Protein AF-0000000071549102 (afdb_homodimer)

Nearest PDB structures (foldseek):
  7t4k-assembly1_B  TM=9.168E-01  e=1.222E-33  Pediculus humanus corporis
  6eqi-assembly1_C  TM=8.902E-01  e=1.349E-31  Pediculus humanus corporis
  7t4m-assembly1_A  TM=8.384E-01  e=1.010E-28  Pediculus humanus corporis
  7mp8-assembly1_A-2  TM=8.840E-01  e=1.833E-27  Tribolium castaneum
  7t4n-assembly1_A  TM=8.457E-01  e=1.394E-27  Pediculus humanus corporis

Organism: Pelodiscus sinensis (NCBI:txid13735)

Sequence (728 aa):
MMWNISAGSSSEAILSTMRQELIPASGAALSGEYGAVACHRRPVFGKKKLEPHPNIIQVIRAFTSSVPLLPGAYLDYPDVLPSSLNPSGIGHSRTLFLVMKNYPCTLRQYLRERTSDTRLSTMMILQLLEGVDHLVQHGIAHRDLKSDNILVEFDSAGCPWLVITDFGCCLADENIGLRLPFTSWYVDRGGNSCLMAPEVVTAIPGPGVLIDYSKADAWAVGAIAYEILGLGNPFYGPGGSSLESRHYQEDQLPALPDTVPFDVKQVVKMLLQRDPNKRLSARVAANVLHLSLWGENILAPKSLKLDKVIGWLLHQSAATLLMDGLVDKSRVETKMKMCFLANLEYEDLWEAAFLLLSWRNHSVMMWNISAGSSSEAILSTMRQELIPASGAALSGEYGAVACHRRPVFGKKKLEPHPNIIQVIRAFTSSVPLLPGAYLDYPDVLPSSLNPSGIGHSRTLFLVMKNYPCTLRQYLRERTSDTRLSTMMILQLLEGVDHLVQHGIAHRDLKSDNILVEFDSAGCPWLVITDFGCCLADENIGLRLPFTSWYVDRGGNSCLMAPEVVTAIPGPGVLIDYSKADAWAVGAIAYEILGLGNPFYGPGGSSLESRHYQEDQLPALPDTVPFDVKQVVKMLLQRDPNKRLSARVAANVLHLSLWGENILAPKSLKLDKVIGWLLHQSAATLLMDGLVDKSRVETKMKMCFLANLEYEDLWEAAFLLLSWRNHSV

Structure (mmCIF, N/CA/C/O backbone):
data_AF-0000000071549102-model_v1
#
loop_
_entity.id
_entity.type
_entity.pdbx_description
1 polymer 'Serine/threonine-protein kinase PINK1, mitochondrial'
#
loop_
_atom_site.group_PDB
_atom_site.id
_atom_site.type_symbol
_atom_site.label_atom_id
_atom_site.label_alt_id
_atom_site.label_comp_id
_atom_site.label_asym_id
_atom_site.label_entity_id
_atom_site.label_seq_id
_atom_site.pdbx_PDB_ins_code
_atom_site.Cartn_x
_atom_site.Cartn_y
_atom_site.Cartn_z
_atom_site.occupancy
_atom_site.B_iso_or_equiv
_atom_site.auth_seq_id
_atom_site.auth_comp_id
_atom_site.auth_asym_id
_atom_site.auth_atom_id
_atom_site.pdbx_PDB_model_num
ATOM 1 N N . MET A 1 1 ? -15.195 10.789 -6.164 1 45.06 1 MET A N 1
ATOM 2 C CA . MET A 1 1 ? -15.125 9.398 -6.594 1 45.06 1 MET A CA 1
ATOM 3 C C . MET A 1 1 ? -13.703 8.859 -6.453 1 45.06 1 MET A C 1
ATOM 5 O O . MET A 1 1 ? -12.734 9.57 -6.73 1 45.06 1 MET A O 1
ATOM 9 N N . MET A 1 2 ? -13.688 7.719 -5.707 1 56.12 2 MET A N 1
ATOM 10 C CA . MET A 1 2 ? -12.398 7.047 -5.582 1 56.12 2 MET A CA 1
ATOM 11 C C . MET A 1 2 ? -12.273 5.922 -6.602 1 56.12 2 MET A C 1
ATOM 13 O O . MET A 1 2 ? -13.227 5.172 -6.828 1 56.12 2 MET A O 1
ATOM 17 N N . TRP A 1 3 ? -11.164 6.004 -7.371 1 48.38 3 TRP A N 1
ATOM 18 C CA . TRP A 1 3 ? -10.938 4.91 -8.312 1 48.38 3 TRP A CA 1
ATOM 19 C C . TRP A 1 3 ? -10.555 3.629 -7.574 1 48.38 3 TRP A C 1
ATOM 21 O O . TRP A 1 3 ? -9.727 3.652 -6.664 1 48.38 3 TRP A O 1
ATOM 31 N N . ASN A 1 4 ? -11.336 2.598 -7.84 1 51.97 4 ASN A N 1
ATOM 32 C CA . ASN A 1 4 ? -11.094 1.286 -7.254 1 51.97 4 ASN A CA 1
ATOM 33 C C . ASN A 1 4 ? -10.219 0.421 -8.148 1 51.97 4 ASN A C 1
ATOM 35 O O . ASN A 1 4 ? -10.695 -0.149 -9.133 1 51.97 4 ASN A O 1
ATOM 39 N N . ILE A 1 5 ? -8.922 0.326 -7.793 1 45.62 5 ILE A N 1
ATOM 40 C CA . ILE A 1 5 ? -8 -0.436 -8.625 1 45.62 5 ILE A CA 1
ATOM 41 C C . ILE A 1 5 ? -7.691 -1.774 -7.957 1 45.62 5 ILE A C 1
ATOM 43 O O . ILE A 1 5 ? -7.352 -2.748 -8.633 1 45.62 5 ILE A O 1
ATOM 47 N N . SER A 1 6 ? -7.969 -1.798 -6.594 1 50 6 SER A N 1
ATOM 48 C CA . SER A 1 6 ? -7.398 -2.955 -5.914 1 50 6 SER A CA 1
ATOM 49 C C . SER A 1 6 ? -8.453 -3.699 -5.105 1 50 6 SER A C 1
ATOM 51 O O . SER A 1 6 ? -8.258 -4.855 -4.727 1 50 6 SER A O 1
ATOM 53 N N . ALA A 1 7 ? -9.633 -3.092 -4.758 1 52.12 7 ALA A N 1
ATOM 54 C CA . ALA A 1 7 ? -10.531 -3.629 -3.736 1 52.12 7 ALA A CA 1
ATOM 55 C C . ALA A 1 7 ? -11.445 -4.707 -4.316 1 52.12 7 ALA A C 1
ATOM 57 O O . ALA A 1 7 ? -12.023 -5.504 -3.578 1 52.12 7 ALA A O 1
ATOM 58 N N . GLY A 1 8 ? -11.43 -5.016 -5.578 1 58.91 8 GLY A N 1
ATOM 59 C CA . GLY A 1 8 ? -12.477 -5.836 -6.16 1 58.91 8 GLY A CA 1
ATOM 60 C C . GLY A 1 8 ? -13.781 -5.082 -6.359 1 58.91 8 GLY A C 1
ATOM 61 O O . GLY A 1 8 ? -13.852 -3.881 -6.098 1 58.91 8 GLY A O 1
ATOM 62 N N . SER A 1 9 ? -14.852 -5.789 -6.723 1 63.91 9 SER A N 1
ATOM 63 C CA . SER A 1 9 ? -16.078 -5.094 -7.098 1 63.91 9 SER A CA 1
ATOM 64 C C . SER A 1 9 ? -17.172 -5.324 -6.066 1 63.91 9 SER A C 1
ATOM 66 O O . SER A 1 9 ? -18.25 -4.719 -6.152 1 63.91 9 SER A O 1
ATOM 68 N N . SER A 1 10 ? -16.844 -6.176 -5.07 1 68.44 10 SER A N 1
ATOM 69 C CA . SER A 1 10 ? -17.859 -6.367 -4.035 1 68.44 10 SER A CA 1
ATOM 70 C C . SER A 1 10 ? -17.844 -5.223 -3.029 1 68.44 10 SER A C 1
ATOM 72 O O . SER A 1 10 ? -16.797 -4.637 -2.764 1 68.44 10 SER A O 1
ATOM 74 N N . SER A 1 11 ? -19 -4.961 -2.529 1 71.06 11 SER A N 1
ATOM 75 C CA . SER A 1 11 ? -19.109 -3.895 -1.539 1 71.06 11 SER A CA 1
ATOM 76 C C . SER A 1 11 ? -18.266 -4.188 -0.309 1 71.06 11 SER A C 1
ATOM 78 O O . SER A 1 11 ? -17.625 -3.289 0.237 1 71.06 11 SER A O 1
ATOM 80 N N . GLU A 1 12 ? -18.266 -5.367 0.082 1 70.5 12 GLU A N 1
ATOM 81 C CA . GLU A 1 12 ? -17.484 -5.766 1.251 1 70.5 12 GLU A CA 1
ATOM 82 C C . GLU A 1 12 ? -15.992 -5.555 1.02 1 70.5 12 GLU A C 1
ATOM 84 O O . GLU A 1 12 ? -15.289 -5.047 1.895 1 70.5 12 GLU A O 1
ATOM 89 N N . ALA A 1 13 ? -15.555 -5.941 -0.124 1 70.38 13 ALA A N 1
ATOM 90 C CA . ALA A 1 13 ? -14.141 -5.785 -0.458 1 70.38 13 ALA A CA 1
ATOM 91 C C . ALA A 1 13 ? -13.758 -4.309 -0.549 1 70.38 13 ALA A C 1
ATOM 93 O O . ALA A 1 13 ? -12.695 -3.904 -0.068 1 70.38 13 ALA A O 1
ATOM 94 N N . ILE A 1 14 ? -14.664 -3.576 -1.108 1 74.69 14 ILE A N 1
ATOM 95 C CA . ILE A 1 14 ? -14.43 -2.146 -1.28 1 74.69 14 ILE A CA 1
ATOM 96 C C . ILE A 1 14 ? -14.359 -1.468 0.085 1 74.69 14 ILE A C 1
ATOM 98 O O . ILE A 1 14 ? -13.414 -0.723 0.366 1 74.69 14 ILE A O 1
ATOM 102 N N . LEU A 1 15 ? -15.242 -1.768 0.898 1 74.25 15 LEU A N 1
ATOM 103 C CA . LEU A 1 15 ? -15.305 -1.136 2.211 1 74.25 15 LEU A CA 1
ATOM 104 C C . LEU A 1 15 ? -14.133 -1.569 3.084 1 74.25 15 LEU A C 1
ATOM 106 O O . LEU A 1 15 ? -13.586 -0.763 3.838 1 74.25 15 LEU A O 1
ATOM 110 N N . SER A 1 16 ? -13.773 -2.738 2.902 1 73.88 16 SER A N 1
ATOM 111 C CA . SER A 1 16 ? -12.641 -3.24 3.674 1 73.88 16 SER A CA 1
ATOM 112 C C . SER A 1 16 ? -11.336 -2.566 3.25 1 73.88 16 SER A C 1
ATOM 114 O O . SER A 1 16 ? -10.508 -2.215 4.094 1 73.88 16 SER A O 1
ATOM 116 N N . THR A 1 17 ? -11.242 -2.32 2.002 1 72.75 17 THR A N 1
ATOM 117 C CA . THR A 1 17 ? -10.008 -1.777 1.447 1 72.75 17 THR A CA 1
ATOM 118 C C . THR A 1 17 ? -9.961 -0.263 1.625 1 72.75 17 THR A C 1
ATOM 120 O O . THR A 1 17 ? -8.883 0.306 1.824 1 72.75 17 THR A O 1
ATOM 123 N N . MET A 1 18 ? -11.133 0.329 1.626 1 78.06 18 MET A N 1
ATOM 124 C CA . MET A 1 18 ? -11.172 1.789 1.625 1 78.06 18 MET A CA 1
ATOM 125 C C . MET A 1 18 ? -11.742 2.318 2.938 1 78.06 18 MET A C 1
ATOM 127 O O . MET A 1 18 ? -12.25 3.439 2.992 1 78.06 18 MET A O 1
ATOM 131 N N . ARG A 1 19 ? -11.648 1.589 3.949 1 81.12 19 ARG A N 1
ATOM 132 C CA . ARG A 1 19 ? -12.266 1.886 5.238 1 81.12 19 ARG A CA 1
ATOM 133 C C . ARG A 1 19 ? -11.711 3.184 5.82 1 81.12 19 ARG A C 1
ATOM 135 O O . ARG A 1 19 ? -12.445 3.939 6.469 1 81.12 19 ARG A O 1
ATOM 142 N N . GLN A 1 20 ? -10.5 3.492 5.582 1 86.38 20 GLN A N 1
ATOM 143 C CA . GLN A 1 20 ? -9.867 4.672 6.16 1 86.38 20 GLN A CA 1
ATOM 144 C C . GLN A 1 20 ? -10.516 5.953 5.645 1 86.38 20 GLN A C 1
ATOM 146 O O . GLN A 1 20 ? -10.586 6.953 6.363 1 86.38 20 GLN A O 1
ATOM 151 N N . GLU A 1 21 ? -10.992 5.848 4.41 1 86.19 21 GLU A N 1
ATOM 152 C CA . GLU A 1 21 ? -11.625 7.012 3.803 1 86.19 21 GLU A CA 1
ATOM 153 C C . GLU A 1 21 ? -12.883 7.414 4.57 1 86.19 21 GLU A C 1
ATOM 155 O O . GLU A 1 21 ? -13.375 8.531 4.41 1 86.19 21 GLU A O 1
ATOM 160 N N . LEU A 1 22 ? -13.352 6.523 5.371 1 86.62 22 LEU A N 1
ATOM 161 C CA . LEU A 1 22 ? -14.633 6.742 6.039 1 86.62 22 LEU A CA 1
ATOM 162 C C . LEU A 1 22 ? -14.422 7.301 7.441 1 86.62 22 LEU A C 1
ATOM 164 O O . LEU A 1 22 ? -15.391 7.586 8.156 1 86.62 22 LEU A O 1
ATOM 168 N N . ILE A 1 23 ? -13.219 7.555 7.781 1 90.56 23 ILE A N 1
ATOM 169 C CA . ILE A 1 23 ? -12.891 8.008 9.133 1 90.56 23 ILE A CA 1
ATOM 170 C C . ILE A 1 23 ? -13.586 9.336 9.414 1 90.56 23 ILE A C 1
ATOM 172 O O . ILE A 1 23 ? -14.18 9.523 10.477 1 90.56 23 ILE A O 1
ATOM 176 N N . PRO A 1 24 ? -13.602 10.281 8.445 1 90.81 24 PRO A N 1
ATOM 177 C CA . PRO A 1 24 ? -14.273 11.555 8.719 1 90.81 24 PRO A CA 1
ATOM 178 C C . PRO A 1 24 ? -15.789 11.477 8.5 1 90.81 24 PRO A C 1
ATOM 180 O O . PRO A 1 24 ? -16.469 12.508 8.531 1 90.81 24 PRO A O 1
ATOM 183 N N . ALA A 1 25 ? -16.297 10.281 8.211 1 86.69 25 ALA A N 1
ATOM 184 C CA . ALA A 1 25 ? -17.719 10.125 7.965 1 86.69 25 ALA A CA 1
ATOM 185 C C . ALA A 1 25 ? -18.5 10.023 9.281 1 86.69 25 ALA A C 1
ATOM 187 O O . ALA A 1 25 ? -18.031 9.383 10.227 1 86.69 25 ALA A O 1
ATOM 188 N N . SER A 1 26 ? -19.594 10.75 9.289 1 76.88 26 SER A N 1
ATOM 189 C CA . SER A 1 26 ? -20.484 10.602 10.438 1 76.88 26 SER A CA 1
ATOM 190 C C . SER A 1 26 ? -21.234 9.273 10.391 1 76.88 26 SER A C 1
ATOM 192 O O . SER A 1 26 ? -21.25 8.602 9.359 1 76.88 26 SER A O 1
ATOM 194 N N . GLY A 1 27 ? -21.781 8.812 11.531 1 72.19 27 GLY A N 1
ATOM 195 C CA . GLY A 1 27 ? -22.594 7.609 11.578 1 72.19 27 GLY A CA 1
ATOM 196 C C . GLY A 1 27 ? -23.734 7.617 10.57 1 72.19 27 GLY A C 1
ATOM 197 O O . GLY A 1 27 ? -24.031 6.594 9.953 1 72.19 27 GLY A O 1
ATOM 198 N N . ALA A 1 28 ? -24.281 8.766 10.352 1 69.25 28 ALA A N 1
ATOM 199 C CA . ALA A 1 28 ? -25.422 8.922 9.438 1 69.25 28 ALA A CA 1
ATOM 200 C C . ALA A 1 28 ? -24.984 8.727 7.992 1 69.25 28 ALA A C 1
ATOM 202 O O . ALA A 1 28 ? -25.781 8.32 7.148 1 69.25 28 ALA A O 1
ATOM 203 N N . ALA A 1 29 ? -23.797 8.977 7.754 1 75 29 ALA A N 1
ATOM 204 C CA . ALA A 1 29 ? -23.281 8.898 6.391 1 75 29 ALA A CA 1
ATOM 205 C C . ALA A 1 29 ? -23.281 7.457 5.887 1 75 29 ALA A C 1
ATOM 207 O O . ALA A 1 29 ? -23.359 7.215 4.68 1 75 29 ALA A O 1
ATOM 208 N N . LEU A 1 30 ? -23.312 6.52 6.754 1 69.75 30 LEU A N 1
ATOM 209 C CA . LEU A 1 30 ? -23.172 5.117 6.379 1 69.75 30 LEU A CA 1
ATOM 210 C C . LEU A 1 30 ? -24.516 4.418 6.328 1 69.75 30 LEU A C 1
ATOM 212 O O . LEU A 1 30 ? -24.625 3.297 5.828 1 69.75 30 LEU A O 1
ATOM 216 N N . SER A 1 31 ? -25.641 4.852 6.934 1 59.62 31 SER A N 1
ATOM 217 C CA . SER A 1 31 ? -26.938 4.195 7.094 1 59.62 31 SER A CA 1
ATOM 218 C C . SER A 1 31 ? -27.797 4.344 5.836 1 59.62 31 SER A C 1
ATOM 220 O O . SER A 1 31 ? -28.734 3.58 5.633 1 59.62 31 SER A O 1
ATOM 222 N N . GLY A 1 32 ? -27.578 5.125 4.961 1 50.97 32 GLY A N 1
ATOM 223 C CA . GLY A 1 32 ? -28.609 5.449 3.986 1 50.97 32 GLY A CA 1
ATOM 224 C C . GLY A 1 32 ? -28.906 4.309 3.025 1 50.97 32 GLY A C 1
ATOM 225 O O . GLY A 1 32 ? -28.203 3.299 3.021 1 50.97 32 GLY A O 1
ATOM 226 N N . GLU A 1 33 ? -30.203 4.465 2.438 1 45.06 33 GLU A N 1
ATOM 227 C CA . GLU A 1 33 ? -30.906 3.607 1.49 1 45.06 33 GLU A CA 1
ATOM 228 C C . GLU A 1 33 ? -29.984 3.15 0.365 1 45.06 33 GLU A C 1
ATOM 230 O O . GLU A 1 33 ? -30.203 2.104 -0.245 1 45.06 33 GLU A O 1
ATOM 235 N N . TYR A 1 34 ? -29.391 4.152 -0.096 1 36.09 34 TYR A N 1
ATOM 236 C CA . TYR A 1 34 ? -28.656 3.885 -1.328 1 36.09 34 TYR A CA 1
ATOM 237 C C . TYR A 1 34 ? -27.406 3.08 -1.046 1 36.09 34 TYR A C 1
ATOM 239 O O . TYR A 1 34 ? -26.406 3.627 -0.566 1 36.09 34 TYR A O 1
ATOM 247 N N . GLY A 1 35 ? -27.594 1.679 -1.071 1 43 35 GLY A N 1
ATOM 248 C CA . GLY A 1 35 ? -26.625 0.592 -0.935 1 43 35 GLY A CA 1
ATOM 249 C C . GLY A 1 35 ? -26.109 0.427 0.482 1 43 35 GLY A C 1
ATOM 250 O O . GLY A 1 35 ? -25.203 1.141 0.901 1 43 35 GLY A O 1
ATOM 251 N N . ALA A 1 36 ? -27.203 0.237 1.385 1 39.81 36 ALA A N 1
ATOM 252 C CA . ALA A 1 36 ? -26.844 -0.255 2.711 1 39.81 36 ALA A CA 1
ATOM 253 C C . ALA A 1 36 ? -25.5 -0.993 2.676 1 39.81 36 ALA A C 1
ATOM 255 O O . ALA A 1 36 ? -25.344 -1.979 1.95 1 39.81 36 ALA A O 1
ATOM 256 N N . VAL A 1 37 ? -24.5 -0.299 2.373 1 43.38 37 VAL A N 1
ATOM 257 C CA . VAL A 1 37 ? -23.344 -1.047 2.863 1 43.38 37 VAL A CA 1
ATOM 258 C C . VAL A 1 37 ? -23.734 -1.825 4.121 1 43.38 37 VAL A C 1
ATOM 260 O O . VAL A 1 37 ? -23.953 -1.235 5.18 1 43.38 37 VAL A O 1
ATOM 263 N N . ALA A 1 38 ? -24.828 -2.57 3.99 1 37.72 38 ALA A N 1
ATOM 264 C CA . ALA A 1 38 ? -25.109 -3.5 5.082 1 37.72 38 ALA A CA 1
ATOM 265 C C . ALA A 1 38 ? -23.812 -4.039 5.691 1 37.72 38 ALA A C 1
ATOM 267 O O . ALA A 1 38 ? -23.156 -4.898 5.105 1 37.72 38 ALA A O 1
ATOM 268 N N . CYS A 1 39 ? -22.984 -3.176 5.961 1 38.47 39 CYS A N 1
ATOM 269 C CA . CYS A 1 39 ? -21.969 -3.76 6.836 1 38.47 39 CYS A CA 1
ATOM 270 C C . CYS A 1 39 ? -22.578 -4.82 7.746 1 38.47 39 CYS A C 1
ATOM 272 O O . CYS A 1 39 ? -23.422 -4.512 8.586 1 38.47 39 CYS A O 1
ATOM 274 N N . HIS A 1 40 ? -23.125 -5.875 7.297 1 37.25 40 HIS A N 1
ATOM 275 C CA . HIS A 1 40 ? -23.422 -6.832 8.359 1 37.25 40 HIS A CA 1
ATOM 276 C C . HIS A 1 40 ? -22.75 -6.426 9.664 1 37.25 40 HIS A C 1
ATOM 278 O O . HIS A 1 40 ? -21.781 -5.66 9.656 1 37.25 40 HIS A O 1
ATOM 284 N N . ARG A 1 41 ? -23.328 -7.172 10.883 1 36.19 41 ARG A N 1
ATOM 285 C CA . ARG A 1 41 ? -23.109 -6.996 12.312 1 36.19 41 ARG A CA 1
ATOM 286 C C . ARG A 1 41 ? -21.641 -6.719 12.625 1 36.19 41 ARG A C 1
ATOM 288 O O . ARG A 1 41 ? -21.266 -6.582 13.789 1 36.19 41 ARG A O 1
ATOM 295 N N . ARG A 1 42 ? -20.797 -7.441 11.922 1 38.12 42 ARG A N 1
ATOM 296 C CA . ARG A 1 42 ? -19.594 -7.285 12.734 1 38.12 42 ARG A CA 1
ATOM 297 C C . ARG A 1 42 ? -19.125 -5.832 12.75 1 38.12 42 ARG A C 1
ATOM 299 O O . ARG A 1 42 ? -18.984 -5.211 11.703 1 38.12 42 ARG A O 1
ATOM 306 N N . PRO A 1 43 ? -19.516 -5.109 13.789 1 39.69 43 PRO A N 1
ATOM 307 C CA . PRO A 1 43 ? -18.953 -3.773 13.992 1 39.69 43 PRO A CA 1
ATOM 308 C C . PRO A 1 43 ? -17.703 -3.525 13.133 1 39.69 43 PRO A C 1
ATOM 310 O O . PRO A 1 43 ? -16.844 -4.395 13.031 1 39.69 43 PRO A O 1
ATOM 313 N N . VAL A 1 44 ? -17.922 -3.057 11.977 1 43.16 44 VAL A N 1
ATOM 314 C CA . VAL A 1 44 ? -16.672 -2.598 11.383 1 43.16 44 VAL A CA 1
ATOM 315 C C . VAL A 1 44 ? -15.609 -2.457 12.469 1 43.16 44 VAL A C 1
ATOM 317 O O . VAL A 1 44 ? -15.906 -2.018 13.578 1 43.16 44 VAL A O 1
ATOM 320 N N . PHE A 1 45 ? -14.562 -3.064 12.305 1 44.41 45 PHE A N 1
ATOM 321 C CA . PHE A 1 45 ? -13.461 -3.023 13.258 1 44.41 45 PHE A CA 1
ATOM 322 C C . PHE A 1 45 ? -13.5 -1.74 14.086 1 44.41 45 PHE A C 1
ATOM 324 O O . PHE A 1 45 ? -14.156 -0.771 13.695 1 44.41 45 PHE A O 1
ATOM 331 N N . GLY A 1 46 ? -13.039 -1.724 15.305 1 51.78 46 GLY A N 1
ATOM 332 C CA . GLY A 1 46 ? -12.57 -0.788 16.312 1 51.78 46 GLY A CA 1
ATOM 333 C C . GLY A 1 46 ? -12.188 0.563 15.742 1 51.78 46 GLY A C 1
ATOM 334 O O . GLY A 1 46 ? -11.07 1.034 15.953 1 51.78 46 GLY A O 1
ATOM 335 N N . LYS A 1 47 ? -13.039 0.855 14.727 1 56.44 47 LYS A N 1
ATOM 336 C CA . LYS A 1 47 ? -12.711 2.15 14.141 1 56.44 47 LYS A CA 1
ATOM 337 C C . LYS A 1 47 ? -13.039 3.289 15.102 1 56.44 47 LYS A C 1
ATOM 339 O O . LYS A 1 47 ? -14.109 3.305 15.719 1 56.44 47 LYS A O 1
ATOM 344 N N . LYS A 1 48 ? -12.125 4.121 15.336 1 66 48 LYS A N 1
ATOM 345 C CA . LYS A 1 48 ? -12.234 5.332 16.141 1 66 48 LYS A CA 1
ATOM 346 C C . LYS A 1 48 ? -13.18 6.34 15.5 1 66 48 LYS A C 1
ATOM 348 O O . LYS A 1 48 ? -13.133 6.555 14.289 1 66 48 LYS A O 1
ATOM 353 N N . LYS A 1 49 ? -14.219 6.68 16.25 1 76.88 49 LYS A N 1
ATOM 354 C CA . LYS A 1 49 ? -15.117 7.746 15.82 1 76.88 49 LYS A CA 1
ATOM 355 C C . LYS A 1 49 ? -14.438 9.109 15.906 1 76.88 49 LYS A C 1
ATOM 357 O O . LYS A 1 49 ? -13.828 9.438 16.922 1 76.88 49 LYS A O 1
ATOM 362 N N . LEU A 1 50 ? -14.375 9.758 14.781 1 90.94 50 LEU A N 1
ATOM 363 C CA . LEU A 1 50 ? -13.812 11.109 14.727 1 90.94 50 LEU A CA 1
ATOM 364 C C . LEU A 1 50 ? -14.914 12.156 14.82 1 90.94 50 LEU A C 1
ATOM 366 O O . LEU A 1 50 ? -15.789 12.219 13.961 1 90.94 50 LEU A O 1
ATOM 370 N N . GLU A 1 51 ? -14.961 12.945 15.922 1 90.81 51 GLU A N 1
ATOM 371 C CA . GLU A 1 51 ? -15.914 14.039 16.047 1 90.81 51 GLU A CA 1
ATOM 372 C C . GLU A 1 51 ? -15.656 15.117 14.992 1 90.81 51 GLU A C 1
ATOM 374 O O . GLU A 1 51 ? -14.516 15.336 14.586 1 90.81 51 GLU A O 1
ATOM 379 N N . PRO A 1 52 ? -16.734 15.75 14.617 1 91.12 52 PRO A N 1
ATOM 380 C CA . PRO A 1 52 ? -16.562 16.812 13.617 1 91.12 52 PRO A CA 1
ATOM 381 C C . PRO A 1 52 ? -15.633 17.922 14.094 1 91.12 52 PRO A C 1
ATOM 383 O O . PRO A 1 52 ? -15.562 18.203 15.297 1 91.12 52 PRO A O 1
ATOM 386 N N . HIS A 1 53 ? -15 18.547 13.242 1 95.06 53 HIS A N 1
ATOM 387 C CA . HIS A 1 53 ? -14.094 19.672 13.453 1 95.06 53 HIS A CA 1
ATOM 388 C C . HIS A 1 53 ? -14.07 20.594 12.242 1 95.06 53 HIS A C 1
ATOM 390 O O . HIS A 1 53 ? -14.117 20.141 11.102 1 95.06 53 HIS A O 1
ATOM 396 N N . PRO A 1 54 ? -13.961 21.891 12.492 1 94.44 54 PRO A N 1
ATOM 397 C CA . PRO A 1 54 ? -14.039 22.844 11.375 1 94.44 54 PRO A CA 1
ATOM 398 C C . PRO A 1 54 ? -12.922 22.641 10.352 1 94.44 54 PRO A C 1
ATOM 400 O O . PRO A 1 54 ? -13.086 23 9.18 1 94.44 54 PRO A O 1
ATOM 403 N N . ASN A 1 55 ? -11.805 22.094 10.719 1 98 55 ASN A N 1
ATOM 404 C CA . ASN A 1 55 ? -10.664 21.969 9.82 1 98 55 ASN A CA 1
ATOM 405 C C . ASN A 1 55 ? -10.484 20.547 9.328 1 98 55 ASN A C 1
ATOM 407 O O . ASN A 1 55 ? -9.406 20.172 8.875 1 98 55 ASN A O 1
ATOM 411 N N . ILE A 1 56 ? -11.461 19.734 9.477 1 97.06 56 ILE A N 1
ATOM 412 C CA . ILE A 1 56 ? -11.477 18.375 8.977 1 97.06 56 ILE A CA 1
ATOM 413 C C . ILE A 1 56 ? -12.672 18.172 8.039 1 97.06 56 ILE A C 1
ATOM 415 O O . ILE A 1 56 ? -13.781 18.609 8.352 1 97.06 56 ILE A O 1
ATOM 419 N N . ILE A 1 57 ? -12.414 17.516 6.934 1 95.44 57 ILE A N 1
ATOM 420 C CA . ILE A 1 57 ? -13.453 17.297 5.934 1 95.44 57 ILE A CA 1
ATOM 421 C C . ILE A 1 57 ? -14.617 16.531 6.566 1 95.44 57 ILE A C 1
ATOM 423 O O . ILE A 1 57 ? -14.422 15.688 7.441 1 95.44 57 ILE A O 1
ATOM 427 N N . GLN A 1 58 ? -15.773 16.906 6.176 1 87.75 58 GLN A N 1
ATOM 428 C CA . GLN A 1 58 ? -16.969 16.172 6.582 1 87.75 58 GLN A CA 1
ATOM 429 C C . GLN A 1 58 ? -17.531 15.367 5.418 1 87.75 58 GLN A C 1
ATOM 431 O O . GLN A 1 58 ? -17.844 15.922 4.363 1 87.75 58 GLN A O 1
ATOM 436 N N . VAL A 1 59 ? -17.562 14.062 5.617 1 86 59 VAL A N 1
ATOM 437 C CA . VAL A 1 59 ? -18.219 13.188 4.648 1 86 59 VAL A CA 1
ATOM 438 C C . VAL A 1 59 ? -19.703 13.031 5.012 1 86 59 VAL A C 1
ATOM 440 O O . VAL A 1 59 ? -20.031 12.5 6.078 1 86 59 VAL A O 1
ATOM 443 N N . ILE A 1 60 ? -20.547 13.43 4.152 1 81.56 60 ILE A N 1
ATOM 444 C CA . ILE A 1 60 ? -21.969 13.508 4.434 1 81.56 60 ILE A CA 1
ATOM 445 C C . ILE A 1 60 ? -22.625 12.164 4.133 1 81.56 60 ILE A C 1
ATOM 447 O O . ILE A 1 60 ? -23.562 11.75 4.836 1 81.56 60 ILE A O 1
ATOM 451 N N . ARG A 1 61 ? -22.125 11.523 3.072 1 80 61 ARG A N 1
ATOM 452 C CA . ARG A 1 61 ? -22.656 10.234 2.656 1 80 61 ARG A CA 1
ATOM 453 C C . ARG A 1 61 ? -21.562 9.383 1.993 1 80 61 ARG A C 1
ATOM 455 O O . ARG A 1 61 ? -20.656 9.914 1.358 1 80 61 ARG A O 1
ATOM 462 N N . ALA A 1 62 ? -21.688 8.125 2.266 1 81.06 62 ALA A N 1
ATOM 463 C CA . ALA A 1 62 ? -20.781 7.16 1.627 1 81.06 62 ALA A CA 1
ATOM 464 C C . ALA A 1 62 ? -21.562 5.941 1.131 1 81.06 62 ALA A C 1
ATOM 466 O O . ALA A 1 62 ? -22.453 5.449 1.812 1 81.06 62 ALA A O 1
ATOM 467 N N . PHE A 1 63 ? -21.312 5.512 -0.088 1 76.75 63 PHE A N 1
ATOM 468 C CA . PHE A 1 63 ? -21.969 4.332 -0.631 1 76.75 63 PHE A CA 1
ATOM 469 C C . PHE A 1 63 ? -21.141 3.703 -1.739 1 76.75 63 PHE A C 1
ATOM 471 O O . PHE A 1 63 ? -20.266 4.363 -2.316 1 76.75 63 PHE A O 1
ATOM 478 N N . THR A 1 64 ? -21.297 2.432 -1.944 1 77.25 64 THR A N 1
ATOM 479 C CA . THR A 1 64 ? -20.656 1.758 -3.068 1 77.25 64 THR A CA 1
ATOM 480 C C . THR A 1 64 ? -21.594 1.709 -4.273 1 77.25 64 THR A C 1
ATOM 482 O O . THR A 1 64 ? -22.797 1.544 -4.121 1 77.25 64 THR A O 1
ATOM 485 N N . SER A 1 65 ? -21.125 1.992 -5.395 1 75.19 65 SER A N 1
ATOM 486 C CA . SER A 1 65 ? -21.906 1.929 -6.625 1 75.19 65 SER A CA 1
ATOM 487 C C . SER A 1 65 ? -21.016 1.69 -7.84 1 75.19 65 SER A C 1
ATOM 489 O O . SER A 1 65 ? -19.797 1.722 -7.73 1 75.19 65 SER A O 1
ATOM 491 N N . SER A 1 66 ? -21.656 1.362 -8.945 1 75.81 66 SER A N 1
ATOM 492 C CA . SER A 1 66 ? -20.922 1.174 -10.195 1 75.81 66 SER A CA 1
ATOM 493 C C . SER A 1 66 ? -20.266 2.469 -10.648 1 75.81 66 SER A C 1
ATOM 495 O O . SER A 1 66 ? -20.812 3.555 -10.477 1 75.81 66 SER A O 1
ATOM 497 N N . VAL A 1 67 ? -19.047 2.287 -11.188 1 72.31 67 VAL A N 1
ATOM 498 C CA . VAL A 1 67 ? -18.297 3.439 -11.695 1 72.31 67 VAL A CA 1
ATOM 499 C C . VAL A 1 67 ? -19.016 4.012 -12.922 1 72.31 67 VAL A C 1
ATOM 501 O O . VAL A 1 67 ? -19.156 3.334 -13.938 1 72.31 67 VAL A O 1
ATOM 504 N N . PRO A 1 68 ? -19.547 5.25 -12.75 1 71.88 68 PRO A N 1
ATOM 505 C CA . PRO A 1 68 ? -20.156 5.879 -13.922 1 71.88 68 PRO A CA 1
ATOM 506 C C . PRO A 1 68 ? -19.109 6.418 -14.906 1 71.88 68 PRO A C 1
ATOM 508 O O . PRO A 1 68 ? -17.938 6.566 -14.555 1 71.88 68 PRO A O 1
ATOM 511 N N . LEU A 1 69 ? -19.469 6.48 -16.203 1 71.38 69 LEU A N 1
ATOM 512 C CA . LEU A 1 69 ? -18.578 7.215 -17.109 1 71.38 69 LEU A CA 1
ATOM 513 C C . LEU A 1 69 ? -18.703 8.719 -16.875 1 71.38 69 LEU A C 1
ATOM 515 O O . LEU A 1 69 ? -19.703 9.336 -17.266 1 71.38 69 LEU A O 1
ATOM 519 N N . LEU A 1 70 ? -17.734 9.227 -16.109 1 66.25 70 LEU A N 1
ATOM 520 C CA . LEU A 1 70 ? -17.719 10.664 -15.844 1 66.25 70 LEU A CA 1
ATOM 521 C C . LEU A 1 70 ? -17.312 11.445 -17.094 1 66.25 70 LEU A C 1
ATOM 523 O O . LEU A 1 70 ? -16.562 10.938 -17.922 1 66.25 70 LEU A O 1
ATOM 527 N N . PRO A 1 71 ? -18 12.578 -17.297 1 62.75 71 PRO A N 1
ATOM 528 C CA . PRO A 1 71 ? -17.562 13.383 -18.438 1 62.75 71 PRO A CA 1
ATOM 529 C C . PRO A 1 71 ? -16.047 13.594 -18.469 1 62.75 71 PRO A C 1
ATOM 531 O O . PRO A 1 71 ? -15.461 13.992 -17.469 1 62.75 71 PRO A O 1
ATOM 534 N N . GLY A 1 72 ? -15.406 13.25 -19.531 1 65.94 72 GLY A N 1
ATOM 535 C CA . GLY A 1 72 ? -13.984 13.461 -19.719 1 65.94 72 GLY A CA 1
ATOM 536 C C . GLY A 1 72 ? -13.133 12.344 -19.156 1 65.94 72 GLY A C 1
ATOM 537 O O . GLY A 1 72 ? -11.914 12.344 -19.297 1 65.94 72 GLY A O 1
ATOM 538 N N . ALA A 1 73 ? -13.781 11.445 -18.406 1 65.81 73 ALA A N 1
ATOM 539 C CA . ALA A 1 73 ? -13.016 10.406 -17.719 1 65.81 73 ALA A CA 1
ATOM 540 C C . ALA A 1 73 ? -12.219 9.57 -18.703 1 65.81 73 ALA A C 1
ATOM 542 O O . ALA A 1 73 ? -11.086 9.164 -18.422 1 65.81 73 ALA A O 1
ATOM 543 N N . TYR A 1 74 ? -12.781 9.453 -19.766 1 66.31 74 TYR A N 1
ATOM 544 C CA . TYR A 1 74 ? -12.117 8.633 -20.781 1 66.31 74 TYR A CA 1
ATOM 545 C C . TYR A 1 74 ? -10.82 9.273 -21.25 1 66.31 74 TYR A C 1
ATOM 547 O O . TYR A 1 74 ? -9.844 8.578 -21.531 1 66.31 74 TYR A O 1
ATOM 555 N N . LEU A 1 75 ? -10.859 10.555 -21.266 1 61.94 75 LEU A N 1
ATOM 556 C CA . LEU A 1 75 ? -9.688 11.297 -21.703 1 61.94 75 LEU A CA 1
ATOM 557 C C . LEU A 1 75 ? -8.695 11.492 -20.562 1 61.94 75 LEU A C 1
ATOM 559 O O . LEU A 1 75 ? -7.488 11.312 -20.75 1 61.94 75 LEU A O 1
ATOM 563 N N . ASP A 1 76 ? -9.305 11.711 -19.484 1 61.69 76 ASP A N 1
ATOM 564 C CA . ASP A 1 76 ? -8.461 12.156 -18.375 1 61.69 76 ASP A CA 1
ATOM 565 C C . ASP A 1 76 ? -7.906 10.961 -17.594 1 61.69 76 ASP A C 1
ATOM 567 O O . ASP A 1 76 ? -6.781 11.016 -17.094 1 61.69 76 ASP A O 1
ATOM 571 N N . TYR A 1 77 ? -8.695 9.945 -17.422 1 62.28 77 TYR A N 1
ATOM 572 C CA . TYR A 1 77 ? -8.273 8.828 -16.578 1 62.28 77 TYR A CA 1
ATOM 573 C C . TYR A 1 77 ? -8.648 7.496 -17.219 1 62.28 77 TYR A C 1
ATOM 575 O O . TYR A 1 77 ? -9.258 6.637 -16.562 1 62.28 77 TYR A O 1
ATOM 583 N N . PRO A 1 78 ? -8.281 7.289 -18.438 1 63.25 78 PRO A N 1
ATOM 584 C CA . PRO A 1 78 ? -8.711 6.07 -19.109 1 63.25 78 PRO A CA 1
ATOM 585 C C . PRO A 1 78 ? -8.234 4.797 -18.422 1 63.25 78 PRO A C 1
ATOM 587 O O . PRO A 1 78 ? -8.977 3.809 -18.359 1 63.25 78 PRO A O 1
ATOM 590 N N . ASP A 1 79 ? -7.188 4.918 -17.781 1 60.88 79 ASP A N 1
ATOM 591 C CA . ASP A 1 79 ? -6.555 3.713 -17.25 1 60.88 79 ASP A CA 1
ATOM 592 C C . ASP A 1 79 ? -7.277 3.209 -16.016 1 60.88 79 ASP A C 1
ATOM 594 O O . ASP A 1 79 ? -7.254 2.012 -15.711 1 60.88 79 ASP A O 1
ATOM 598 N N . VAL A 1 80 ? -7.867 4.105 -15.32 1 61.44 80 VAL A N 1
ATOM 599 C CA . VAL A 1 80 ? -8.461 3.691 -14.047 1 61.44 80 VAL A CA 1
ATOM 600 C C . VAL A 1 80 ? -9.938 3.355 -14.258 1 61.44 80 VAL A C 1
ATOM 602 O O . VAL A 1 80 ? -10.633 2.959 -13.312 1 61.44 80 VAL A O 1
ATOM 605 N N . LEU A 1 81 ? -10.328 3.465 -15.5 1 67.56 81 LEU A N 1
ATOM 606 C CA . LEU A 1 81 ? -11.703 3.104 -15.812 1 67.56 81 LEU A CA 1
ATOM 607 C C . LEU A 1 81 ? -11.875 1.589 -15.828 1 67.56 81 LEU A C 1
ATOM 609 O O . LEU A 1 81 ? -10.938 0.856 -16.141 1 67.56 81 LEU A O 1
ATOM 613 N N . PRO A 1 82 ? -13.086 1.177 -15.344 1 69.12 82 PRO A N 1
ATOM 614 C CA . PRO A 1 82 ? -13.359 -0.254 -15.492 1 69.12 82 PRO A CA 1
ATOM 615 C C . PRO A 1 82 ? -13.336 -0.714 -16.953 1 69.12 82 PRO A C 1
ATOM 617 O O . PRO A 1 82 ? -13.523 0.096 -17.859 1 69.12 82 PRO A O 1
ATOM 620 N N . SER A 1 83 ? -13.031 -1.97 -17.125 1 65.75 83 SER A N 1
ATOM 621 C CA . SER A 1 83 ? -12.945 -2.533 -18.469 1 65.75 83 SER A CA 1
ATOM 622 C C . SER A 1 83 ? -14.25 -2.342 -19.234 1 65.75 83 SER A C 1
ATOM 624 O O . SER A 1 83 ? -14.258 -2.281 -20.453 1 65.75 83 SER A O 1
ATOM 626 N N . SER A 1 84 ? -15.328 -2.203 -18.5 1 69.62 84 SER A N 1
ATOM 627 C CA . SER A 1 84 ? -16.625 -1.992 -19.141 1 69.62 84 SER A CA 1
ATOM 628 C C . SER A 1 84 ? -16.688 -0.63 -19.828 1 69.62 84 SER A C 1
ATOM 630 O O . SER A 1 84 ? -17.453 -0.437 -20.766 1 69.62 84 SER A O 1
ATOM 632 N N . LEU A 1 85 ? -15.93 0.224 -19.297 1 69.81 85 LEU A N 1
ATOM 633 C CA . LEU A 1 85 ? -15.914 1.578 -19.844 1 69.81 85 LEU A CA 1
ATOM 634 C C . LEU A 1 85 ? -14.711 1.792 -20.75 1 69.81 85 LEU A C 1
ATOM 636 O O . LEU A 1 85 ? -14.797 2.52 -21.75 1 69.81 85 LEU A O 1
ATOM 640 N N . ASN A 1 86 ? -13.578 1.204 -20.375 1 69.94 86 ASN A N 1
ATOM 641 C CA . ASN A 1 86 ? -12.336 1.19 -21.141 1 69.94 86 ASN A CA 1
ATOM 642 C C . ASN A 1 86 ? -11.688 -0.19 -21.125 1 69.94 86 ASN A C 1
ATOM 644 O O . ASN A 1 86 ? -11.125 -0.607 -20.109 1 69.94 86 ASN A O 1
ATOM 648 N N . PRO A 1 87 ? -11.75 -0.783 -22.234 1 65.88 87 PRO A N 1
ATOM 649 C CA . PRO A 1 87 ? -11.242 -2.154 -22.297 1 65.88 87 PRO A CA 1
ATOM 650 C C . PRO A 1 87 ? -9.812 -2.277 -21.75 1 65.88 87 PRO A C 1
ATOM 652 O O . PRO A 1 87 ? -9.43 -3.336 -21.25 1 65.88 87 PRO A O 1
ATOM 655 N N . SER A 1 88 ? -9.141 -1.178 -21.859 1 61.69 88 SER A N 1
ATOM 656 C CA . SER A 1 88 ? -7.758 -1.205 -21.391 1 61.69 88 SER A CA 1
ATOM 657 C C . SER A 1 88 ? -7.656 -0.735 -19.938 1 61.69 88 SER A C 1
ATOM 659 O O . SER A 1 88 ? -6.566 -0.692 -19.359 1 61.69 88 SER A O 1
ATOM 661 N N . GLY A 1 89 ? -8.797 -0.373 -19.469 1 63.44 89 GLY A N 1
ATOM 662 C CA . GLY A 1 89 ? -8.805 0.123 -18.109 1 63.44 89 GLY A CA 1
ATOM 663 C C . GLY A 1 89 ? -8.578 -0.968 -17.078 1 63.44 89 GLY A C 1
ATOM 664 O O . GLY A 1 89 ? -8.977 -2.117 -17.281 1 63.44 89 GLY A O 1
ATOM 665 N N . ILE A 1 90 ? -7.906 -0.571 -15.984 1 58.69 90 ILE A N 1
ATOM 666 C CA . ILE A 1 90 ? -7.586 -1.56 -14.961 1 58.69 90 ILE A CA 1
ATOM 667 C C . ILE A 1 90 ? -8.484 -1.352 -13.742 1 58.69 90 ILE A C 1
ATOM 669 O O . ILE A 1 90 ? -8.312 -2.02 -12.719 1 58.69 90 ILE A O 1
ATOM 673 N N . GLY A 1 91 ? -9.469 -0.463 -13.883 1 66 91 GLY A N 1
ATOM 674 C CA . GLY A 1 91 ? -10.344 -0.197 -12.75 1 66 91 GLY A CA 1
ATOM 675 C C . GLY A 1 91 ? -11.453 -1.22 -12.602 1 66 91 GLY A C 1
ATOM 676 O O . GLY A 1 91 ? -11.859 -1.849 -13.578 1 66 91 GLY A O 1
ATOM 677 N N . HIS A 1 92 ? -11.852 -1.443 -11.328 1 66.94 92 HIS A N 1
ATOM 678 C CA . HIS A 1 92 ? -12.992 -2.301 -11.047 1 66.94 92 HIS A CA 1
ATOM 679 C C . HIS A 1 92 ? -14.305 -1.583 -11.352 1 66.94 92 HIS A C 1
ATOM 681 O O . HIS A 1 92 ? -14.344 -0.354 -11.438 1 66.94 92 HIS A O 1
ATOM 687 N N . SER A 1 93 ? -15.32 -2.322 -11.5 1 72 93 SER A N 1
ATOM 688 C CA . SER A 1 93 ? -16.594 -1.811 -11.992 1 72 93 SER A CA 1
ATOM 689 C C . SER A 1 93 ? -17.328 -1.027 -10.906 1 72 93 SER A C 1
ATOM 691 O O . SER A 1 93 ? -18.219 -0.225 -11.203 1 72 93 SER A O 1
ATOM 693 N N . ARG A 1 94 ? -17 -1.342 -9.648 1 74.56 94 ARG A N 1
ATOM 694 C CA . ARG A 1 94 ? -17.641 -0.635 -8.539 1 74.56 94 ARG A CA 1
ATOM 695 C C . ARG A 1 94 ? -16.609 0.072 -7.676 1 74.56 94 ARG A C 1
ATOM 697 O O . ARG A 1 94 ? -15.43 -0.297 -7.676 1 74.56 94 ARG A O 1
ATOM 704 N N . THR A 1 95 ? -17.062 1.115 -7.133 1 77.38 95 THR A N 1
ATOM 705 C CA . THR A 1 95 ? -16.141 1.842 -6.258 1 77.38 95 THR A CA 1
ATOM 706 C C . THR A 1 95 ? -16.906 2.52 -5.121 1 77.38 95 THR A C 1
ATOM 708 O O . THR A 1 95 ? -18.125 2.402 -5.031 1 77.38 95 THR A O 1
ATOM 711 N N . LEU A 1 96 ? -16.156 3.029 -4.148 1 78.88 96 LEU A N 1
ATOM 712 C CA . LEU A 1 96 ? -16.703 3.797 -3.025 1 78.88 96 LEU A CA 1
ATOM 713 C C . LEU A 1 96 ? -16.938 5.246 -3.426 1 78.88 96 LEU A C 1
ATOM 715 O O . LEU A 1 96 ? -16.062 5.887 -4.02 1 78.88 96 LEU A O 1
ATOM 719 N N . PHE A 1 97 ? -18.156 5.715 -3.174 1 76.44 97 PHE A N 1
ATOM 720 C CA . PHE A 1 97 ? -18.516 7.113 -3.379 1 76.44 97 PHE A CA 1
ATOM 721 C C . PHE A 1 97 ? -18.641 7.844 -2.047 1 76.44 97 PHE A C 1
ATOM 723 O O . PHE A 1 97 ? -19.281 7.355 -1.119 1 76.44 97 PHE A O 1
ATOM 730 N N . LEU A 1 98 ? -17.906 8.93 -1.945 1 83.31 98 LEU A N 1
ATOM 731 C CA . LEU A 1 98 ? -18.016 9.836 -0.804 1 83.31 98 LEU A CA 1
ATOM 732 C C . LEU A 1 98 ? -18.672 11.156 -1.213 1 83.31 98 LEU A C 1
ATOM 734 O O . LEU A 1 98 ? -18.219 11.805 -2.158 1 83.31 98 LEU A O 1
ATOM 738 N N . VAL A 1 99 ? -19.766 11.461 -0.634 1 81 99 VAL A N 1
ATOM 739 C CA . VAL A 1 99 ? -20.438 12.742 -0.864 1 81 99 VAL A CA 1
ATOM 740 C C . VAL A 1 99 ? -19.969 13.758 0.171 1 81 99 VAL A C 1
ATOM 742 O O . VAL A 1 99 ? -20.047 13.516 1.377 1 81 99 VAL A O 1
ATOM 745 N N . MET A 1 100 ? -19.453 14.852 -0.316 1 84.06 100 MET A N 1
ATOM 746 C CA . MET A 1 100 ? -18.953 15.93 0.536 1 84.06 100 MET A CA 1
ATOM 747 C C . MET A 1 100 ? -19.219 17.297 -0.09 1 84.06 100 MET A C 1
ATOM 749 O O . MET A 1 100 ? -19.719 17.375 -1.219 1 84.06 100 MET A O 1
ATOM 753 N N . LYS A 1 101 ? -19.062 18.344 0.719 1 85.44 101 LYS A N 1
ATOM 754 C CA . LYS A 1 101 ? -19.156 19.719 0.214 1 85.44 101 LYS A CA 1
ATOM 755 C C . LYS A 1 101 ? -18.141 19.953 -0.902 1 85.44 101 LYS A C 1
ATOM 757 O O . LYS A 1 101 ? -17.062 19.344 -0.911 1 85.44 101 LYS A O 1
ATOM 762 N N . ASN A 1 102 ? -18.578 20.781 -1.845 1 85.25 102 ASN A N 1
ATOM 763 C CA . ASN A 1 102 ? -17.672 21.172 -2.91 1 85.25 102 ASN A CA 1
ATOM 764 C C . ASN A 1 102 ? -16.75 22.297 -2.457 1 85.25 102 ASN A C 1
ATOM 766 O O . ASN A 1 102 ? -17.188 23.281 -1.875 1 85.25 102 ASN A O 1
ATOM 770 N N . TYR A 1 103 ? -15.484 22.125 -2.666 1 90.62 103 TYR A N 1
ATOM 771 C CA . TYR A 1 103 ? -14.477 23.125 -2.344 1 90.62 103 TYR A CA 1
ATOM 772 C C . TYR A 1 103 ? -13.836 23.672 -3.609 1 90.62 103 TYR A C 1
ATOM 774 O O . TYR A 1 103 ? -13.57 22.938 -4.559 1 90.62 103 TYR A O 1
ATOM 782 N N . PRO A 1 104 ? -13.57 24.953 -3.605 1 91.31 104 PRO A N 1
ATOM 783 C CA . PRO A 1 104 ? -13.109 25.594 -4.84 1 91.31 104 PRO A CA 1
ATOM 784 C C . PRO A 1 104 ? -11.719 25.141 -5.258 1 91.31 104 PRO A C 1
ATOM 786 O O . PRO A 1 104 ? -11.43 25.016 -6.453 1 91.31 104 PRO A O 1
ATOM 789 N N . CYS A 1 105 ? -10.812 24.875 -4.316 1 93.06 105 CYS A N 1
ATOM 790 C CA . CYS A 1 105 ? -9.453 24.516 -4.703 1 93.06 105 CYS A CA 1
ATOM 791 C C . CYS A 1 105 ? -8.719 23.844 -3.547 1 93.06 105 CYS A C 1
ATOM 793 O O . CYS A 1 105 ? -9.242 23.766 -2.434 1 93.06 105 CYS A O 1
ATOM 795 N N . THR A 1 106 ? -7.598 23.266 -3.871 1 94.69 106 THR A N 1
ATOM 796 C CA . THR A 1 106 ? -6.672 22.766 -2.859 1 94.69 106 THR A CA 1
ATOM 797 C C . THR A 1 106 ? -5.77 23.891 -2.352 1 94.69 106 THR A C 1
ATOM 799 O O . THR A 1 106 ? -5.68 24.953 -2.973 1 94.69 106 THR A O 1
ATOM 802 N N . LEU A 1 107 ? -5.203 23.656 -1.199 1 96.88 107 LEU A N 1
ATOM 803 C CA . LEU A 1 107 ? -4.234 24.625 -0.685 1 96.88 107 LEU A CA 1
ATOM 804 C C . LEU A 1 107 ? -3.088 24.812 -1.671 1 96.88 107 LEU A C 1
ATOM 806 O O . LEU A 1 107 ? -2.609 25.938 -1.855 1 96.88 107 LEU A O 1
ATOM 810 N N . ARG A 1 108 ? -2.627 23.734 -2.297 1 93.25 108 ARG A N 1
ATOM 811 C CA . ARG A 1 108 ? -1.573 23.828 -3.301 1 93.25 108 ARG A CA 1
ATOM 812 C C . ARG A 1 108 ? -1.953 24.812 -4.395 1 93.25 108 ARG A C 1
ATOM 814 O O . ARG A 1 108 ? -1.153 25.688 -4.766 1 93.25 108 ARG A O 1
ATOM 821 N N . GLN A 1 109 ? -3.129 24.688 -4.918 1 90.94 109 GLN A N 1
ATOM 822 C CA . GLN A 1 109 ? -3.629 25.578 -5.965 1 90.94 109 GLN A CA 1
ATOM 823 C C . GLN A 1 109 ? -3.762 27 -5.453 1 90.94 109 GLN A C 1
ATOM 825 O O . GLN A 1 109 ? -3.4 27.953 -6.152 1 90.94 109 GLN A O 1
ATOM 830 N N . TYR A 1 110 ? -4.297 27.156 -4.332 1 95.94 110 TYR A N 1
ATOM 831 C CA . TYR A 1 110 ? -4.473 28.469 -3.719 1 95.94 110 TYR A CA 1
ATOM 832 C C . TYR A 1 110 ? -3.141 29.203 -3.611 1 95.94 110 TYR A C 1
ATOM 834 O O . TYR A 1 110 ? -3.043 30.375 -3.963 1 95.94 110 TYR A O 1
ATOM 842 N N . LEU A 1 111 ? -2.133 28.484 -3.158 1 94.69 111 LEU A N 1
ATOM 843 C CA . LEU A 1 111 ? -0.837 29.094 -2.881 1 94.69 111 LEU A CA 1
ATOM 844 C C . LEU A 1 111 ? -0.107 29.422 -4.176 1 94.69 111 LEU A C 1
ATOM 846 O O . LEU A 1 111 ? 0.805 30.25 -4.184 1 94.69 111 LEU A O 1
ATOM 850 N N . ARG A 1 112 ? -0.418 28.828 -5.188 1 91.12 112 ARG A N 1
ATOM 851 C CA . ARG A 1 112 ? 0.17 29.141 -6.484 1 91.12 112 ARG A CA 1
ATOM 852 C C . ARG A 1 112 ? -0.349 30.469 -7.02 1 91.12 112 ARG A C 1
ATOM 854 O O . ARG A 1 112 ? 0.366 31.172 -7.73 1 91.12 112 ARG A O 1
ATOM 861 N N . GLU A 1 113 ? -1.485 30.828 -6.719 1 89.94 113 GLU A N 1
ATOM 862 C CA . GLU A 1 113 ? -2.158 31.984 -7.312 1 89.94 113 GLU A CA 1
ATOM 863 C C . GLU A 1 113 ? -2.113 33.188 -6.379 1 89.94 113 GLU A C 1
ATOM 865 O O . GLU A 1 113 ? -2.271 34.312 -6.824 1 89.94 113 GLU A O 1
ATOM 870 N N . ARG A 1 114 ? -1.896 32.938 -5.172 1 83.19 114 ARG A N 1
ATOM 871 C CA . ARG A 1 114 ? -2.061 34.031 -4.215 1 83.19 114 ARG A CA 1
ATOM 872 C C . ARG A 1 114 ? -0.888 34.094 -3.24 1 83.19 114 ARG A C 1
ATOM 874 O O . ARG A 1 114 ? -0.314 33.062 -2.895 1 83.19 114 ARG A O 1
ATOM 881 N N . THR A 1 115 ? -0.548 35.312 -3.08 1 77.94 115 THR A N 1
ATOM 882 C CA . THR A 1 115 ? 0.382 35.562 -1.979 1 77.94 115 THR A CA 1
ATOM 883 C C . THR A 1 115 ? -0.353 36.094 -0.751 1 77.94 115 THR A C 1
ATOM 885 O O . THR A 1 115 ? -1.188 37 -0.86 1 77.94 115 THR A O 1
ATOM 888 N N . SER A 1 116 ? -0.112 35.438 0.312 1 79.69 116 SER A N 1
ATOM 889 C CA . SER A 1 116 ? -0.807 35.812 1.54 1 79.69 116 SER A CA 1
ATOM 890 C C . SER A 1 116 ? 0.078 36.688 2.439 1 79.69 116 SER A C 1
ATOM 892 O O . SER A 1 116 ? 1.304 36.562 2.414 1 79.69 116 SER A O 1
ATOM 894 N N . ASP A 1 117 ? -0.59 37.594 3.117 1 89.81 117 ASP A N 1
ATOM 895 C CA . ASP A 1 117 ? 0.168 38.312 4.129 1 89.81 117 ASP A CA 1
ATOM 896 C C . ASP A 1 117 ? 0.481 37.438 5.328 1 89.81 117 ASP A C 1
ATOM 898 O O . ASP A 1 117 ? -0.057 36.312 5.445 1 89.81 117 ASP A O 1
ATOM 902 N N . THR A 1 118 ? 1.292 37.906 6.16 1 91.88 118 THR A N 1
ATOM 903 C CA . THR A 1 118 ? 1.854 37.125 7.242 1 91.88 118 THR A CA 1
ATOM 904 C C . THR A 1 118 ? 0.771 36.719 8.242 1 91.88 118 THR A C 1
ATOM 906 O O . THR A 1 118 ? 0.813 35.625 8.82 1 91.88 118 THR A O 1
ATOM 909 N N . ARG A 1 119 ? -0.112 37.625 8.539 1 94 119 ARG A N 1
ATOM 910 C CA . ARG A 1 119 ? -1.181 37.312 9.484 1 94 119 ARG A CA 1
ATOM 911 C C . ARG A 1 119 ? -2.066 36.188 8.953 1 94 119 ARG A C 1
ATOM 913 O O . ARG A 1 119 ? -2.398 35.25 9.68 1 94 119 ARG A O 1
ATOM 920 N N . LEU A 1 120 ? -2.441 36.312 7.684 1 95.31 120 LEU A N 1
ATOM 921 C CA . LEU A 1 120 ? -3.248 35.281 7.035 1 95.31 120 LEU A CA 1
ATOM 922 C C . LEU A 1 120 ? -2.504 33.969 7 1 95.31 120 LEU A C 1
ATOM 924 O O . LEU A 1 120 ? -3.096 32.906 7.242 1 95.31 120 LEU A O 1
ATOM 928 N N . SER A 1 121 ? -1.256 34 6.672 1 97.5 121 SER A N 1
ATOM 929 C CA . SER A 1 121 ? -0.428 32.812 6.66 1 97.5 121 SER A CA 1
ATOM 930 C C . SER A 1 121 ? -0.392 32.156 8.031 1 97.5 121 SER A C 1
ATOM 932 O O . SER A 1 121 ? -0.522 30.922 8.141 1 97.5 121 SER A O 1
ATOM 934 N N . THR A 1 122 ? -0.211 32.969 9.07 1 97.5 122 THR A N 1
ATOM 935 C CA . THR A 1 122 ? -0.199 32.469 10.438 1 97.5 122 THR A CA 1
ATOM 936 C C . THR A 1 122 ? -1.525 31.797 10.773 1 97.5 122 THR A C 1
ATOM 938 O O . THR A 1 122 ? -1.545 30.719 11.383 1 97.5 122 THR A O 1
ATOM 941 N N . MET A 1 123 ? -2.598 32.406 10.32 1 97.19 123 MET A N 1
ATOM 942 C CA . MET A 1 123 ? -3.932 31.859 10.547 1 97.19 123 MET A CA 1
ATOM 943 C C . MET A 1 123 ? -4.094 30.516 9.859 1 97.19 123 MET A C 1
ATOM 945 O O . MET A 1 123 ? -4.711 29.594 10.406 1 97.19 123 MET A O 1
ATOM 949 N N . MET A 1 124 ? -3.584 30.359 8.688 1 98.31 124 MET A N 1
ATOM 950 C CA . MET A 1 124 ? -3.674 29.109 7.949 1 98.31 124 MET A CA 1
ATOM 951 C C . MET A 1 124 ? -2.889 28 8.656 1 98.31 124 MET A C 1
ATOM 953 O O . MET A 1 124 ? -3.373 26.875 8.797 1 98.31 124 MET A O 1
ATOM 957 N N . ILE A 1 125 ? -1.701 28.328 9.109 1 98.75 125 ILE A N 1
ATOM 958 C CA . ILE A 1 125 ? -0.89 27.359 9.836 1 98.75 125 ILE A CA 1
ATOM 959 C C . ILE A 1 125 ? -1.614 26.938 11.117 1 98.75 125 ILE A C 1
ATOM 961 O O . ILE A 1 125 ? -1.653 25.75 11.453 1 98.75 125 ILE A O 1
ATOM 965 N N . LEU A 1 126 ? -2.164 27.922 11.812 1 98.75 126 LEU A N 1
ATOM 966 C CA . LEU A 1 126 ? -2.908 27.672 13.047 1 98.75 126 LEU A CA 1
ATOM 967 C C . LEU A 1 126 ? -4.055 26.703 12.789 1 98.75 126 LEU A C 1
ATOM 969 O O . LEU A 1 126 ? -4.277 25.781 13.578 1 98.75 126 LEU A O 1
ATOM 973 N N . GLN A 1 127 ? -4.805 26.875 11.734 1 98.75 127 GLN A N 1
ATOM 974 C CA . GLN A 1 127 ? -5.914 26 11.383 1 98.75 127 GLN A CA 1
ATOM 975 C C . GLN A 1 127 ? -5.441 24.562 11.219 1 98.75 127 GLN A C 1
ATOM 977 O O . GLN A 1 127 ? -6.09 23.625 11.703 1 98.75 127 GLN A O 1
ATOM 982 N N . LEU A 1 128 ? -4.324 24.344 10.508 1 98.88 128 LEU A N 1
ATOM 983 C CA . LEU A 1 128 ? -3.781 23.016 10.32 1 98.88 128 LEU A CA 1
ATOM 984 C C . LEU A 1 128 ? -3.4 22.391 11.656 1 98.88 128 LEU A C 1
ATOM 986 O O . LEU A 1 128 ? -3.664 21.203 11.891 1 98.88 128 LEU A O 1
ATOM 990 N N . LEU A 1 129 ? -2.777 23.188 12.484 1 98.88 129 LEU A N 1
ATOM 991 C CA . LEU A 1 129 ? -2.369 22.688 13.797 1 98.88 129 LEU A CA 1
ATOM 992 C C . LEU A 1 129 ? -3.582 22.297 14.633 1 98.88 129 LEU A C 1
ATOM 994 O O . LEU A 1 129 ? -3.564 21.266 15.32 1 98.88 129 LEU A O 1
ATOM 998 N N . GLU A 1 130 ? -4.645 23.094 14.617 1 98.62 130 GLU A N 1
ATOM 999 C CA . GLU A 1 130 ? -5.871 22.75 15.32 1 98.62 130 GLU A CA 1
ATOM 1000 C C . GLU A 1 130 ? -6.461 21.438 14.789 1 98.62 130 GLU A C 1
ATOM 1002 O O . GLU A 1 130 ? -6.906 20.594 15.562 1 98.62 130 GLU A O 1
ATOM 1007 N N . GLY A 1 131 ? -6.48 21.297 13.477 1 98.62 131 GLY A N 1
ATOM 1008 C CA . GLY A 1 131 ? -6.953 20.062 12.883 1 98.62 131 GLY A CA 1
ATOM 1009 C C . GLY A 1 131 ? -6.133 18.844 13.289 1 98.62 131 GLY A C 1
ATOM 1010 O O . GLY A 1 131 ? -6.688 17.812 13.664 1 98.62 131 GLY A O 1
ATOM 1011 N N . VAL A 1 132 ? -4.836 18.984 13.188 1 98.81 132 VAL A N 1
ATOM 1012 C CA . VAL A 1 132 ? -3.932 17.891 13.539 1 98.81 132 VAL A CA 1
ATOM 1013 C C . VAL A 1 132 ? -4.082 17.547 15.016 1 98.81 132 VAL A C 1
ATOM 1015 O O . VAL A 1 132 ? -4.09 16.375 15.391 1 98.81 132 VAL A O 1
ATOM 1018 N N . ASP A 1 133 ? -4.125 18.609 15.883 1 98.5 133 ASP A N 1
ATOM 1019 C CA . ASP A 1 133 ? -4.336 18.359 17.312 1 98.5 133 ASP A CA 1
ATOM 1020 C C . ASP A 1 133 ? -5.613 17.547 17.531 1 98.5 133 ASP A C 1
ATOM 1022 O O . ASP A 1 133 ? -5.637 16.641 18.359 1 98.5 133 ASP A O 1
ATOM 1026 N N . HIS A 1 134 ? -6.676 17.891 16.859 1 97.88 134 HIS A N 1
ATOM 1027 C CA . HIS A 1 134 ? -7.941 17.188 16.969 1 97.88 134 HIS A CA 1
ATOM 1028 C C . HIS A 1 134 ? -7.781 15.711 16.609 1 97.88 134 HIS A C 1
ATOM 1030 O O . HIS A 1 134 ? -8.297 14.836 17.312 1 97.88 134 HIS A O 1
ATOM 1036 N N . LEU A 1 135 ? -7.105 15.445 15.523 1 98.12 135 LEU A N 1
ATOM 1037 C CA . LEU A 1 135 ? -6.848 14.062 15.117 1 98.12 135 LEU A CA 1
ATOM 1038 C C . LEU A 1 135 ? -6.074 13.312 16.203 1 98.12 135 LEU A C 1
ATOM 1040 O O . LEU A 1 135 ? -6.469 12.219 16.594 1 98.12 135 LEU A O 1
ATOM 1044 N N . VAL A 1 136 ? -5.035 13.906 16.703 1 97.94 136 VAL A N 1
ATOM 1045 C CA . VAL A 1 136 ? -4.168 13.281 17.703 1 97.94 136 VAL A CA 1
ATOM 1046 C C . VAL A 1 136 ? -4.973 12.984 18.969 1 97.94 136 VAL A C 1
ATOM 1048 O O . VAL A 1 136 ? -4.844 11.906 19.547 1 97.94 136 VAL A O 1
ATOM 1051 N N . GLN A 1 137 ? -5.785 13.891 19.375 1 96.25 137 GLN A N 1
ATOM 1052 C CA . GLN A 1 137 ? -6.613 13.711 20.562 1 96.25 137 GLN A CA 1
ATOM 1053 C C . GLN A 1 137 ? -7.562 12.531 20.391 1 96.25 137 GLN A C 1
ATOM 1055 O O . GLN A 1 137 ? -7.953 11.898 21.375 1 96.25 137 GLN A O 1
ATOM 1060 N N . HIS A 1 138 ? -7.898 12.227 19.203 1 95.75 138 HIS A N 1
ATOM 1061 C CA . HIS A 1 138 ? -8.797 11.109 18.922 1 95.75 138 HIS A CA 1
ATOM 1062 C C . HIS A 1 138 ? -8.023 9.852 18.562 1 95.75 138 HIS A C 1
ATOM 1064 O O . HIS A 1 138 ? -8.609 8.867 18.109 1 95.75 138 HIS A O 1
ATOM 1070 N N . GLY A 1 139 ? -6.738 9.93 18.672 1 96.31 139 GLY A N 1
ATOM 1071 C CA . GLY A 1 139 ? -5.902 8.766 18.422 1 96.31 139 GLY A CA 1
ATOM 1072 C C . GLY A 1 139 ? -5.754 8.453 16.938 1 96.31 139 GLY A C 1
ATOM 1073 O O . GLY A 1 139 ? -5.633 7.289 16.562 1 96.31 139 GLY A O 1
ATOM 1074 N N . ILE A 1 140 ? -5.816 9.445 16.109 1 97.19 140 ILE A N 1
ATOM 1075 C CA . ILE A 1 140 ? -5.723 9.273 14.656 1 97.19 140 ILE A CA 1
ATOM 1076 C C . ILE A 1 140 ? -4.504 10.031 14.125 1 97.19 140 ILE A C 1
ATOM 1078 O O . ILE A 1 140 ? -4.25 11.172 14.523 1 97.19 140 ILE A O 1
ATOM 1082 N N . ALA A 1 141 ? -3.662 9.422 13.352 1 97.94 141 ALA A N 1
ATOM 1083 C CA . ALA A 1 141 ? -2.602 10.062 12.578 1 97.94 141 ALA A CA 1
ATOM 1084 C C . ALA A 1 141 ? -2.957 10.102 11.094 1 97.94 141 ALA A C 1
ATOM 1086 O O . ALA A 1 141 ? -3.326 9.086 10.508 1 97.94 141 ALA A O 1
ATOM 1087 N N . HIS A 1 142 ? -2.889 11.219 10.422 1 97.75 142 HIS A N 1
ATOM 1088 C CA . HIS A 1 142 ? -3.24 11.352 9.016 1 97.75 142 HIS A CA 1
ATOM 1089 C C . HIS A 1 142 ? -2.217 10.656 8.125 1 97.75 142 HIS A C 1
ATOM 1091 O O . HIS A 1 142 ? -2.586 9.898 7.227 1 97.75 142 HIS A O 1
ATOM 1097 N N . ARG A 1 143 ? -0.935 10.945 8.383 1 97.38 143 ARG A N 1
ATOM 1098 C CA . ARG A 1 143 ? 0.239 10.266 7.84 1 97.38 143 ARG A CA 1
ATOM 1099 C C . ARG A 1 143 ? 0.486 10.68 6.395 1 97.38 143 ARG A C 1
ATOM 1101 O O . ARG A 1 143 ? 1.464 10.25 5.777 1 97.38 143 ARG A O 1
ATOM 1108 N N . ASP A 1 144 ? -0.295 11.5 5.812 1 94.88 144 ASP A N 1
ATOM 1109 C CA . ASP A 1 144 ? -0.079 11.969 4.445 1 94.88 144 ASP A CA 1
ATOM 1110 C C . ASP A 1 144 ? -0.491 13.43 4.289 1 94.88 144 ASP A C 1
ATOM 1112 O O . ASP A 1 144 ? -1.167 13.789 3.324 1 94.88 144 ASP A O 1
ATOM 1116 N N . LEU A 1 145 ? -0.125 14.172 5.223 1 96.31 145 LEU A N 1
ATOM 1117 C CA . LEU A 1 145 ? -0.438 15.602 5.176 1 96.31 145 LEU A CA 1
ATOM 1118 C C . LEU A 1 145 ? 0.472 16.328 4.188 1 96.31 145 LEU A C 1
ATOM 1120 O O . LEU A 1 145 ? 1.698 16.25 4.297 1 96.31 145 LEU A O 1
ATOM 1124 N N . LYS A 1 146 ? -0.084 16.906 3.197 1 93.62 146 LYS A N 1
ATOM 1125 C CA . LYS A 1 146 ? 0.542 17.75 2.184 1 93.62 146 LYS A CA 1
ATOM 1126 C C . LYS A 1 146 ? -0.452 18.766 1.621 1 93.62 146 LYS A C 1
ATOM 1128 O O . LYS A 1 146 ? -1.654 18.672 1.879 1 93.62 146 LYS A O 1
ATOM 1133 N N . SER A 1 147 ? 0.023 19.734 0.914 1 94.75 147 SER A N 1
ATOM 1134 C CA . SER A 1 147 ? -0.82 20.844 0.483 1 94.75 147 SER A CA 1
ATOM 1135 C C . SER A 1 147 ? -1.914 20.375 -0.468 1 94.75 147 SER A C 1
ATOM 1137 O O . SER A 1 147 ? -2.982 20.984 -0.548 1 94.75 147 SER A O 1
ATOM 1139 N N . ASP A 1 148 ? -1.714 19.172 -1.153 1 90.69 148 ASP A N 1
ATOM 1140 C CA . ASP A 1 148 ? -2.709 18.609 -2.059 1 90.69 148 ASP A CA 1
ATOM 1141 C C . ASP A 1 148 ? -3.865 17.984 -1.281 1 90.69 148 ASP A C 1
ATOM 1143 O O . ASP A 1 148 ? -4.957 17.812 -1.82 1 90.69 148 ASP A O 1
ATOM 1147 N N . ASN A 1 149 ? -3.605 17.656 -0.062 1 94.38 149 ASN A N 1
ATOM 1148 C CA . ASN A 1 149 ? -4.613 16.984 0.756 1 94.38 149 ASN A CA 1
ATOM 1149 C C . ASN A 1 149 ? -5.293 17.969 1.712 1 94.38 149 ASN A C 1
ATOM 1151 O O . ASN A 1 149 ? -5.758 17.578 2.781 1 94.38 149 ASN A O 1
ATOM 1155 N N . ILE A 1 150 ? -5.203 19.234 1.409 1 97.62 150 ILE A N 1
ATOM 1156 C CA . ILE A 1 150 ? -5.883 20.297 2.129 1 97.62 150 ILE A CA 1
ATOM 1157 C C . ILE A 1 150 ? -6.754 21.094 1.163 1 97.62 150 ILE A C 1
ATOM 1159 O O . ILE A 1 150 ? -6.273 21.562 0.129 1 97.62 150 ILE A O 1
ATOM 1163 N N . LEU A 1 151 ? -8.031 21.203 1.462 1 96.69 151 LEU A N 1
ATOM 1164 C CA . LEU A 1 151 ? -8.961 21.969 0.647 1 96.69 151 LEU A CA 1
ATOM 1165 C C . LEU A 1 151 ? -9.164 23.375 1.23 1 96.69 151 LEU A C 1
ATOM 1167 O O . LEU A 1 151 ? -8.992 23.578 2.434 1 96.69 151 LEU A O 1
ATOM 1171 N N . VAL A 1 152 ? -9.492 24.312 0.371 1 96.62 152 VAL A N 1
ATOM 1172 C CA . VAL A 1 152 ? -9.648 25.703 0.779 1 96.62 152 VAL A CA 1
ATOM 1173 C C . VAL A 1 152 ? -11.016 26.219 0.349 1 96.62 152 VAL A C 1
ATOM 1175 O O . VAL A 1 152 ? -11.453 25.984 -0.78 1 96.62 152 VAL A O 1
ATOM 1178 N N . GLU A 1 153 ? -11.664 26.797 1.274 1 94.31 153 GLU A N 1
ATOM 1179 C CA . GLU A 1 153 ? -12.797 27.672 1.005 1 94.31 153 GLU A CA 1
ATOM 1180 C C . GLU A 1 153 ? -12.625 29.016 1.71 1 94.31 153 GLU A C 1
ATOM 1182 O O . GLU A 1 153 ? -11.562 29.312 2.254 1 94.31 153 GLU A O 1
ATOM 1187 N N . PHE A 1 154 ? -13.672 29.922 1.615 1 94 154 PHE A N 1
ATOM 1188 C CA . PHE A 1 154 ? -13.531 31.25 2.197 1 94 154 PHE A CA 1
ATOM 1189 C C . PHE A 1 154 ? -14.695 31.562 3.133 1 94 154 PHE A C 1
ATOM 1191 O O . PHE A 1 154 ? -15.844 31.203 2.844 1 94 154 PHE A O 1
ATOM 1198 N N . ASP A 1 155 ? -14.297 32.125 4.223 1 91.38 155 ASP A N 1
ATOM 1199 C CA . ASP A 1 155 ? -15.367 32.531 5.133 1 91.38 155 ASP A CA 1
ATOM 1200 C C . ASP A 1 155 ? -16.016 33.844 4.68 1 91.38 155 ASP A C 1
ATOM 1202 O O . ASP A 1 155 ? -15.742 34.312 3.574 1 91.38 155 ASP A O 1
ATOM 1206 N N . SER A 1 156 ? -16.953 34.375 5.445 1 86.69 156 SER A N 1
ATOM 1207 C CA . SER A 1 156 ? -17.734 35.562 5.062 1 86.69 156 SER A CA 1
ATOM 1208 C C . SER A 1 156 ? -16.859 36.781 4.918 1 86.69 156 SER A C 1
ATOM 1210 O O . SER A 1 156 ? -17.203 37.719 4.211 1 86.69 156 SER A O 1
ATOM 1212 N N . ALA A 1 157 ? -15.711 36.812 5.523 1 87.62 157 ALA A N 1
ATOM 1213 C CA . ALA A 1 157 ? -14.789 37.938 5.453 1 87.62 157 ALA A CA 1
ATOM 1214 C C . ALA A 1 157 ? -13.727 37.719 4.375 1 87.62 157 ALA A C 1
ATOM 1216 O O . ALA A 1 157 ? -12.844 38.562 4.18 1 87.62 157 ALA A O 1
ATOM 1217 N N . GLY A 1 158 ? -13.75 36.562 3.695 1 89.81 158 GLY A N 1
ATOM 1218 C CA . GLY A 1 158 ? -12.797 36.281 2.635 1 8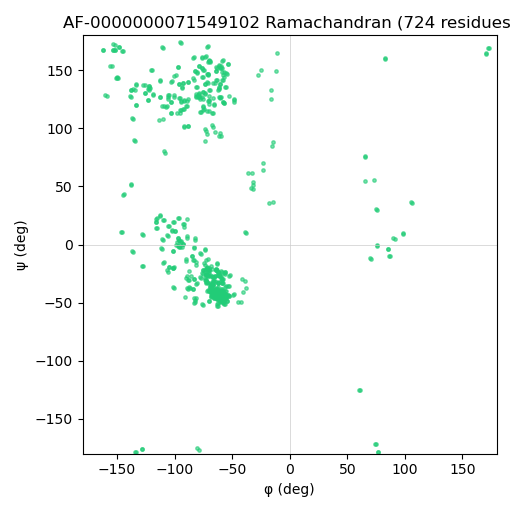9.81 158 GLY A CA 1
ATOM 1219 C C . GLY A 1 158 ? -11.547 35.562 3.133 1 89.81 158 GLY A C 1
ATOM 1220 O O . GLY A 1 158 ? -10.594 35.375 2.375 1 89.81 158 GLY A O 1
ATOM 1221 N N . CYS A 1 159 ? -11.539 35.219 4.359 1 93.06 159 CYS A N 1
ATOM 1222 C CA . CYS A 1 159 ? -10.414 34.5 4.934 1 93.06 159 CYS A CA 1
ATOM 1223 C C . CYS A 1 159 ? -10.43 33.031 4.488 1 93.06 159 CYS A C 1
ATOM 1225 O O . CYS A 1 159 ? -11.469 32.375 4.543 1 93.06 159 CYS A O 1
ATOM 1227 N N . PRO A 1 160 ? -9.258 32.531 4.012 1 96.5 160 PRO A N 1
ATOM 1228 C CA . PRO A 1 160 ? -9.203 31.125 3.633 1 96.5 160 PRO A CA 1
ATOM 1229 C C . PRO A 1 160 ? -9.5 30.188 4.801 1 96.5 160 PRO A C 1
ATOM 1231 O O . PRO A 1 160 ? -8.938 30.359 5.887 1 96.5 160 PRO A O 1
ATOM 1234 N N . TRP A 1 161 ? -10.438 29.328 4.578 1 96.75 161 TRP A N 1
ATOM 1235 C CA . TRP A 1 161 ? -10.797 28.25 5.504 1 96.75 161 TRP A CA 1
ATOM 1236 C C . TRP A 1 161 ? -10.242 26.906 5.031 1 96.75 161 TRP A C 1
ATOM 1238 O O . TRP A 1 161 ? -10.656 26.391 3.99 1 96.75 161 TRP A O 1
ATOM 1248 N N . LEU A 1 162 ? -9.297 26.344 5.793 1 98.44 162 LEU A N 1
ATOM 1249 C CA . LEU A 1 162 ? -8.602 25.125 5.395 1 98.44 162 LEU A CA 1
ATOM 1250 C C . LEU A 1 162 ? -9.289 23.891 5.965 1 98.44 162 LEU A C 1
ATOM 1252 O O . LEU A 1 162 ? -9.703 23.891 7.125 1 98.44 162 LEU A O 1
ATOM 1256 N N . VAL A 1 163 ? -9.367 22.859 5.141 1 97.56 163 VAL A N 1
ATOM 1257 C CA . VAL A 1 163 ? -9.992 21.609 5.547 1 97.56 163 VAL A CA 1
ATOM 1258 C C . VAL A 1 163 ? -9.102 20.438 5.141 1 97.56 163 VAL A C 1
ATOM 1260 O O . VAL A 1 163 ? -8.805 20.25 3.957 1 97.56 163 VAL A O 1
ATOM 1263 N N . ILE A 1 164 ? -8.672 19.641 6.152 1 98.25 164 ILE A N 1
ATOM 1264 C CA . ILE A 1 164 ? -7.855 18.453 5.906 1 98.25 164 ILE A CA 1
ATOM 1265 C C . ILE A 1 164 ? -8.719 17.344 5.309 1 98.25 164 ILE A C 1
ATOM 1267 O O . ILE A 1 164 ? -9.805 17.062 5.812 1 98.25 164 ILE A O 1
ATOM 1271 N N . THR A 1 165 ? -8.242 16.797 4.215 1 95.81 165 THR A N 1
ATOM 1272 C CA . THR A 1 165 ? -8.977 15.727 3.543 1 95.81 165 THR A CA 1
ATOM 1273 C C . THR A 1 165 ? -8.047 14.57 3.188 1 95.81 165 THR A C 1
ATOM 1275 O O . THR A 1 165 ? -6.883 14.555 3.596 1 95.81 165 THR A O 1
ATOM 1278 N N . ASP A 1 166 ? -8.609 13.484 2.514 1 91.69 166 ASP A N 1
ATOM 1279 C CA . ASP A 1 166 ? -7.887 12.312 2.027 1 91.69 166 ASP A CA 1
ATOM 1280 C C . ASP A 1 166 ? -7.309 11.508 3.186 1 91.69 166 ASP A C 1
ATOM 1282 O O . ASP A 1 166 ? -6.09 11.484 3.387 1 91.69 166 ASP A O 1
ATOM 1286 N N . PHE A 1 167 ? -8.133 10.781 3.863 1 93.12 167 PHE A N 1
ATOM 1287 C CA . PHE A 1 167 ? -7.758 9.992 5.031 1 93.12 167 PHE A CA 1
ATOM 1288 C C . PHE A 1 167 ? -7.391 8.57 4.629 1 93.12 167 PHE A C 1
ATOM 1290 O O . PHE A 1 167 ? -7.355 7.668 5.473 1 93.12 167 PHE A O 1
ATOM 1297 N N . GLY A 1 168 ? -7.125 8.383 3.387 1 90 168 GLY A N 1
ATOM 1298 C CA . GLY A 1 168 ? -6.848 7.059 2.855 1 90 168 GLY A CA 1
ATOM 1299 C C . GLY A 1 168 ? -5.652 6.391 3.512 1 90 168 GLY A C 1
ATOM 1300 O O . GLY A 1 168 ? -5.594 5.164 3.602 1 90 168 GLY A O 1
ATOM 1301 N N . CYS A 1 169 ? -4.719 7.102 4.102 1 92.38 169 CYS A N 1
ATOM 1302 C CA . CYS A 1 169 ? -3.48 6.574 4.664 1 92.38 169 CYS A CA 1
ATOM 1303 C C . CYS A 1 169 ? -3.49 6.66 6.188 1 92.38 169 CYS A C 1
ATOM 1305 O O . CYS A 1 169 ? -2.523 6.27 6.84 1 92.38 169 CYS A O 1
ATOM 1307 N N . CYS A 1 170 ? -4.531 7.07 6.777 1 95.12 170 CYS A N 1
ATOM 1308 C CA . CYS A 1 170 ? -4.496 7.422 8.195 1 95.12 170 CYS A CA 1
ATOM 1309 C C . CYS A 1 170 ? -4.344 6.176 9.062 1 95.12 170 CYS A C 1
ATOM 1311 O O . CYS A 1 170 ? -4.668 5.07 8.625 1 95.12 170 CYS A O 1
ATOM 1313 N N . LEU A 1 171 ? -3.688 6.328 10.117 1 96.12 171 LEU A N 1
ATOM 1314 C CA . LEU A 1 171 ? -3.66 5.355 11.203 1 96.12 171 LEU A CA 1
ATOM 1315 C C . LEU A 1 171 ? -4.797 5.609 12.188 1 96.12 171 LEU A C 1
ATOM 1317 O O . LEU A 1 171 ? -4.781 6.602 12.922 1 96.12 171 LEU A O 1
ATOM 1321 N N . ALA A 1 172 ? -5.801 4.848 12.102 1 94.12 172 ALA A N 1
ATOM 1322 C CA . ALA A 1 172 ? -6.977 4.957 12.961 1 94.12 172 ALA A CA 1
ATOM 1323 C C . ALA A 1 172 ? -7.418 3.586 13.469 1 94.12 172 ALA A C 1
ATOM 1325 O O . ALA A 1 172 ? -8.172 2.883 12.789 1 94.12 172 ALA A O 1
ATOM 1326 N N . ASP A 1 173 ? -6.902 3.191 14.562 1 90.69 173 ASP A N 1
ATOM 1327 C CA . ASP A 1 173 ? -7.168 1.889 15.164 1 90.69 173 ASP A CA 1
ATOM 1328 C C . ASP A 1 173 ? -7.344 2.01 16.672 1 90.69 173 ASP A C 1
ATOM 1330 O O . ASP A 1 173 ? -6.488 2.57 17.359 1 90.69 173 ASP A O 1
ATOM 1334 N N . GLU A 1 174 ? -8.391 1.499 17.156 1 87.88 174 GLU A N 1
ATOM 1335 C CA . GLU A 1 174 ? -8.734 1.645 18.562 1 87.88 174 GLU A CA 1
ATOM 1336 C C . GLU A 1 174 ? -7.734 0.91 19.453 1 87.88 174 GLU A C 1
ATOM 1338 O O . GLU A 1 174 ? -7.469 1.333 20.578 1 87.88 174 GLU A O 1
ATOM 1343 N N . ASN A 1 175 ? -7.168 -0.09 18.938 1 87.19 175 ASN A N 1
ATOM 1344 C CA . ASN A 1 175 ? -6.293 -0.923 19.75 1 87.19 175 ASN A CA 1
ATOM 1345 C C . ASN A 1 175 ? -4.855 -0.409 19.75 1 87.19 175 ASN A C 1
ATOM 1347 O O . ASN A 1 175 ? -4.137 -0.542 20.734 1 87.19 175 ASN A O 1
ATOM 1351 N N . ILE A 1 176 ? -4.449 0.216 18.641 1 90.81 176 ILE A N 1
ATOM 1352 C CA . ILE A 1 176 ? -3.041 0.583 18.531 1 90.81 176 ILE A CA 1
ATOM 1353 C C . ILE A 1 176 ? -2.885 2.09 18.734 1 90.81 176 ILE A C 1
ATOM 1355 O O . ILE A 1 176 ? -1.816 2.564 19.125 1 90.81 176 ILE A O 1
ATOM 1359 N N . GLY A 1 177 ? -3.936 2.846 18.484 1 93.69 177 GLY A N 1
ATOM 1360 C CA . GLY A 1 177 ? -3.855 4.293 18.609 1 93.69 177 GLY A CA 1
ATOM 1361 C C . GLY A 1 177 ? -2.834 4.918 17.688 1 93.69 177 GLY A C 1
ATOM 1362 O O . GLY A 1 177 ? -2.834 4.648 16.484 1 93.69 177 GLY A O 1
ATOM 1363 N N . LEU A 1 178 ? -1.9 5.699 18.312 1 97.56 178 LEU A N 1
ATOM 1364 C CA . LEU A 1 178 ? -0.936 6.449 17.516 1 97.56 178 LEU A CA 1
ATOM 1365 C C . LEU A 1 178 ? 0.393 5.707 17.438 1 97.56 178 LEU A C 1
ATOM 1367 O O . LEU A 1 178 ? 1.364 6.223 16.875 1 97.56 178 LEU A O 1
ATOM 1371 N N . ARG A 1 179 ? 0.479 4.629 18.031 1 97.25 179 ARG A N 1
ATOM 1372 C CA . ARG A 1 179 ? 1.706 3.842 18.047 1 97.25 179 ARG A CA 1
ATOM 1373 C C . ARG A 1 179 ? 1.551 2.564 17.234 1 97.25 179 ARG A C 1
ATOM 1375 O O . ARG A 1 179 ? 0.913 1.608 17.688 1 97.25 179 ARG A O 1
ATOM 1382 N N . LEU A 1 180 ? 2.176 2.457 16.062 1 97 180 LEU A N 1
ATOM 1383 C CA . LEU A 1 180 ? 2.049 1.359 15.117 1 97 180 LEU A CA 1
ATOM 1384 C C . LEU A 1 180 ? 3.119 0.302 15.359 1 97 180 LEU A C 1
ATOM 1386 O O . LEU A 1 180 ? 4.316 0.59 15.258 1 97 180 LEU A O 1
ATOM 1390 N N . PRO A 1 181 ? 2.701 -0.961 15.734 1 95.44 181 PRO A N 1
ATOM 1391 C CA . PRO A 1 181 ? 3.711 -2.021 15.781 1 95.44 181 PRO A CA 1
ATOM 1392 C C . PRO A 1 181 ? 4.43 -2.209 14.445 1 95.44 181 PRO A C 1
ATOM 1394 O O . PRO A 1 181 ? 3.783 -2.348 13.406 1 95.44 181 PRO A O 1
ATOM 1397 N N . PHE A 1 182 ? 5.742 -2.076 14.445 1 96.38 182 PHE A N 1
ATOM 1398 C CA . PHE A 1 182 ? 6.57 -2.186 13.25 1 96.38 182 PHE A CA 1
ATOM 1399 C C . PHE A 1 182 ? 7.391 -3.469 13.273 1 96.38 182 PHE A C 1
ATOM 1401 O O . PHE A 1 182 ? 8.602 -3.434 13.5 1 96.38 182 PHE A O 1
ATOM 1408 N N . THR A 1 183 ? 6.773 -4.543 12.922 1 92.44 183 THR A N 1
ATOM 1409 C CA . THR A 1 183 ? 7.344 -5.871 13.125 1 92.44 183 THR A CA 1
ATOM 1410 C C . THR A 1 183 ? 8.164 -6.301 11.914 1 92.44 183 THR A C 1
ATOM 1412 O O . THR A 1 183 ? 9.039 -7.164 12.023 1 92.44 183 THR A O 1
ATOM 1415 N N . SER A 1 184 ? 7.812 -5.816 10.742 1 91.44 184 SER A N 1
ATOM 1416 C CA . SER A 1 184 ? 8.492 -6.145 9.5 1 91.44 184 SER A CA 1
ATOM 1417 C C . SER A 1 184 ? 8.375 -5.012 8.484 1 91.44 184 SER A C 1
ATOM 1419 O O . SER A 1 184 ? 7.613 -4.062 8.695 1 91.44 184 SER A O 1
ATOM 1421 N N . TRP A 1 185 ? 9.078 -5.102 7.367 1 89.31 185 TRP A N 1
ATOM 1422 C CA . TRP A 1 185 ? 9.062 -4.074 6.332 1 89.31 185 TRP A CA 1
ATOM 1423 C C . TRP A 1 185 ? 7.75 -4.102 5.559 1 89.31 185 TRP A C 1
ATOM 1425 O O . TRP A 1 185 ? 7.488 -3.217 4.738 1 89.31 185 TRP A O 1
ATOM 1435 N N . TYR A 1 186 ? 6.926 -5.062 5.891 1 92.38 186 TYR A N 1
ATOM 1436 C CA . TYR A 1 186 ? 5.652 -5.195 5.184 1 92.38 186 TYR A CA 1
ATOM 1437 C C . TYR A 1 186 ? 4.547 -4.438 5.906 1 92.38 186 TYR A C 1
ATOM 1439 O O . TYR A 1 186 ? 3.4 -4.418 5.453 1 92.38 186 TYR A O 1
ATOM 1447 N N . VAL A 1 187 ? 4.906 -3.797 7.023 1 94.12 187 VAL A N 1
ATOM 1448 C CA . VAL A 1 187 ? 3.979 -2.9 7.707 1 94.12 187 VAL A CA 1
ATOM 1449 C C . VAL A 1 187 ? 3.934 -1.556 6.984 1 94.12 187 VAL A C 1
ATOM 1451 O O . VAL A 1 187 ? 4.977 -0.964 6.695 1 94.12 187 VAL A O 1
ATOM 1454 N N . ASP A 1 188 ? 2.725 -1.126 6.715 1 92.44 188 ASP A N 1
ATOM 1455 C CA . ASP A 1 188 ? 2.533 0.142 6.016 1 92.44 188 ASP A CA 1
ATOM 1456 C C . ASP A 1 188 ? 2.723 1.324 6.961 1 92.44 188 ASP A C 1
ATOM 1458 O O . ASP A 1 188 ? 1.897 1.555 7.848 1 92.44 188 ASP A O 1
ATOM 1462 N N . ARG A 1 189 ? 3.744 2.078 6.715 1 93.38 189 ARG A N 1
ATOM 1463 C CA . ARG A 1 189 ? 4.035 3.234 7.559 1 93.38 189 ARG A CA 1
ATOM 1464 C C . ARG A 1 189 ? 3.236 4.453 7.109 1 93.38 189 ARG A C 1
ATOM 1466 O O . ARG A 1 189 ? 3.158 5.449 7.828 1 93.38 189 ARG A O 1
ATOM 1473 N N . GLY A 1 190 ? 2.609 4.336 5.969 1 86.88 190 GLY A N 1
ATOM 1474 C CA . GLY A 1 190 ? 1.707 5.363 5.477 1 86.88 190 GLY A CA 1
ATOM 1475 C C . GLY A 1 190 ? 2.426 6.496 4.77 1 86.88 190 GLY A C 1
ATOM 1476 O O . GLY A 1 190 ? 3.627 6.691 4.957 1 86.88 190 GLY A O 1
ATOM 1477 N N . GLY A 1 191 ? 1.649 7.199 3.971 1 77.69 191 GLY A N 1
ATOM 1478 C CA . GLY A 1 191 ? 1.975 8.539 3.508 1 77.69 191 GLY A CA 1
ATOM 1479 C C . GLY A 1 191 ? 3.02 8.555 2.408 1 77.69 191 GLY A C 1
ATOM 1480 O O . GLY A 1 191 ? 3.381 7.504 1.874 1 77.69 191 GLY A O 1
ATOM 1481 N N . ASN A 1 192 ? 3.346 9.773 2.01 1 74.75 192 ASN A N 1
ATOM 1482 C CA . ASN A 1 192 ? 4.414 10.117 1.079 1 74.75 192 ASN A CA 1
ATOM 1483 C C . ASN A 1 192 ? 5.781 10.086 1.758 1 74.75 192 ASN A C 1
ATOM 1485 O O . ASN A 1 192 ? 5.98 10.719 2.793 1 74.75 192 ASN A O 1
ATOM 1489 N N . SER A 1 193 ? 6.695 9.352 1.188 1 78 193 SER A N 1
ATOM 1490 C CA . SER A 1 193 ? 8 9.148 1.806 1 78 193 SER A CA 1
ATOM 1491 C C . SER A 1 193 ? 8.727 10.469 2.033 1 78 193 SER A C 1
ATOM 1493 O O . SER A 1 193 ? 9.43 10.641 3.031 1 78 193 SER A O 1
ATOM 1495 N N . CYS A 1 194 ? 8.484 11.461 1.222 1 79.25 194 CYS A N 1
ATOM 1496 C CA . CYS A 1 194 ? 9.195 12.727 1.323 1 79.25 194 CYS A CA 1
ATOM 1497 C C . CYS A 1 194 ? 8.734 13.516 2.549 1 79.25 194 CYS A C 1
ATOM 1499 O O . CYS A 1 194 ? 9.477 14.352 3.068 1 79.25 194 CYS A O 1
ATOM 1501 N N . LEU A 1 195 ? 7.562 13.281 2.988 1 88.94 195 LEU A N 1
ATOM 1502 C CA . LEU A 1 195 ? 7.027 14.055 4.105 1 88.94 195 LEU A CA 1
ATOM 1503 C C . LEU A 1 195 ? 6.777 13.156 5.312 1 88.94 195 LEU A C 1
ATOM 1505 O O . LEU A 1 195 ? 5.961 13.477 6.176 1 88.94 195 LEU A O 1
ATOM 1509 N N . MET A 1 196 ? 7.461 12 5.258 1 92.81 196 MET A N 1
ATOM 1510 C CA . MET A 1 196 ? 7.477 11.195 6.477 1 92.81 196 MET A CA 1
ATOM 1511 C C . MET A 1 196 ? 8.43 11.789 7.508 1 92.81 196 MET A C 1
ATOM 1513 O O . MET A 1 196 ? 9.578 12.109 7.195 1 92.81 196 MET A O 1
ATOM 1517 N N . ALA A 1 197 ? 7.914 12.008 8.68 1 97.44 197 ALA A N 1
ATOM 1518 C CA . ALA A 1 197 ? 8.75 12.539 9.75 1 97.44 197 ALA A CA 1
ATOM 1519 C C . ALA A 1 197 ? 9.992 11.68 9.953 1 97.44 197 ALA A C 1
ATOM 1521 O O . ALA A 1 197 ? 9.984 10.484 9.656 1 97.44 197 ALA A O 1
ATOM 1522 N N . PRO A 1 198 ? 11.055 12.297 10.508 1 96.88 198 PRO A N 1
ATOM 1523 C CA . PRO A 1 198 ? 12.328 11.594 10.656 1 96.88 198 PRO A CA 1
ATOM 1524 C C . PRO A 1 198 ? 12.195 10.289 11.438 1 96.88 198 PRO A C 1
ATOM 1526 O O . PRO A 1 198 ? 12.758 9.266 11.039 1 96.88 198 PRO A O 1
ATOM 1529 N N . GLU A 1 199 ? 11.422 10.242 12.57 1 97.69 199 GLU A N 1
ATOM 1530 C CA . GLU A 1 199 ? 11.32 9.039 13.398 1 97.69 199 GLU A CA 1
ATOM 1531 C C . GLU A 1 199 ? 10.547 7.938 12.68 1 97.69 199 GLU A C 1
ATOM 1533 O O . GLU A 1 199 ? 10.695 6.758 13 1 97.69 199 GLU A O 1
ATOM 1538 N N . VAL A 1 200 ? 9.727 8.305 11.688 1 97 200 VAL A N 1
ATOM 1539 C CA . VAL A 1 200 ? 8.938 7.332 10.945 1 97 200 VAL A CA 1
ATOM 1540 C C . VAL A 1 200 ? 9.789 6.723 9.836 1 97 200 VAL A C 1
ATOM 1542 O O . VAL A 1 200 ? 9.898 5.496 9.727 1 97 200 VAL A O 1
ATOM 1545 N N . VAL A 1 201 ? 10.453 7.574 9.031 1 92.25 201 VAL A N 1
ATOM 1546 C CA . VAL A 1 201 ? 11.172 7.129 7.848 1 92.25 201 VAL A CA 1
ATOM 1547 C C . VAL A 1 201 ? 12.422 6.348 8.266 1 92.25 201 VAL A C 1
ATOM 1549 O O . VAL A 1 201 ? 12.867 5.449 7.547 1 92.25 201 VAL A O 1
ATOM 1552 N N . THR A 1 202 ? 13 6.605 9.445 1 93.31 202 THR A N 1
ATOM 1553 C CA . THR A 1 202 ? 14.242 5.957 9.867 1 93.31 202 THR A CA 1
ATOM 1554 C C . THR A 1 202 ? 13.945 4.746 10.742 1 93.31 202 THR A C 1
ATOM 1556 O O . THR A 1 202 ? 14.867 4.051 11.18 1 93.31 202 THR A O 1
ATOM 1559 N N . ALA A 1 203 ? 12.695 4.52 10.977 1 94.75 203 ALA A N 1
ATOM 1560 C CA . ALA A 1 203 ? 12.344 3.389 11.828 1 94.75 203 ALA A CA 1
ATOM 1561 C C . ALA A 1 203 ? 12.836 2.072 11.234 1 94.75 203 ALA A C 1
ATOM 1563 O O . ALA A 1 203 ? 12.773 1.878 10.016 1 94.75 203 ALA A O 1
ATOM 1564 N N . ILE A 1 204 ? 13.375 1.196 12.047 1 93 204 ILE A N 1
ATOM 1565 C CA . ILE A 1 204 ? 13.805 -0.144 11.656 1 93 204 ILE A CA 1
ATOM 1566 C C . ILE A 1 204 ? 12.914 -1.185 12.336 1 93 204 ILE A C 1
ATOM 1568 O O . ILE A 1 204 ? 12.727 -1.147 13.555 1 93 204 ILE A O 1
ATOM 1572 N N . PRO A 1 205 ? 12.336 -2.105 11.531 1 92.62 205 PRO A N 1
ATOM 1573 C CA . PRO A 1 205 ? 11.398 -3.066 12.117 1 92.62 205 PRO A CA 1
ATOM 1574 C C . PRO A 1 205 ? 12.086 -4.094 13.008 1 92.62 205 PRO A C 1
ATOM 1576 O O . PRO A 1 205 ? 13.297 -4.309 12.891 1 92.62 205 PRO A O 1
ATOM 1579 N N . GLY A 1 206 ? 11.344 -4.664 13.906 1 90.81 206 GLY A N 1
ATOM 1580 C CA . GLY A 1 206 ? 11.766 -5.695 14.844 1 90.81 206 GLY A CA 1
ATOM 1581 C C . GLY A 1 206 ? 10.711 -6.039 15.875 1 90.81 206 GLY A C 1
ATOM 1582 O O . GLY A 1 206 ? 9.648 -5.41 15.922 1 90.81 206 GLY A O 1
ATOM 1583 N N . PRO A 1 207 ? 11 -7.168 16.609 1 87.62 207 PRO A N 1
ATOM 1584 C CA . PRO A 1 207 ? 10.055 -7.531 17.656 1 87.62 207 PRO A CA 1
ATOM 1585 C C . PRO A 1 207 ? 9.852 -6.414 18.688 1 87.62 207 PRO A C 1
ATOM 1587 O O . PRO A 1 207 ? 10.828 -5.895 19.234 1 87.62 207 PRO A O 1
ATOM 1590 N N . GLY A 1 208 ? 8.68 -5.938 18.906 1 91.56 208 GLY A N 1
ATOM 1591 C CA . GLY A 1 208 ? 8.344 -4.965 19.938 1 91.56 208 GLY A CA 1
ATOM 1592 C C . GLY A 1 208 ? 8.562 -3.529 19.5 1 91.56 208 GLY A C 1
ATOM 1593 O O . GLY A 1 208 ? 8.32 -2.596 20.266 1 91.56 208 GLY A O 1
ATOM 1594 N N . VAL A 1 209 ? 9.086 -3.369 18.297 1 95.56 209 VAL A N 1
ATOM 1595 C CA . VAL A 1 209 ? 9.344 -2.02 17.812 1 95.56 209 VAL A CA 1
ATOM 1596 C C . VAL A 1 209 ? 8.023 -1.314 17.516 1 95.56 209 VAL A C 1
ATOM 1598 O O . VAL A 1 209 ? 7.113 -1.912 16.938 1 95.56 209 VAL A O 1
ATOM 1601 N N . LEU A 1 210 ? 7.91 -0.042 18.016 1 97.06 210 LEU A N 1
ATOM 1602 C CA . LEU A 1 210 ? 6.738 0.794 17.766 1 97.06 210 LEU A CA 1
ATOM 1603 C C . LEU A 1 210 ? 7.137 2.1 17.078 1 97.06 210 LEU A C 1
ATOM 1605 O O . LEU A 1 210 ? 8.164 2.693 17.422 1 97.06 210 LEU A O 1
ATOM 1609 N N . ILE A 1 211 ? 6.395 2.488 16.047 1 97.88 211 ILE A N 1
ATOM 1610 C CA . ILE A 1 211 ? 6.535 3.828 15.484 1 97.88 211 ILE A CA 1
ATOM 1611 C C . ILE A 1 211 ? 5.508 4.766 16.109 1 97.88 211 ILE A C 1
ATOM 1613 O O . ILE A 1 211 ? 4.305 4.496 16.078 1 97.88 211 ILE A O 1
ATOM 1617 N N . ASP A 1 212 ? 5.957 5.812 16.703 1 98.19 212 ASP A N 1
ATOM 1618 C CA . ASP A 1 212 ? 5.094 6.785 17.375 1 98.19 212 ASP A CA 1
ATOM 1619 C C . ASP A 1 212 ? 4.75 7.941 16.438 1 98.19 212 ASP A C 1
ATOM 1621 O O . ASP A 1 212 ? 5.629 8.695 16.016 1 98.19 212 ASP A O 1
ATOM 1625 N N . TYR A 1 213 ? 3.459 8.094 16.094 1 98.38 213 TYR A N 1
ATOM 1626 C CA . TYR A 1 213 ? 3.01 9.102 15.133 1 98.38 213 TYR A CA 1
ATOM 1627 C C . TYR A 1 213 ? 2.445 10.32 15.852 1 98.38 213 TYR A C 1
ATOM 1629 O O . TYR A 1 213 ? 1.89 11.219 15.211 1 98.38 213 TYR A O 1
ATOM 1637 N N . SER A 1 214 ? 2.607 10.492 17.141 1 98.31 214 SER A N 1
ATOM 1638 C CA . SER A 1 214 ? 1.954 11.523 17.938 1 98.31 214 SER A CA 1
ATOM 1639 C C . SER A 1 214 ? 2.352 12.922 17.469 1 98.31 214 SER A C 1
ATOM 1641 O O . SER A 1 214 ? 1.588 13.875 17.625 1 98.31 214 SER A O 1
ATOM 1643 N N . LYS A 1 215 ? 3.494 13.047 16.891 1 98.62 215 LYS A N 1
ATOM 1644 C CA . LYS A 1 215 ? 3.938 14.375 16.469 1 98.62 215 LYS A CA 1
ATOM 1645 C C . LYS A 1 215 ? 4.359 14.383 15.008 1 98.62 215 LYS A C 1
ATOM 1647 O O . LYS A 1 215 ? 4.977 15.336 14.539 1 98.62 215 LYS A O 1
ATOM 1652 N N . ALA A 1 216 ? 4.09 13.266 14.312 1 98.62 216 ALA A N 1
ATOM 1653 C CA . ALA A 1 216 ? 4.527 13.141 12.93 1 98.62 216 ALA A CA 1
ATOM 1654 C C . ALA A 1 216 ? 3.785 14.117 12.023 1 98.62 216 ALA A C 1
ATOM 1656 O O . ALA A 1 216 ? 4.395 14.773 11.172 1 98.62 216 ALA A O 1
ATOM 1657 N N . ASP A 1 217 ? 2.459 14.219 12.219 1 98.69 217 ASP A N 1
ATOM 1658 C CA . ASP A 1 217 ? 1.676 15.133 11.398 1 98.69 217 ASP A CA 1
ATOM 1659 C C . ASP A 1 217 ? 2.02 16.594 11.719 1 98.69 217 ASP A C 1
ATOM 1661 O O . ASP A 1 217 ? 1.977 17.453 10.836 1 98.69 217 ASP A O 1
ATOM 1665 N N . ALA A 1 218 ? 2.338 16.875 12.977 1 98.81 218 ALA A N 1
ATOM 1666 C CA . ALA A 1 218 ? 2.795 18.219 13.328 1 98.81 218 ALA A CA 1
ATOM 1667 C C . ALA A 1 218 ? 4.062 18.594 12.555 1 98.81 218 ALA A C 1
ATOM 1669 O O . ALA A 1 218 ? 4.207 19.719 12.094 1 98.81 218 ALA A O 1
ATOM 1670 N N . TRP A 1 219 ? 4.961 17.656 12.422 1 98.75 219 TRP A N 1
ATOM 1671 C CA . TRP A 1 219 ? 6.156 17.844 11.617 1 98.75 219 TRP A CA 1
ATOM 1672 C C . TRP A 1 219 ? 5.793 18.219 10.18 1 98.75 219 TRP A C 1
ATOM 1674 O O . TRP A 1 219 ? 6.359 19.141 9.609 1 98.75 219 TRP A O 1
ATOM 1684 N N . ALA A 1 220 ? 4.875 17.5 9.609 1 98.06 220 ALA A N 1
ATOM 1685 C CA . ALA A 1 220 ? 4.43 17.766 8.242 1 98.06 220 ALA A CA 1
ATOM 1686 C C . ALA A 1 220 ? 3.867 19.172 8.117 1 98.06 220 ALA A C 1
ATOM 1688 O O . ALA A 1 220 ? 4.059 19.844 7.094 1 98.06 220 ALA A O 1
ATOM 1689 N N . VAL A 1 221 ? 3.162 19.609 9.141 1 98.75 221 VAL A N 1
ATOM 1690 C CA . VAL A 1 221 ? 2.643 20.969 9.141 1 98.75 221 VAL A CA 1
ATOM 1691 C C . VAL A 1 221 ? 3.799 21.969 9.055 1 98.75 221 VAL A C 1
ATOM 1693 O O . VAL A 1 221 ? 3.701 22.984 8.367 1 98.75 221 VAL A O 1
ATOM 1696 N N . GLY A 1 222 ? 4.863 21.703 9.812 1 98.62 222 GLY A N 1
ATOM 1697 C CA . GLY A 1 222 ? 6.047 22.547 9.711 1 98.62 222 GLY A CA 1
ATOM 1698 C C . GLY A 1 222 ? 6.559 22.688 8.289 1 98.62 222 GLY A C 1
ATOM 1699 O O . GLY A 1 222 ? 6.914 23.781 7.855 1 98.62 222 GLY A O 1
ATOM 1700 N N . ALA A 1 223 ? 6.582 21.594 7.594 1 97.19 223 ALA A N 1
ATOM 1701 C CA . ALA A 1 223 ? 7.027 21.609 6.203 1 97.19 223 ALA A CA 1
ATOM 1702 C C . ALA A 1 223 ? 6.07 22.406 5.324 1 97.19 223 ALA A C 1
ATOM 1704 O O . ALA A 1 223 ? 6.504 23.203 4.492 1 97.19 223 ALA A O 1
ATOM 1705 N N . ILE A 1 224 ? 4.816 22.25 5.488 1 97.38 224 ILE A N 1
ATOM 1706 C CA . ILE A 1 224 ? 3.793 22.938 4.707 1 97.38 224 ILE A CA 1
ATOM 1707 C C . ILE A 1 224 ? 3.83 24.438 5.012 1 97.38 224 ILE A C 1
ATOM 1709 O O . ILE A 1 224 ? 3.523 25.25 4.148 1 97.38 224 ILE A O 1
ATOM 1713 N N . ALA A 1 225 ? 4.191 24.75 6.227 1 98.19 225 ALA A N 1
ATOM 1714 C CA . ALA A 1 225 ? 4.262 26.156 6.637 1 98.19 225 ALA A CA 1
ATOM 1715 C C . ALA A 1 225 ? 5.176 26.953 5.715 1 98.19 225 ALA A C 1
ATOM 1717 O O . ALA A 1 225 ? 4.922 28.125 5.441 1 98.19 225 ALA A O 1
ATOM 1718 N N . TYR A 1 226 ? 6.273 26.312 5.242 1 96.31 226 TYR A N 1
ATOM 1719 C CA . TYR A 1 226 ? 7.141 27 4.281 1 96.31 226 TYR A CA 1
ATOM 1720 C C . TYR A 1 226 ? 6.359 27.422 3.047 1 96.31 226 TYR A C 1
ATOM 1722 O O . TYR A 1 226 ? 6.5 28.562 2.582 1 96.31 226 TYR A O 1
ATOM 1730 N N . GLU A 1 227 ? 5.516 26.562 2.57 1 95 227 GLU A N 1
ATOM 1731 C CA . GLU A 1 227 ? 4.699 26.875 1.401 1 95 227 GLU A CA 1
ATOM 1732 C C . GLU A 1 227 ? 3.727 28.016 1.699 1 95 227 GLU A C 1
ATOM 1734 O O . GLU A 1 227 ? 3.57 28.938 0.892 1 95 227 GLU A O 1
ATOM 1739 N N . ILE A 1 228 ? 3.115 27.922 2.805 1 97.19 228 ILE A N 1
ATOM 1740 C CA . ILE A 1 228 ? 2.127 28.922 3.209 1 97.19 228 ILE A CA 1
ATOM 1741 C C . ILE A 1 228 ? 2.795 30.281 3.354 1 97.19 228 ILE A C 1
ATOM 1743 O O . ILE A 1 228 ? 2.197 31.312 3.025 1 97.19 228 ILE A O 1
ATOM 1747 N N . LEU A 1 229 ? 4.027 30.312 3.77 1 96.69 229 LEU A N 1
ATOM 1748 C CA . LEU A 1 229 ? 4.762 31.547 4.012 1 96.69 229 LEU A CA 1
ATOM 1749 C C . LEU A 1 229 ? 5.473 32 2.744 1 96.69 229 LEU A C 1
ATOM 1751 O O . LEU A 1 229 ? 6.301 32.938 2.791 1 96.69 229 LEU A O 1
ATOM 1755 N N . GLY A 1 230 ? 5.211 31.344 1.678 1 92.81 230 GLY A N 1
ATOM 1756 C CA . GLY A 1 230 ? 5.621 31.844 0.378 1 92.81 230 GLY A CA 1
ATOM 1757 C C . GLY A 1 230 ? 6.91 31.219 -0.125 1 92.81 230 GLY A C 1
ATOM 1758 O O . GLY A 1 230 ? 7.508 31.703 -1.088 1 92.81 230 GLY A O 1
ATOM 1759 N N . LEU A 1 231 ? 7.41 30.234 0.498 1 92.94 231 LEU A N 1
ATOM 1760 C CA . LEU A 1 231 ? 8.617 29.531 0.068 1 92.94 231 LEU A CA 1
ATOM 1761 C C . LEU A 1 231 ? 8.281 28.125 -0.441 1 92.94 231 LEU A C 1
ATOM 1763 O O . LEU A 1 231 ? 7.133 27.688 -0.347 1 92.94 231 LEU A O 1
ATOM 1767 N N . GLY A 1 232 ? 9.266 27.516 -1.045 1 90.44 232 GLY A N 1
ATOM 1768 C CA . GLY A 1 232 ? 9.109 26.109 -1.384 1 90.44 232 GLY A CA 1
ATOM 1769 C C . GLY A 1 232 ? 9.211 25.188 -0.182 1 90.44 232 GLY A C 1
ATOM 1770 O O . GLY A 1 232 ? 9.922 25.484 0.779 1 90.44 232 GLY A O 1
ATOM 1771 N N . ASN A 1 233 ? 8.477 24.062 -0.303 1 92.19 233 ASN A N 1
ATOM 1772 C CA . ASN A 1 233 ? 8.641 23.031 0.727 1 92.19 233 ASN A CA 1
ATOM 1773 C C . ASN A 1 233 ? 10.078 22.531 0.794 1 92.19 233 ASN A C 1
ATOM 1775 O O . ASN A 1 233 ? 10.664 22.188 -0.231 1 92.19 233 ASN A O 1
ATOM 1779 N N . PRO A 1 234 ? 10.688 22.531 1.926 1 93.81 234 PRO A N 1
ATOM 1780 C CA . PRO A 1 234 ? 12.094 22.125 2.002 1 93.81 234 PRO A CA 1
ATOM 1781 C C . PRO A 1 234 ? 12.32 20.672 1.615 1 93.81 234 PRO A C 1
ATOM 1783 O O . PRO A 1 234 ? 13.445 20.281 1.29 1 93.81 234 PRO A O 1
ATOM 1786 N N . PHE A 1 235 ? 11.328 19.844 1.659 1 89.94 235 PHE A N 1
ATOM 1787 C CA . PHE A 1 235 ? 11.531 18.406 1.533 1 89.94 235 PHE A CA 1
ATOM 1788 C C . PHE A 1 235 ? 10.984 17.891 0.207 1 89.94 235 PHE A C 1
ATOM 1790 O O . PHE A 1 235 ? 11.117 16.703 -0.114 1 89.94 235 PHE A O 1
ATOM 1797 N N . TYR A 1 236 ? 10.219 18.609 -0.418 1 74 236 TYR A N 1
ATOM 1798 C CA . TYR A 1 236 ? 9.75 18.125 -1.711 1 74 236 TYR A CA 1
ATOM 1799 C C . TYR A 1 236 ? 9.75 19.25 -2.746 1 74 236 TYR A C 1
ATOM 1801 O O . TYR A 1 236 ? 9.609 20.422 -2.398 1 74 236 TYR A O 1
ATOM 1809 N N . GLY A 1 237 ? 10.227 19.109 -3.883 1 62.28 237 GLY A N 1
ATOM 1810 C CA . GLY A 1 237 ? 10.242 20.094 -4.953 1 62.28 237 GLY A CA 1
ATOM 1811 C C . GLY A 1 237 ? 11.102 19.672 -6.137 1 62.28 237 GLY A C 1
ATOM 1812 O O . GLY A 1 237 ? 11.789 18.641 -6.078 1 62.28 237 GLY A O 1
ATOM 1813 N N . PRO A 1 238 ? 10.742 20.469 -7.156 1 52.88 238 PRO A N 1
ATOM 1814 C CA . PRO A 1 238 ? 11.453 20.156 -8.398 1 52.88 238 PRO A CA 1
ATOM 1815 C C . PRO A 1 238 ? 12.961 20.344 -8.281 1 52.88 238 PRO A C 1
ATOM 1817 O O . PRO A 1 238 ? 13.43 21.188 -7.516 1 52.88 238 PRO A O 1
ATOM 1820 N N . GLY A 1 239 ? 13.875 19.453 -8.758 1 48.28 239 GLY A N 1
ATOM 1821 C CA . GLY A 1 239 ? 15.258 19.766 -9.109 1 48.28 239 GLY A CA 1
ATOM 1822 C C . GLY A 1 239 ? 16.25 19.25 -8.094 1 48.28 239 GLY A C 1
ATOM 1823 O O . GLY A 1 239 ? 17.375 19.75 -8 1 48.28 239 GLY A O 1
ATOM 1824 N N . GLY A 1 240 ? 16.109 18.156 -7.477 1 54.12 240 GLY A N 1
ATOM 1825 C CA . GLY A 1 240 ? 17.188 17.469 -6.766 1 54.12 240 GLY A CA 1
ATOM 1826 C C . GLY A 1 240 ? 17.609 18.188 -5.496 1 54.12 240 GLY A C 1
ATOM 1827 O O . GLY A 1 240 ? 18.406 17.656 -4.719 1 54.12 240 GLY A O 1
ATOM 1828 N N . SER A 1 241 ? 17.219 19.453 -5.211 1 63.75 241 SER A N 1
ATOM 1829 C CA . SER A 1 241 ? 17.812 20.172 -4.086 1 63.75 241 SER A CA 1
ATOM 1830 C C . SER A 1 241 ? 16.953 20.062 -2.834 1 63.75 241 SER A C 1
ATOM 1832 O O . SER A 1 241 ? 17.188 20.766 -1.847 1 63.75 241 SER A O 1
ATOM 1834 N N . SER A 1 242 ? 16.141 19.062 -2.748 1 81.19 242 SER A N 1
ATOM 1835 C CA . SER A 1 242 ? 15.281 18.922 -1.581 1 81.19 242 SER A CA 1
ATOM 1836 C C . SER A 1 242 ? 15.977 18.141 -0.467 1 81.19 242 SER A C 1
ATOM 1838 O O . SER A 1 242 ? 16.812 17.281 -0.735 1 81.19 242 SER A O 1
ATOM 1840 N N . LEU A 1 243 ? 15.75 18.641 0.767 1 88.44 243 LEU A N 1
ATOM 1841 C CA . LEU A 1 243 ? 16.234 17.922 1.938 1 88.44 243 LEU A CA 1
ATOM 1842 C C . LEU A 1 243 ? 15.555 16.562 2.068 1 88.44 243 LEU A C 1
ATOM 1844 O O . LEU A 1 243 ? 14.469 16.359 1.517 1 88.44 243 LEU A O 1
ATOM 1848 N N . GLU A 1 244 ? 16.234 15.648 2.674 1 85.88 244 GLU A N 1
ATOM 1849 C CA . GLU A 1 244 ? 15.664 14.352 3.002 1 85.88 244 GLU A CA 1
ATOM 1850 C C . GLU A 1 244 ? 15.312 14.266 4.484 1 85.88 244 GLU A C 1
ATOM 1852 O O . GLU A 1 244 ? 16.172 14.43 5.344 1 85.88 244 GLU A O 1
ATOM 1857 N N . SER A 1 245 ? 14.047 13.984 4.695 1 91.44 245 SER A N 1
ATOM 1858 C CA . SER A 1 245 ? 13.594 13.906 6.082 1 91.44 245 SER A CA 1
ATOM 1859 C C . SER A 1 245 ? 14.414 12.891 6.871 1 91.44 245 SER A C 1
ATOM 1861 O O . SER A 1 245 ? 14.562 13.016 8.086 1 91.44 245 SER A O 1
ATOM 1863 N N . ARG A 1 246 ? 15 11.953 6.223 1 88.88 246 ARG A N 1
ATOM 1864 C CA . ARG A 1 246 ? 15.75 10.867 6.844 1 88.88 246 ARG A CA 1
ATOM 1865 C C . ARG A 1 246 ? 17 11.398 7.535 1 88.88 246 ARG A C 1
ATOM 1867 O O . ARG A 1 246 ? 17.422 10.867 8.562 1 88.88 246 ARG A O 1
ATOM 1874 N N . HIS A 1 247 ? 17.641 12.438 6.965 1 89.31 247 HIS A N 1
ATOM 1875 C CA . HIS A 1 247 ? 18.953 12.742 7.52 1 89.31 247 HIS A CA 1
ATOM 1876 C C . HIS A 1 247 ? 19.219 14.242 7.488 1 89.31 247 HIS A C 1
ATOM 1878 O O . HIS A 1 247 ? 20.344 14.68 7.758 1 89.31 247 HIS A O 1
ATOM 1884 N N . TYR A 1 248 ? 18.25 15.094 7.211 1 93.88 248 TYR A N 1
ATOM 1885 C CA . TYR A 1 248 ? 18.531 16.531 7.18 1 93.88 248 TYR A CA 1
ATOM 1886 C C . TYR A 1 248 ? 19 17.016 8.547 1 93.88 248 TYR A C 1
ATOM 1888 O O . TYR A 1 248 ? 18.75 16.375 9.562 1 93.88 248 TYR A O 1
ATOM 1896 N N . GLN A 1 249 ? 19.766 18.109 8.477 1 95.81 249 GLN A N 1
ATOM 1897 C CA . GLN A 1 249 ? 20.094 18.875 9.68 1 95.81 249 GLN A CA 1
ATOM 1898 C C . GLN A 1 249 ? 19.266 20.141 9.781 1 95.81 249 GLN A C 1
ATOM 1900 O O . GLN A 1 249 ? 19 20.797 8.766 1 95.81 249 GLN A O 1
ATOM 1905 N N . GLU A 1 250 ? 18.844 20.438 10.984 1 95.94 250 GLU A N 1
ATOM 1906 C CA . GLU A 1 250 ? 17.906 21.547 11.188 1 95.94 250 GLU A CA 1
ATOM 1907 C C . GLU A 1 250 ? 18.484 22.859 10.656 1 95.94 250 GLU A C 1
ATOM 1909 O O . GLU A 1 250 ? 17.734 23.719 10.18 1 95.94 250 GLU A O 1
ATOM 1914 N N . ASP A 1 251 ? 19.781 23.016 10.672 1 95.88 251 ASP A N 1
ATOM 1915 C CA . ASP A 1 251 ? 20.391 24.266 10.227 1 95.88 251 ASP A CA 1
ATOM 1916 C C . ASP A 1 251 ? 20.422 24.344 8.703 1 95.88 251 ASP A C 1
ATOM 1918 O O . ASP A 1 251 ? 20.75 25.391 8.148 1 95.88 251 ASP A O 1
ATOM 1922 N N . GLN A 1 252 ? 20.047 23.25 8.023 1 95.38 252 GLN A N 1
ATOM 1923 C CA . GLN A 1 252 ? 19.969 23.25 6.566 1 95.38 252 GLN A CA 1
ATOM 1924 C C . GLN A 1 252 ? 18.641 23.812 6.086 1 95.38 252 GLN A C 1
ATOM 1926 O O . GLN A 1 252 ? 18.469 24.078 4.898 1 95.38 252 GLN A O 1
ATOM 1931 N N . LEU A 1 253 ? 17.719 23.938 7.004 1 96.88 253 LEU A N 1
ATOM 1932 C CA . LEU A 1 253 ? 16.422 24.484 6.633 1 96.88 253 LEU A CA 1
ATOM 1933 C C . LEU A 1 253 ? 16.562 25.906 6.109 1 96.88 253 LEU A C 1
ATOM 1935 O O . LEU A 1 253 ? 17.297 26.719 6.688 1 96.88 253 LEU A O 1
ATOM 1939 N N . PRO A 1 254 ? 15.906 26.156 5.016 1 95.5 254 PRO A N 1
ATOM 1940 C CA . PRO A 1 254 ? 15.984 27.516 4.492 1 95.5 254 PRO A CA 1
ATOM 1941 C C . PRO A 1 254 ? 15.484 28.562 5.492 1 95.5 254 PRO A C 1
ATOM 1943 O O . PRO A 1 254 ? 14.539 28.297 6.242 1 95.5 254 PRO A O 1
ATOM 1946 N N . ALA A 1 255 ? 16.062 29.75 5.434 1 96.06 255 ALA A N 1
ATOM 1947 C CA . ALA A 1 255 ? 15.609 30.844 6.289 1 96.06 255 ALA A CA 1
ATOM 1948 C C . ALA A 1 255 ? 14.266 31.391 5.809 1 96.06 255 ALA A C 1
ATOM 1950 O O . ALA A 1 255 ? 14.039 31.516 4.602 1 96.06 255 ALA A O 1
ATOM 1951 N N . LEU A 1 256 ? 13.438 31.641 6.797 1 96.31 256 LEU A N 1
ATOM 1952 C CA . LEU A 1 256 ? 12.172 32.281 6.457 1 96.31 256 LEU A CA 1
ATOM 1953 C C . LEU A 1 256 ? 12.352 33.781 6.242 1 96.31 256 LEU A C 1
ATOM 1955 O O . LEU A 1 256 ? 13.297 34.375 6.754 1 96.31 256 LEU A O 1
ATOM 1959 N N . PRO A 1 257 ? 11.484 34.375 5.441 1 94 257 PRO A N 1
ATOM 1960 C CA . PRO A 1 257 ? 11.602 35.812 5.156 1 94 257 PRO A CA 1
ATOM 1961 C C . PRO A 1 257 ? 11.547 36.656 6.418 1 94 257 PRO A C 1
ATOM 1963 O O . PRO A 1 257 ? 10.898 36.281 7.398 1 94 257 PRO A O 1
ATOM 1966 N N . ASP A 1 258 ? 12.07 37.906 6.344 1 93.44 258 ASP A N 1
ATOM 1967 C CA . ASP A 1 258 ? 12.141 38.812 7.477 1 93.44 258 ASP A CA 1
ATOM 1968 C C . ASP A 1 258 ? 10.75 39.344 7.859 1 93.44 258 ASP A C 1
ATOM 1970 O O . ASP A 1 258 ? 10.531 39.75 9 1 93.44 258 ASP A O 1
ATOM 1974 N N . THR A 1 259 ? 9.852 39.25 6.953 1 93.12 259 THR A N 1
ATOM 1975 C CA . THR A 1 259 ? 8.5 39.719 7.195 1 93.12 259 THR A CA 1
ATOM 1976 C C . THR A 1 259 ? 7.746 38.781 8.133 1 93.12 259 THR A C 1
ATOM 1978 O O . THR A 1 259 ? 6.719 39.156 8.703 1 93.12 259 THR A O 1
ATOM 1981 N N . VAL A 1 260 ? 8.227 37.594 8.289 1 95.81 260 VAL A N 1
ATOM 1982 C CA . VAL A 1 260 ? 7.574 36.625 9.164 1 95.81 260 VAL A CA 1
ATOM 1983 C C . VAL A 1 260 ? 7.91 36.938 10.617 1 95.81 260 VAL A C 1
ATOM 1985 O O . VAL A 1 260 ? 9.078 37.094 10.969 1 95.81 260 VAL A O 1
ATOM 1988 N N . PRO A 1 261 ? 6.844 37.094 11.422 1 93.19 261 PRO A N 1
ATOM 1989 C CA . PRO A 1 261 ? 7.102 37.344 12.844 1 93.19 261 PRO A CA 1
ATOM 1990 C C . PRO A 1 261 ? 8.008 36.281 13.484 1 93.19 261 PRO A C 1
ATOM 1992 O O . PRO A 1 261 ? 7.918 35.094 13.148 1 93.19 261 PRO A O 1
ATOM 1995 N N . PHE A 1 262 ? 8.781 36.719 14.414 1 93.94 262 PHE A N 1
ATOM 1996 C CA . PHE A 1 262 ? 9.781 35.875 15.055 1 93.94 262 PHE A CA 1
ATOM 1997 C C . PHE A 1 262 ? 9.141 34.656 15.703 1 93.94 262 PHE A C 1
ATOM 1999 O O . PHE A 1 262 ? 9.672 33.562 15.625 1 93.94 262 PHE A O 1
ATOM 2006 N N . ASP A 1 263 ? 8 34.844 16.406 1 92.88 263 ASP A N 1
ATOM 2007 C CA . ASP A 1 263 ? 7.32 33.75 17.078 1 92.88 263 ASP A CA 1
ATOM 2008 C C . ASP A 1 263 ? 6.906 32.688 16.078 1 92.88 263 ASP A C 1
ATOM 2010 O O . ASP A 1 263 ? 6.984 31.484 16.391 1 92.88 263 ASP A O 1
ATOM 2014 N N . VAL A 1 264 ? 6.434 33.094 14.914 1 96.88 264 VAL A N 1
ATOM 2015 C CA . VAL A 1 264 ? 6.016 32.125 13.883 1 96.88 264 VAL A CA 1
ATOM 2016 C C . VAL A 1 264 ? 7.23 31.375 13.359 1 96.88 264 VAL A C 1
ATOM 2018 O O . VAL A 1 264 ? 7.168 30.156 13.164 1 96.88 264 VAL A O 1
ATOM 2021 N N . LYS A 1 265 ? 8.359 32.062 13.156 1 97.44 265 LYS A N 1
ATOM 2022 C CA . LYS A 1 265 ? 9.594 31.422 12.734 1 97.44 265 LYS A CA 1
ATOM 2023 C C . LYS A 1 265 ? 10.016 30.344 13.727 1 97.44 265 LYS A C 1
ATOM 2025 O O . LYS A 1 265 ? 10.414 29.25 13.328 1 97.44 265 LYS A O 1
ATOM 2030 N N . GLN A 1 266 ? 9.938 30.703 14.984 1 97.06 266 GLN A N 1
ATOM 2031 C CA . GLN A 1 266 ? 10.344 29.766 16.031 1 97.06 266 GLN A CA 1
ATOM 2032 C C . GLN A 1 266 ? 9.43 28.547 16.062 1 97.06 266 GLN A C 1
ATOM 2034 O O . GLN A 1 266 ? 9.898 27.422 16.266 1 97.06 266 GLN A O 1
ATOM 2039 N N . VAL A 1 267 ? 8.141 28.766 15.914 1 98.25 267 VAL A N 1
ATOM 2040 C CA . VAL A 1 267 ? 7.199 27.656 15.898 1 98.25 267 VAL A CA 1
ATOM 2041 C C . VAL A 1 267 ? 7.551 26.703 14.766 1 98.25 267 VAL A C 1
ATOM 2043 O O . VAL A 1 267 ? 7.633 25.484 14.969 1 98.25 267 VAL A O 1
ATOM 2046 N N . VAL A 1 268 ? 7.773 27.203 13.555 1 98.62 268 VAL A N 1
ATOM 2047 C CA . VAL A 1 268 ? 8.094 26.391 12.391 1 98.62 268 VAL A CA 1
ATOM 2048 C C . VAL A 1 268 ? 9.383 25.609 12.648 1 98.62 268 VAL A C 1
ATOM 2050 O O . VAL A 1 268 ? 9.453 24.406 12.383 1 98.62 268 VAL A O 1
ATOM 2053 N N . LYS A 1 269 ? 10.359 26.297 13.172 1 98.12 269 LYS A N 1
ATOM 2054 C CA . LYS A 1 269 ? 11.633 25.672 13.5 1 98.12 269 LYS A CA 1
ATOM 2055 C C . LYS A 1 269 ? 11.43 24.516 14.484 1 98.12 269 LYS A C 1
ATOM 2057 O O . LYS A 1 269 ? 11.992 23.438 14.297 1 98.12 269 LYS A O 1
ATOM 2062 N N . MET A 1 270 ? 10.641 24.734 15.492 1 98.25 270 MET A N 1
ATOM 2063 C CA . MET A 1 270 ? 10.438 23.719 16.531 1 98.25 270 MET A CA 1
ATOM 2064 C C . MET A 1 270 ? 9.594 22.562 16.016 1 98.25 270 MET A C 1
ATOM 2066 O O . MET A 1 270 ? 9.781 21.422 16.438 1 98.25 270 MET A O 1
ATOM 2070 N N . LEU A 1 271 ? 8.672 22.828 15.109 1 98.75 271 LEU A N 1
ATOM 2071 C CA . LEU A 1 271 ? 7.883 21.766 14.492 1 98.75 271 LEU A CA 1
ATOM 2072 C C . LEU A 1 271 ? 8.773 20.844 13.664 1 98.75 271 LEU A C 1
ATOM 2074 O O . LEU A 1 271 ? 8.461 19.656 13.508 1 98.75 271 LEU A O 1
ATOM 2078 N N . LEU A 1 272 ? 9.875 21.344 13.156 1 98.62 272 LEU A N 1
ATOM 2079 C CA . LEU A 1 272 ? 10.711 20.578 12.227 1 98.62 272 LEU A CA 1
ATOM 2080 C C . LEU A 1 272 ? 11.938 20.016 12.93 1 98.62 272 LEU A C 1
ATOM 2082 O O . LEU A 1 272 ? 12.891 19.594 12.281 1 98.62 272 LEU A O 1
ATOM 2086 N N . GLN A 1 273 ? 11.898 20.094 14.281 1 98.44 273 GLN A N 1
ATOM 2087 C CA . GLN A 1 273 ? 12.922 19.375 15.016 1 98.44 273 GLN A CA 1
ATOM 2088 C C . GLN A 1 273 ? 12.938 17.891 14.633 1 98.44 273 GLN A C 1
ATOM 2090 O O . GLN A 1 273 ? 11.883 17.266 14.539 1 98.44 273 GLN A O 1
ATOM 2095 N N . ARG A 1 274 ? 14.102 17.328 14.422 1 98 274 ARG A N 1
ATOM 2096 C CA . ARG A 1 274 ? 14.211 15.93 14.008 1 98 274 ARG A CA 1
ATOM 2097 C C . ARG A 1 274 ? 13.781 14.984 15.125 1 98 274 ARG A C 1
ATOM 2099 O O . ARG A 1 274 ? 13.094 13.992 14.883 1 98 274 ARG A O 1
ATOM 2106 N N . ASP A 1 275 ? 14.273 15.312 16.312 1 97.88 275 ASP A N 1
ATOM 2107 C CA . ASP A 1 275 ? 13.914 14.531 17.5 1 97.88 275 ASP A CA 1
ATOM 2108 C C . ASP A 1 275 ? 12.492 14.852 17.953 1 97.88 275 ASP A C 1
ATOM 2110 O O . ASP A 1 275 ? 12.211 15.969 18.391 1 97.88 275 ASP A O 1
ATOM 2114 N N . PRO A 1 276 ? 11.625 13.906 17.906 1 97.94 276 PRO A N 1
ATOM 2115 C CA . PRO A 1 276 ? 10.234 14.188 18.266 1 97.94 276 PRO A CA 1
ATOM 2116 C C . PRO A 1 276 ? 10.086 14.633 19.719 1 97.94 276 PRO A C 1
ATOM 2118 O O . PRO A 1 276 ? 9.117 15.32 20.062 1 97.94 276 PRO A O 1
ATOM 2121 N N . ASN A 1 277 ? 11.016 14.281 20.578 1 97.44 277 ASN A N 1
ATOM 2122 C CA . ASN A 1 277 ? 10.953 14.703 21.969 1 97.44 277 ASN A CA 1
ATOM 2123 C C . ASN A 1 277 ? 11.25 16.188 22.125 1 97.44 277 ASN A C 1
ATOM 2125 O O . ASN A 1 277 ? 10.898 16.797 23.141 1 97.44 277 ASN A O 1
ATOM 2129 N N . LYS A 1 278 ? 11.883 16.75 21.141 1 97.5 278 LYS A N 1
ATOM 2130 C CA . LYS A 1 278 ? 12.203 18.172 21.156 1 97.5 278 LYS A CA 1
ATOM 2131 C C . LYS A 1 278 ? 11.234 18.953 20.281 1 97.5 278 LYS A C 1
ATOM 2133 O O . LYS A 1 278 ? 11.266 20.188 20.25 1 97.5 278 LYS A O 1
ATOM 2138 N N . ARG A 1 279 ? 10.375 18.266 19.594 1 98.31 279 ARG A N 1
ATOM 2139 C CA . ARG A 1 279 ? 9.422 18.859 18.672 1 98.31 279 ARG A CA 1
ATOM 2140 C C . ARG A 1 279 ? 8.18 19.359 19.391 1 98.31 279 ARG A C 1
ATOM 2142 O O . ARG A 1 279 ? 7.695 18.703 20.328 1 98.31 279 ARG A O 1
ATOM 2149 N N . LEU A 1 280 ? 7.656 20.453 19 1 97.81 280 LEU A N 1
ATOM 2150 C CA . LEU A 1 280 ? 6.387 20.906 19.547 1 97.81 280 LEU A CA 1
ATOM 2151 C C . LEU A 1 280 ? 5.254 19.969 19.172 1 97.81 280 LEU A C 1
ATOM 2153 O O . LEU A 1 280 ? 5.207 19.453 18.047 1 97.81 280 LEU A O 1
ATOM 2157 N N . SER A 1 281 ? 4.383 19.719 20.141 1 98.25 281 SER A N 1
ATOM 2158 C CA . SER A 1 281 ? 3.109 19.109 19.781 1 98.25 281 SER A CA 1
ATOM 2159 C C . SER A 1 281 ? 2.229 20.094 19 1 98.25 281 SER A C 1
ATOM 2161 O O . SER A 1 281 ? 2.438 21.297 19.062 1 98.25 281 SER A O 1
ATOM 2163 N N . ALA A 1 282 ? 1.296 19.516 18.25 1 98.69 282 ALA A N 1
ATOM 2164 C CA . ALA A 1 282 ? 0.349 20.359 17.547 1 98.69 282 ALA A CA 1
ATOM 2165 C C . ALA A 1 282 ? -0.378 21.297 18.516 1 98.69 282 ALA A C 1
ATOM 2167 O O . ALA A 1 282 ? -0.592 22.469 18.203 1 98.69 282 ALA A O 1
ATOM 2168 N N . ARG A 1 283 ? -0.74 20.828 19.672 1 98.25 283 ARG A N 1
ATOM 2169 C CA . ARG A 1 283 ? -1.471 21.609 20.672 1 98.25 283 ARG A CA 1
ATOM 2170 C C . ARG A 1 283 ? -0.638 22.797 21.156 1 98.25 283 ARG A C 1
ATOM 2172 O O . ARG A 1 283 ? -1.108 23.922 21.156 1 98.25 283 ARG A O 1
ATOM 2179 N N . VAL A 1 284 ? 0.56 22.531 21.578 1 97.44 284 VAL A N 1
ATOM 2180 C CA . VAL A 1 284 ? 1.409 23.594 22.109 1 97.44 284 VAL A CA 1
ATOM 2181 C C . VAL A 1 284 ? 1.716 24.594 21 1 97.44 284 VAL A C 1
ATOM 2183 O O . VAL A 1 284 ? 1.68 25.812 21.234 1 97.44 284 VAL A O 1
ATOM 2186 N N . ALA A 1 285 ? 2.033 24.094 19.828 1 98.56 285 ALA A N 1
ATOM 2187 C CA . ALA A 1 285 ? 2.281 24.984 18.688 1 98.56 285 ALA A CA 1
ATOM 2188 C C . ALA A 1 285 ? 1.072 25.875 18.422 1 98.56 285 ALA A C 1
ATOM 2190 O O . ALA A 1 285 ? 1.216 27.078 18.203 1 98.56 285 ALA A O 1
ATOM 2191 N N . ALA A 1 286 ? -0.105 25.234 18.422 1 98.44 286 ALA A N 1
ATOM 2192 C CA . ALA A 1 286 ? -1.333 26 18.219 1 98.44 286 ALA A CA 1
ATOM 2193 C C . ALA A 1 286 ? -1.504 27.062 19.297 1 98.44 286 ALA A C 1
ATOM 2195 O O . ALA A 1 286 ? -1.851 28.203 19.016 1 98.44 286 ALA A O 1
ATOM 2196 N N . ASN A 1 287 ? -1.275 26.703 20.547 1 95.5 287 ASN A N 1
ATOM 2197 C CA . ASN A 1 287 ? -1.394 27.641 21.656 1 95.5 287 ASN A CA 1
ATOM 2198 C C . ASN A 1 287 ? -0.456 28.844 21.484 1 95.5 287 ASN A C 1
ATOM 2200 O O . ASN A 1 287 ? -0.84 29.984 21.75 1 95.5 287 ASN A O 1
ATOM 2204 N N . VAL A 1 288 ? 0.758 28.594 21.094 1 95 288 VAL A N 1
ATOM 2205 C CA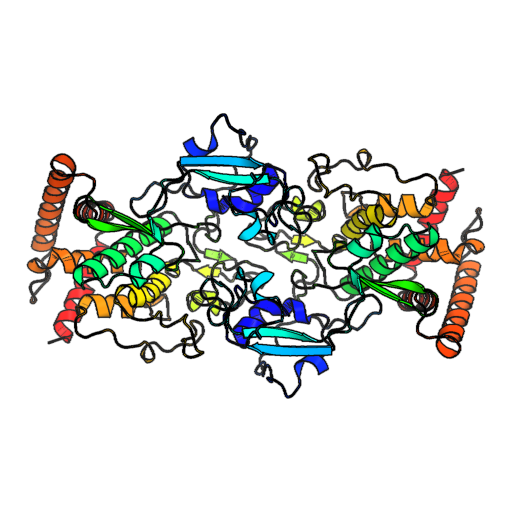 . VAL A 1 288 ? 1.716 29.672 20.875 1 95 288 VAL A CA 1
ATOM 2206 C C . VAL A 1 288 ? 1.18 30.641 19.812 1 95 288 VAL A C 1
ATOM 2208 O O . VAL A 1 288 ? 1.244 31.859 20 1 95 288 VAL A O 1
ATOM 2211 N N . LEU A 1 289 ? 0.648 30.094 18.75 1 97.25 289 LEU A N 1
ATOM 2212 C CA . LEU A 1 289 ? 0.15 30.953 17.672 1 97.25 289 LEU A CA 1
ATOM 2213 C C . LEU A 1 289 ? -1.095 31.719 18.125 1 97.25 289 LEU A C 1
ATOM 2215 O O . LEU A 1 289 ? -1.291 32.875 17.734 1 97.25 289 LEU A O 1
ATOM 2219 N N . HIS A 1 290 ? -1.996 31.062 18.922 1 94.5 290 HIS A N 1
ATOM 2220 C CA . HIS A 1 290 ? -3.137 31.766 19.516 1 94.5 290 HIS A CA 1
ATOM 2221 C C . HIS A 1 290 ? -2.684 32.969 20.328 1 94.5 290 HIS A C 1
ATOM 2223 O O . HIS A 1 290 ? -3.234 34.062 20.188 1 94.5 290 HIS A O 1
ATOM 2229 N N . LEU A 1 291 ? -1.691 32.75 21.156 1 91.38 291 LEU A N 1
ATOM 2230 C CA . LEU A 1 291 ? -1.168 33.812 22 1 91.38 291 LEU A CA 1
ATOM 2231 C C . LEU A 1 291 ? -0.501 34.906 21.156 1 91.38 291 LEU A C 1
ATOM 2233 O O . LEU A 1 291 ? -0.618 36.094 21.469 1 91.38 291 LEU A O 1
ATOM 2237 N N . SER A 1 292 ? 0.183 34.469 20.156 1 91.44 292 SER A N 1
ATOM 2238 C CA . SER A 1 292 ? 0.857 35.438 19.266 1 91.44 292 SER A CA 1
ATOM 2239 C C . SER A 1 292 ? -0.147 36.312 18.531 1 91.44 292 SER A C 1
ATOM 2241 O O . SER A 1 292 ? 0.1 37.5 18.312 1 91.44 292 SER A O 1
ATOM 2243 N N . LEU A 1 293 ? -1.238 35.719 18.125 1 92.62 293 LEU A N 1
ATOM 2244 C CA . LEU A 1 293 ? -2.23 36.438 17.312 1 92.62 293 LEU A CA 1
ATOM 2245 C C . LEU A 1 293 ? -3.119 37.312 18.188 1 92.62 293 LEU A C 1
ATOM 2247 O O . LEU A 1 293 ? -3.488 38.406 17.797 1 92.62 293 LEU A O 1
ATOM 2251 N N . TRP A 1 294 ? -3.391 36.844 19.438 1 89.25 294 TRP A N 1
ATOM 2252 C CA . TRP A 1 294 ? -4.461 37.531 20.156 1 89.25 294 TRP A CA 1
ATOM 2253 C C . TRP A 1 294 ? -4.062 37.781 21.609 1 89.25 294 TRP A C 1
ATOM 2255 O O . TRP A 1 294 ? -4.789 38.469 22.344 1 89.25 294 TRP A O 1
ATOM 2265 N N . GLY A 1 295 ? -2.965 37.281 22.031 1 83.69 295 GLY A N 1
ATOM 2266 C CA . GLY A 1 295 ? -2.605 37.375 23.438 1 83.69 295 GLY A CA 1
ATOM 2267 C C . GLY A 1 295 ? -1.452 38.344 23.703 1 83.69 295 GLY A C 1
ATOM 2268 O O . GLY A 1 295 ? -0.726 38.188 24.688 1 83.69 295 GLY A O 1
ATOM 2269 N N . GLU A 1 296 ? -1.193 39.219 22.859 1 78.62 296 GLU A N 1
ATOM 2270 C CA . GLU A 1 296 ? -0.046 40.094 22.984 1 78.62 296 GLU A CA 1
ATOM 2271 C C . GLU A 1 296 ? -0.105 40.906 24.281 1 78.62 296 GLU A C 1
ATOM 2273 O O . GLU A 1 296 ? 0.928 41.156 24.906 1 78.62 296 GLU A O 1
ATOM 2278 N N . ASN A 1 297 ? -1.224 41.188 24.688 1 73.69 297 ASN A N 1
ATOM 2279 C CA . ASN A 1 297 ? -1.385 42.031 25.859 1 73.69 297 ASN A CA 1
ATOM 2280 C C . ASN A 1 297 ? -1.035 41.312 27.141 1 73.69 297 ASN A C 1
ATOM 2282 O O . ASN A 1 297 ? -0.763 41.938 28.172 1 73.69 297 ASN A O 1
ATOM 2286 N N . ILE A 1 298 ? -1.157 40.062 27.141 1 72.06 298 ILE A N 1
ATOM 2287 C CA . ILE A 1 298 ? -0.888 39.312 28.359 1 72.06 298 ILE A CA 1
ATOM 2288 C C . ILE A 1 298 ? 0.583 38.906 28.406 1 72.06 298 ILE A C 1
ATOM 2290 O O . ILE A 1 298 ? 1.069 38.438 29.438 1 72.06 298 ILE A O 1
ATOM 2294 N N . LEU A 1 299 ? 1.266 39 27.359 1 69.12 299 LEU A N 1
ATOM 2295 C CA . LEU A 1 299 ? 2.658 38.594 27.281 1 69.12 299 LEU A CA 1
ATOM 2296 C C . LEU A 1 299 ? 3.6 39.719 27.641 1 69.12 299 LEU A C 1
ATOM 2298 O O . LEU A 1 299 ? 4.797 39.656 27.344 1 69.12 299 LEU A O 1
ATOM 2302 N N . ALA A 1 300 ? 3.219 40.781 28.391 1 61.31 300 ALA A N 1
ATOM 2303 C CA . ALA A 1 300 ? 4.117 41.875 28.797 1 61.31 300 ALA A CA 1
ATOM 2304 C C . ALA A 1 300 ? 5.375 41.312 29.469 1 61.31 300 ALA A C 1
ATOM 2306 O O . ALA A 1 300 ? 5.32 40.281 30.141 1 61.31 300 ALA A O 1
ATOM 2307 N N . PRO A 1 301 ? 6.609 41.812 28.891 1 58.12 301 PRO A N 1
ATOM 2308 C CA . PRO A 1 301 ? 7.973 41.281 29.047 1 58.12 301 PRO A CA 1
ATOM 2309 C C . PRO A 1 301 ? 8.289 40.844 30.469 1 58.12 301 PRO A C 1
ATOM 2311 O O . PRO A 1 301 ? 9.141 40 30.672 1 58.12 301 PRO A O 1
ATOM 2314 N N . LYS A 1 302 ? 7.875 41.25 31.562 1 60.41 302 LYS A N 1
ATOM 2315 C CA . LYS A 1 302 ? 8.57 40.938 32.812 1 60.41 302 LYS A CA 1
ATOM 2316 C C . LYS A 1 302 ? 8.047 39.656 33.438 1 60.41 302 LYS A C 1
ATOM 2318 O O . LYS A 1 302 ? 8.82 38.875 34 1 60.41 302 LYS A O 1
ATOM 2323 N N . SER A 1 303 ? 6.754 39.344 33.562 1 62.28 303 SER A N 1
ATOM 2324 C CA . SER A 1 303 ? 6.277 38.125 34.188 1 62.28 303 SER A CA 1
ATOM 2325 C C . SER A 1 303 ? 4.848 37.812 33.781 1 62.28 303 SER A C 1
ATOM 2327 O O . SER A 1 303 ? 4.055 38.719 33.5 1 62.28 303 SER A O 1
ATOM 2329 N N . LEU A 1 304 ? 4.762 36.438 33.312 1 69.31 304 LEU A N 1
ATOM 2330 C CA . LEU A 1 304 ? 3.412 35.938 33.094 1 69.31 304 LEU A CA 1
ATOM 2331 C C . LEU A 1 304 ? 2.66 35.812 34.406 1 69.31 304 LEU A C 1
ATOM 2333 O O . LEU A 1 304 ? 3.049 35 35.281 1 69.31 304 LEU A O 1
ATOM 2337 N N . LYS A 1 305 ? 1.832 36.719 34.625 1 76.31 305 LYS A N 1
ATOM 2338 C CA . LYS A 1 305 ? 1.032 36.656 35.844 1 76.31 305 LYS A CA 1
ATOM 2339 C C . LYS A 1 305 ? -0.256 35.875 35.625 1 76.31 305 LYS A C 1
ATOM 2341 O O . LYS A 1 305 ? -0.969 36.125 34.656 1 76.31 305 LYS A O 1
ATOM 2346 N N . LEU A 1 306 ? -0.434 34.875 36.406 1 76.25 306 LEU A N 1
ATOM 2347 C CA . LEU A 1 306 ? -1.576 33.969 36.312 1 76.25 306 LEU A CA 1
ATOM 2348 C C . LEU A 1 306 ? -2.881 34.75 36.219 1 76.25 306 LEU A C 1
ATOM 2350 O O . LEU A 1 306 ? -3.777 34.406 35.438 1 76.25 306 LEU A O 1
ATOM 2354 N N . ASP A 1 307 ? -2.977 35.75 37 1 77.81 307 ASP A N 1
ATOM 2355 C CA . ASP A 1 307 ? -4.207 36.531 37.031 1 77.81 307 ASP A CA 1
ATOM 2356 C C . ASP A 1 307 ? -4.453 37.188 35.688 1 77.81 307 ASP A C 1
ATOM 2358 O O . ASP A 1 307 ? -5.598 37.312 35.219 1 77.81 307 ASP A O 1
ATOM 2362 N N . LYS A 1 308 ? -3.486 37.625 35.031 1 79 308 LYS A N 1
ATOM 2363 C CA . LYS A 1 308 ? -3.621 38.25 33.719 1 79 308 LYS A CA 1
ATOM 2364 C C . LYS A 1 308 ? -4.039 37.219 32.656 1 79 308 LYS A C 1
ATOM 2366 O O . LYS A 1 308 ? -4.848 37.531 31.766 1 79 308 LYS A O 1
ATOM 2371 N N . VAL A 1 309 ? -3.412 36.094 32.844 1 78.69 309 VAL A N 1
ATOM 2372 C CA . VAL A 1 309 ? -3.74 35.031 31.891 1 78.69 309 VAL A CA 1
ATOM 2373 C C . VAL A 1 309 ? -5.211 34.656 32.031 1 78.69 309 VAL A C 1
ATOM 2375 O O . VAL A 1 309 ? -5.922 34.531 31.031 1 78.69 309 VAL A O 1
ATOM 2378 N N . ILE A 1 310 ? -5.598 34.531 33.219 1 79.06 310 ILE A N 1
ATOM 2379 C CA . ILE A 1 310 ? -6.98 34.156 33.5 1 79.06 310 ILE A CA 1
ATOM 2380 C C . ILE A 1 310 ? -7.922 35.25 32.969 1 79.06 310 ILE A C 1
ATOM 2382 O O . ILE A 1 310 ? -8.938 34.938 32.344 1 79.06 310 ILE A O 1
ATOM 2386 N N . GLY A 1 311 ? -7.641 36.469 33.344 1 80.5 311 GLY A N 1
ATOM 2387 C CA . GLY A 1 311 ? -8.438 37.562 32.812 1 80.5 311 GLY A CA 1
ATOM 2388 C C . GLY A 1 311 ? -8.531 37.562 31.312 1 80.5 311 GLY A C 1
ATOM 2389 O O . GLY A 1 311 ? -9.609 37.781 30.75 1 80.5 311 GLY A O 1
ATOM 2390 N N . TRP A 1 312 ? -7.465 37.344 30.75 1 83.56 312 TRP A N 1
ATOM 2391 C CA . TRP A 1 312 ? -7.422 37.281 29.281 1 83.56 312 TRP A CA 1
ATOM 2392 C C . TRP A 1 312 ? -8.281 36.156 28.766 1 83.56 312 TRP A C 1
ATOM 2394 O O . TRP A 1 312 ? -9.023 36.312 27.781 1 83.56 312 TRP A O 1
ATOM 2404 N N . LEU A 1 313 ? -8.172 35.031 29.344 1 81.94 313 LEU A N 1
ATOM 2405 C CA . LEU A 1 313 ? -8.953 33.875 28.953 1 81.94 313 LEU A CA 1
ATOM 2406 C C . LEU A 1 313 ? -10.445 34.156 29.078 1 81.94 313 LEU A C 1
ATOM 2408 O O . LEU A 1 313 ? -11.227 33.781 28.203 1 81.94 313 LEU A O 1
ATOM 2412 N N . LEU A 1 314 ? -10.789 34.781 30.156 1 78.38 314 LEU A N 1
ATOM 2413 C CA . LEU A 1 314 ? -12.195 35.125 30.375 1 78.38 314 LEU A CA 1
ATOM 2414 C C . LEU A 1 314 ? -12.688 36.094 29.312 1 78.38 314 LEU A C 1
ATOM 2416 O O . LEU A 1 314 ? -13.805 35.938 28.812 1 78.38 314 LEU A O 1
ATOM 2420 N N . HIS A 1 315 ? -11.906 37.031 29.062 1 82.44 315 HIS A N 1
ATOM 2421 C CA . HIS A 1 315 ? -12.25 38 28.031 1 82.44 315 HIS A CA 1
ATOM 2422 C C . HIS A 1 315 ? -12.406 37.312 26.672 1 82.44 315 HIS A C 1
ATOM 2424 O O . HIS A 1 315 ? -13.336 37.625 25.922 1 82.44 315 HIS A O 1
ATOM 2430 N N . GLN A 1 316 ? -11.469 36.438 26.375 1 82.38 316 GLN A N 1
ATOM 2431 C CA . GLN A 1 316 ? -11.531 35.688 25.109 1 82.38 316 GLN A CA 1
ATOM 2432 C C . GLN A 1 316 ? -12.789 34.844 25.031 1 82.38 316 GLN A C 1
ATOM 2434 O O . GLN A 1 316 ? -13.422 34.75 23.984 1 82.38 316 GLN A O 1
ATOM 2439 N N . SER A 1 317 ? -13.086 34.219 26.094 1 80.81 317 SER A N 1
ATOM 2440 C CA . SER A 1 317 ? -14.281 33.375 26.141 1 80.81 317 SER A CA 1
ATOM 2441 C C . SER A 1 317 ? -15.539 34.188 25.891 1 80.81 317 SER A C 1
ATOM 2443 O O . SER A 1 317 ? -16.406 33.781 25.109 1 80.81 317 SER A O 1
ATOM 2445 N N . ALA A 1 318 ? -15.602 35.281 26.547 1 78.88 318 ALA A N 1
ATOM 2446 C CA . ALA A 1 318 ? -16.766 36.156 26.375 1 78.88 318 ALA A CA 1
ATOM 2447 C C . ALA A 1 318 ? -16.859 36.656 24.953 1 78.88 318 ALA A C 1
ATOM 2449 O O . ALA A 1 318 ? -17.938 36.656 24.359 1 78.88 318 ALA A O 1
ATOM 2450 N N . ALA A 1 319 ? -15.805 37.094 24.438 1 78.5 319 ALA A N 1
ATOM 2451 C CA . ALA A 1 319 ? -15.766 37.625 23.078 1 78.5 319 ALA A CA 1
ATOM 2452 C C . ALA A 1 319 ? -16.172 36.562 22.078 1 78.5 319 ALA A C 1
ATOM 2454 O O . ALA A 1 319 ? -16.922 36.844 21.125 1 78.5 319 ALA A O 1
ATOM 2455 N N . THR A 1 320 ? -15.711 35.406 22.281 1 79.31 320 THR A N 1
ATOM 2456 C CA . THR A 1 320 ? -15.992 34.312 21.359 1 79.31 320 THR A CA 1
ATOM 2457 C C . THR A 1 320 ? -17.469 33.906 21.406 1 79.31 320 THR A C 1
ATOM 2459 O O . THR A 1 320 ? -18.078 33.656 20.375 1 79.31 320 THR A O 1
ATOM 2462 N N . LEU A 1 321 ? -18 33.875 22.594 1 72.06 321 LEU A N 1
ATOM 2463 C CA . LEU A 1 321 ? -19.422 33.531 22.75 1 72.06 321 LEU A CA 1
ATOM 2464 C C . LEU A 1 321 ? -20.297 34.594 22.078 1 72.06 321 LEU A C 1
ATOM 2466 O O . LEU A 1 321 ? -21.297 34.25 21.438 1 72.06 321 LEU A O 1
ATOM 2470 N N . LEU A 1 322 ? -19.906 35.781 22.234 1 69.94 322 LEU A N 1
ATOM 2471 C CA . LEU A 1 322 ? -20.656 36.875 21.625 1 69.94 322 LEU A CA 1
ATOM 2472 C C . LEU A 1 322 ? -20.562 36.812 20.109 1 69.94 322 LEU A C 1
ATOM 2474 O O . LEU A 1 322 ? -21.562 37.031 19.422 1 69.94 322 LEU A O 1
ATOM 2478 N N . MET A 1 323 ? -19.422 36.562 19.672 1 70.44 323 MET A N 1
ATOM 2479 C CA . MET A 1 323 ? -19.219 36.5 18.219 1 70.44 323 MET A CA 1
ATOM 2480 C C . MET A 1 323 ? -19.969 35.281 17.625 1 70.44 323 MET A C 1
ATOM 2482 O O . MET A 1 323 ? -20.5 35.375 16.516 1 70.44 323 MET A O 1
ATOM 2486 N N . ASP A 1 324 ? -19.969 34.25 18.266 1 70.56 324 ASP A N 1
ATOM 2487 C CA . ASP A 1 324 ? -20.656 33.031 17.828 1 70.56 324 ASP A CA 1
ATOM 2488 C C . ASP A 1 324 ? -22.172 33.281 17.766 1 70.56 324 ASP A C 1
ATOM 2490 O O . ASP A 1 324 ? -22.844 32.781 16.859 1 70.56 324 ASP A O 1
ATOM 2494 N N . GLY A 1 325 ? -22.688 33.938 18.734 1 62.25 325 GLY A N 1
ATOM 2495 C CA . GLY A 1 325 ? -24.094 34.25 18.797 1 62.25 325 GLY A CA 1
ATOM 2496 C C . GLY A 1 325 ? -24.516 35.375 17.875 1 62.25 325 GLY A C 1
ATOM 2497 O O . GLY A 1 325 ? -25.578 35.312 17.266 1 62.25 325 GLY A O 1
ATOM 2498 N N . LEU A 1 326 ? -23.797 36.281 18.062 1 55 326 LEU A N 1
ATOM 2499 C CA . LEU A 1 326 ? -24.203 37.5 17.375 1 55 326 LEU A CA 1
ATOM 2500 C C . LEU A 1 326 ? -23.734 37.5 15.922 1 55 326 LEU A C 1
ATOM 2502 O O . LEU A 1 326 ? -24.406 38.062 15.039 1 55 326 LEU A O 1
ATOM 2506 N N . VAL A 1 327 ? -22.469 37.156 15.852 1 56.09 327 VAL A N 1
ATOM 2507 C CA . VAL A 1 327 ? -21.859 37.312 14.531 1 56.09 327 VAL A CA 1
ATOM 2508 C C . VAL A 1 327 ? -21.938 35.969 13.789 1 56.09 327 VAL A C 1
ATOM 2510 O O . VAL A 1 327 ? -22.328 34.938 14.367 1 56.09 327 VAL A O 1
ATOM 2513 N N . ASP A 1 328 ? -21.5 36.094 12.469 1 59.69 328 ASP A N 1
ATOM 2514 C CA . ASP A 1 328 ? -21.516 35.062 11.453 1 59.69 328 ASP A CA 1
ATOM 2515 C C . ASP A 1 328 ? -20.672 33.844 11.875 1 59.69 328 ASP A C 1
ATOM 2517 O O . ASP A 1 328 ? -19.453 33.969 12.055 1 59.69 328 ASP A O 1
ATOM 2521 N N . LYS A 1 329 ? -21.281 32.812 12.492 1 64.31 329 LYS A N 1
ATOM 2522 C CA . LYS A 1 329 ? -20.719 31.516 12.828 1 64.31 329 LYS A CA 1
ATOM 2523 C C . LYS A 1 329 ? -19.797 31.016 11.719 1 64.31 329 LYS A C 1
ATOM 2525 O O . LYS A 1 329 ? -19.188 29.953 11.852 1 64.31 329 LYS A O 1
ATOM 2530 N N . SER A 1 330 ? -19.578 31.953 10.883 1 75.81 330 SER A N 1
ATOM 2531 C CA . SER A 1 330 ? -18.938 31.438 9.68 1 75.81 330 SER A CA 1
ATOM 2532 C C . SER A 1 330 ? -17.531 32.031 9.508 1 75.81 330 SER A C 1
ATOM 2534 O O . SER A 1 330 ? -16.938 31.906 8.438 1 75.81 330 SER A O 1
ATOM 2536 N N . ARG A 1 331 ? -17.078 32.656 10.711 1 87.75 331 ARG A N 1
ATOM 2537 C CA . ARG A 1 331 ? -15.742 33.25 10.555 1 87.75 331 ARG A CA 1
ATOM 2538 C C . ARG A 1 331 ? -14.672 32.281 11.055 1 87.75 331 ARG A C 1
ATOM 2540 O O . ARG A 1 331 ? -14.836 31.656 12.109 1 87.75 331 ARG A O 1
ATOM 2547 N N . VAL A 1 332 ? -13.586 32.188 10.312 1 93.06 332 VAL A N 1
ATOM 2548 C CA . VAL A 1 332 ? -12.469 31.312 10.656 1 93.06 332 VAL A CA 1
ATOM 2549 C C . VAL A 1 332 ? -11.891 31.703 12.008 1 93.06 332 VAL A C 1
ATOM 2551 O O . VAL A 1 332 ? -11.633 30.844 12.859 1 93.06 332 VAL A O 1
ATOM 2554 N N . GLU A 1 333 ? -11.719 33.062 12.266 1 91.75 333 GLU A N 1
ATOM 2555 C CA . GLU A 1 333 ? -11.156 33.562 13.516 1 91.75 333 GLU A CA 1
ATOM 2556 C C . GLU A 1 333 ? -11.977 33.094 14.711 1 91.75 333 GLU A C 1
ATOM 2558 O O . GLU A 1 333 ? -11.422 32.656 15.719 1 91.75 333 GLU A O 1
ATOM 2563 N N . THR A 1 334 ? -13.273 33.219 14.609 1 88.94 334 THR A N 1
ATOM 2564 C CA . THR A 1 334 ? -14.164 32.812 15.695 1 88.94 334 THR A CA 1
ATOM 2565 C C . THR A 1 334 ? -14.023 31.328 15.961 1 88.94 334 THR A C 1
ATOM 2567 O O . THR A 1 334 ? -13.961 30.891 17.125 1 88.94 334 THR A O 1
ATOM 2570 N N . LYS A 1 335 ? -13.969 30.516 14.883 1 91.81 335 LYS A N 1
ATOM 2571 C CA . LYS A 1 335 ? -13.852 29.078 15.047 1 91.81 335 LYS A CA 1
ATOM 2572 C C . LYS A 1 335 ? -12.523 28.703 15.688 1 91.81 335 LYS A C 1
ATOM 2574 O O . LYS A 1 335 ? -12.453 27.766 16.5 1 91.81 335 LYS A O 1
ATOM 2579 N N . MET A 1 336 ? -11.438 29.391 15.289 1 93.5 336 MET A N 1
ATOM 2580 C CA . MET A 1 336 ? -10.133 29.125 15.883 1 93.5 336 MET A CA 1
ATOM 2581 C C . MET A 1 336 ? -10.133 29.453 17.375 1 93.5 336 MET A C 1
ATOM 2583 O O . MET A 1 336 ? -9.586 28.703 18.172 1 93.5 336 MET A O 1
ATOM 2587 N N . LYS A 1 337 ? -10.727 30.594 17.734 1 90.44 337 LYS A N 1
ATOM 2588 C CA . LYS A 1 337 ? -10.812 30.969 19.141 1 90.44 337 LYS A CA 1
ATOM 2589 C C . LYS A 1 337 ? -11.648 29.953 19.922 1 90.44 337 LYS A C 1
ATOM 2591 O O . LYS A 1 337 ? -11.328 29.641 21.078 1 90.44 337 LYS A O 1
ATOM 2596 N N . MET A 1 338 ? -12.695 29.5 19.312 1 89.44 338 MET A N 1
ATOM 2597 C CA . MET A 1 338 ? -13.516 28.484 19.953 1 89.44 338 MET A CA 1
ATOM 2598 C C . MET A 1 338 ? -12.711 27.203 20.172 1 89.44 338 MET A C 1
ATOM 2600 O O . MET A 1 338 ? -12.805 26.578 21.234 1 89.44 338 MET A O 1
ATOM 2604 N N . CYS A 1 339 ? -11.969 26.812 19.141 1 91.75 339 CYS A N 1
ATOM 2605 C CA . CYS A 1 339 ? -11.117 25.625 19.281 1 91.75 339 CYS A CA 1
ATOM 2606 C C . CYS A 1 339 ? -10.109 25.812 20.406 1 91.75 339 CYS A C 1
ATOM 2608 O O . CYS A 1 339 ? -9.883 24.891 21.188 1 91.75 339 CYS A O 1
ATOM 2610 N N . PHE A 1 340 ? -9.547 26.984 20.5 1 92.56 340 PHE A N 1
ATOM 2611 C CA . PHE A 1 340 ? -8.586 27.297 21.547 1 92.56 340 PHE A CA 1
ATOM 2612 C C . PHE A 1 340 ? -9.203 27.094 22.922 1 92.56 340 PHE A C 1
ATOM 2614 O O . PHE A 1 340 ? -8.633 26.391 23.766 1 92.56 340 PHE A O 1
ATOM 2621 N N . LEU A 1 341 ? -10.352 27.641 23.094 1 88.31 341 LEU A N 1
ATOM 2622 C CA . LEU A 1 341 ? -11.023 27.594 24.391 1 88.31 341 LEU A CA 1
ATOM 2623 C C . LEU A 1 341 ? -11.5 26.188 24.719 1 88.31 341 LEU A C 1
ATOM 2625 O O . LEU A 1 341 ? -11.484 25.781 25.875 1 88.31 341 LEU A O 1
ATOM 2629 N N . ALA A 1 342 ? -11.898 25.453 23.688 1 88.56 342 ALA A N 1
ATOM 2630 C CA . ALA A 1 342 ? -12.398 24.094 23.875 1 88.56 342 ALA A CA 1
ATOM 2631 C C . ALA A 1 342 ? -11.266 23.156 24.266 1 88.56 342 ALA A C 1
ATOM 2633 O O . ALA A 1 342 ? -11.508 22.125 24.906 1 88.56 342 ALA A O 1
ATOM 2634 N N . ASN A 1 343 ? -10.023 23.5 23.953 1 90.12 343 ASN A N 1
ATOM 2635 C CA . ASN A 1 343 ? -8.898 22.594 24.172 1 90.12 343 ASN A CA 1
ATOM 2636 C C . ASN A 1 343 ? -7.918 23.156 25.203 1 90.12 343 ASN A C 1
ATOM 2638 O O . ASN A 1 343 ? -6.746 22.766 25.219 1 90.12 343 ASN A O 1
ATOM 2642 N N . LEU A 1 344 ? -8.414 24 26 1 87.81 344 LEU A N 1
ATOM 2643 C CA . LEU A 1 344 ? -7.559 24.672 26.969 1 87.81 344 LEU A CA 1
ATOM 2644 C C . LEU A 1 344 ? -7.133 23.688 28.062 1 87.81 344 LEU A C 1
ATOM 2646 O O . LEU A 1 344 ? -7.98 23.125 28.766 1 87.81 344 LEU A O 1
ATOM 2650 N N . GLU A 1 345 ? -5.941 23.422 28.125 1 88.38 345 GLU A N 1
ATOM 2651 C CA . GLU A 1 345 ? -5.297 22.688 29.203 1 88.38 345 GLU A CA 1
ATOM 2652 C C . GLU A 1 345 ? -4.176 23.5 29.844 1 88.38 345 GLU A C 1
ATOM 2654 O O . GLU A 1 345 ? -3.316 24.031 29.141 1 88.38 345 GLU A O 1
ATOM 2659 N N . TYR A 1 346 ? -4.176 23.516 31.094 1 83.62 346 TYR A N 1
ATOM 2660 C CA . TYR A 1 346 ? -3.279 24.375 31.844 1 83.62 346 TYR A CA 1
ATOM 2661 C C . TYR A 1 346 ? -1.824 24.125 31.469 1 83.62 346 TYR A C 1
ATOM 2663 O O . TYR A 1 346 ? -1.086 25.047 31.125 1 83.62 346 TYR A O 1
ATOM 2671 N N . GLU A 1 347 ? -1.408 22.922 31.5 1 87.38 347 GLU A N 1
ATOM 2672 C CA . GLU A 1 347 ? -0.011 22.562 31.266 1 87.38 347 GLU A CA 1
ATOM 2673 C C . GLU A 1 347 ? 0.441 22.969 29.875 1 87.38 347 GLU A C 1
ATOM 2675 O O . GLU A 1 347 ? 1.519 23.547 29.703 1 87.38 347 GLU A O 1
ATOM 2680 N N . ASP A 1 348 ? -0.388 22.75 28.906 1 91.62 348 ASP A N 1
ATOM 2681 C CA . ASP A 1 348 ? -0.039 23.062 27.516 1 91.62 348 ASP A CA 1
ATOM 2682 C C . ASP A 1 348 ? -0.014 24.578 27.297 1 91.62 348 ASP A C 1
ATOM 2684 O O . ASP A 1 348 ? 0.834 25.078 26.562 1 91.62 348 ASP A O 1
ATOM 2688 N N . LEU A 1 349 ? -0.958 25.297 27.891 1 88.06 349 LEU A N 1
ATOM 2689 C CA . LEU A 1 349 ? -1.004 26.734 27.75 1 88.06 349 LEU A CA 1
ATOM 2690 C C . LEU A 1 349 ? 0.216 27.391 28.391 1 88.06 349 LEU A C 1
ATOM 2692 O O . LEU A 1 349 ? 0.811 28.312 27.828 1 88.06 349 LEU A O 1
ATOM 2696 N N . TRP A 1 350 ? 0.519 26.875 29.562 1 86.25 350 TRP A N 1
ATOM 2697 C CA . TRP A 1 350 ? 1.672 27.422 30.266 1 86.25 350 TRP A CA 1
ATOM 2698 C C . TRP A 1 350 ? 2.959 27.172 29.5 1 86.25 350 TRP A C 1
ATOM 2700 O O . TRP A 1 350 ? 3.844 28.016 29.438 1 86.25 350 TRP A O 1
ATOM 2710 N N . GLU A 1 351 ? 3.061 26.016 28.953 1 90.12 351 GLU A N 1
ATOM 2711 C CA . GLU A 1 351 ? 4.227 25.703 28.125 1 90.12 351 GLU A CA 1
ATOM 2712 C C . GLU A 1 351 ? 4.332 26.656 26.938 1 90.12 351 GLU A C 1
ATOM 2714 O O . GLU A 1 351 ? 5.414 27.172 26.641 1 90.12 351 GLU A O 1
ATOM 2719 N N . ALA A 1 352 ? 3.289 26.875 26.281 1 92.06 352 ALA A N 1
ATOM 2720 C CA . ALA A 1 352 ? 3.266 27.781 25.141 1 92.06 352 ALA A CA 1
ATOM 2721 C C . ALA A 1 352 ? 3.656 29.203 25.562 1 92.06 352 ALA A C 1
ATOM 2723 O O . ALA A 1 352 ? 4.445 29.859 24.875 1 92.06 352 ALA A O 1
ATOM 2724 N N . ALA A 1 353 ? 3.098 29.672 26.688 1 86.75 353 ALA A N 1
ATOM 2725 C CA . ALA A 1 353 ? 3.389 31.016 27.188 1 86.75 353 ALA A CA 1
ATOM 2726 C C . ALA A 1 353 ? 4.867 31.156 27.547 1 86.75 353 ALA A C 1
ATOM 2728 O O . ALA A 1 353 ? 5.492 32.156 27.234 1 86.75 353 ALA A O 1
ATOM 2729 N N . PHE A 1 354 ? 5.332 30.141 28.188 1 86.06 354 PHE A N 1
ATOM 2730 C CA . PHE A 1 354 ? 6.738 30.156 28.578 1 86.06 354 PHE A CA 1
ATOM 2731 C C . PHE A 1 354 ? 7.641 30.203 27.359 1 86.06 354 PHE A C 1
ATOM 2733 O O . PHE A 1 354 ? 8.633 30.953 27.344 1 86.06 354 PHE A O 1
ATOM 2740 N N . LEU A 1 355 ? 7.367 29.422 26.391 1 90.06 355 LEU A N 1
ATOM 2741 C CA . LEU A 1 355 ? 8.141 29.422 25.156 1 90.06 355 LEU A CA 1
ATOM 2742 C C . LEU A 1 355 ? 8.133 30.797 24.5 1 90.06 355 LEU A C 1
ATOM 2744 O O . LEU A 1 355 ? 9.188 31.312 24.125 1 90.06 355 LEU A O 1
ATOM 2748 N N . LEU A 1 356 ? 6.973 31.344 24.375 1 88.38 356 LEU A N 1
ATOM 2749 C CA . LEU A 1 356 ? 6.836 32.656 23.734 1 88.38 356 LEU A CA 1
ATOM 2750 C C . LEU A 1 356 ? 7.645 33.719 24.484 1 88.38 356 LEU A C 1
ATOM 2752 O O . LEU A 1 356 ? 8.336 34.5 23.859 1 88.38 356 LEU A O 1
ATOM 2756 N N . LEU A 1 357 ? 7.586 33.688 25.766 1 84.94 357 LEU A N 1
ATOM 2757 C CA . LEU A 1 357 ? 8.328 34.656 26.578 1 84.94 357 LEU A CA 1
ATOM 2758 C C . LEU A 1 357 ? 9.828 34.438 26.438 1 84.94 357 LEU A C 1
ATOM 2760 O O . LEU A 1 357 ? 10.586 35.406 26.344 1 84.94 357 LEU A O 1
ATOM 2764 N N . SER A 1 358 ? 10.188 33.219 26.484 1 85.94 358 SER A N 1
ATOM 2765 C CA . SER A 1 358 ? 11.602 32.906 26.328 1 85.94 358 SER A CA 1
ATOM 2766 C C . SER A 1 358 ? 12.141 33.375 25 1 85.94 358 SER A C 1
ATOM 2768 O O . SER A 1 358 ? 13.266 33.906 24.922 1 85.94 358 SER A O 1
ATOM 2770 N N . TRP A 1 359 ? 11.414 33.25 23.922 1 88.12 359 TRP A N 1
ATOM 2771 C CA . TRP A 1 359 ? 11.836 33.625 22.594 1 88.12 359 TRP A CA 1
ATOM 2772 C C . TRP A 1 359 ? 11.922 35.156 22.484 1 88.12 359 TRP A C 1
ATOM 2774 O O . TRP A 1 359 ? 12.836 35.688 21.844 1 88.12 359 TRP A O 1
ATOM 2784 N N . ARG A 1 360 ? 11.031 35.844 23.047 1 83.31 360 ARG A N 1
ATOM 2785 C CA . ARG A 1 360 ? 10.969 37.281 22.953 1 83.31 360 ARG A CA 1
ATOM 2786 C C . ARG A 1 360 ? 12.062 37.938 23.781 1 83.31 360 ARG A C 1
ATOM 2788 O O . ARG A 1 360 ? 12.555 39.031 23.453 1 83.31 360 ARG A O 1
ATOM 2795 N N . ASN A 1 361 ? 12.375 37.312 24.828 1 79.94 361 ASN A N 1
ATOM 2796 C CA . ASN A 1 361 ? 13.453 37.844 25.656 1 79.94 361 ASN A CA 1
ATOM 2797 C C . ASN A 1 361 ? 14.812 37.625 25.016 1 79.94 361 ASN A C 1
ATOM 2799 O O . ASN A 1 361 ? 15.758 38.375 25.281 1 79.94 361 ASN A O 1
ATOM 2803 N N . HIS A 1 362 ? 14.938 36.594 24.25 1 72.56 362 HIS A N 1
ATOM 2804 C CA . HIS A 1 362 ? 16.219 36.344 23.594 1 72.56 362 HIS A CA 1
ATOM 2805 C C . HIS A 1 362 ? 16.312 37.062 22.266 1 72.56 362 HIS A C 1
ATOM 2807 O O . HIS A 1 362 ? 17.391 37.188 21.688 1 72.56 362 HIS A O 1
ATOM 2813 N N . SER A 1 363 ? 15.227 37.406 21.625 1 62.41 363 SER A N 1
ATOM 2814 C CA . SER A 1 363 ? 15.25 38.156 20.359 1 62.41 363 SER A CA 1
ATOM 2815 C C . SER A 1 363 ? 15.633 39.594 20.594 1 62.41 363 SER A C 1
ATOM 2817 O O . SER A 1 363 ? 15.914 40.344 19.641 1 62.41 363 SER A O 1
ATOM 2819 N N . VAL A 1 364 ? 15.648 40.188 21.922 1 46.12 364 VAL A N 1
ATOM 2820 C CA . VAL A 1 364 ? 16.156 41.531 22.234 1 46.12 364 VAL A CA 1
ATOM 2821 C C . VAL A 1 364 ? 17.656 41.469 22.531 1 46.12 364 VAL A C 1
ATOM 2823 O O . VAL A 1 364 ? 18.109 40.562 23.25 1 46.12 364 VAL A O 1
ATOM 2826 N N . MET B 1 1 ? 10.25 0.219 -17.391 1 45.28 1 MET B N 1
ATOM 2827 C CA . MET B 1 1 ? 10.266 1.406 -16.547 1 45.28 1 MET B CA 1
ATOM 2828 C C . MET B 1 1 ? 9.117 1.375 -15.547 1 45.28 1 MET B C 1
ATOM 2830 O O . MET B 1 1 ? 8.008 0.955 -15.875 1 45.28 1 MET B O 1
ATOM 2834 N N . MET B 1 2 ? 9.578 1.521 -14.273 1 55.44 2 MET B N 1
ATOM 2835 C CA . MET B 1 2 ? 8.57 1.614 -13.219 1 55.44 2 MET B CA 1
ATOM 2836 C C . MET B 1 2 ? 8.273 3.07 -12.883 1 55.44 2 MET B C 1
ATOM 2838 O O . MET B 1 2 ? 9.188 3.891 -12.789 1 55.44 2 MET B O 1
ATOM 2842 N N . TRP B 1 3 ? 6.973 3.41 -12.945 1 47.69 3 TRP B N 1
ATOM 2843 C CA . TRP B 1 3 ? 6.613 4.77 -12.547 1 47.69 3 TRP B CA 1
ATOM 2844 C C . TRP B 1 3 ? 6.766 4.949 -11.039 1 47.69 3 TRP B C 1
ATOM 2846 O O . TRP B 1 3 ? 6.324 4.102 -10.258 1 47.69 3 TRP B O 1
ATOM 2856 N N . ASN B 1 4 ? 7.566 5.93 -10.688 1 51.59 4 ASN B N 1
ATOM 2857 C CA . ASN B 1 4 ? 7.793 6.273 -9.289 1 51.59 4 ASN B CA 1
ATOM 2858 C C . ASN B 1 4 ? 6.812 7.34 -8.805 1 51.59 4 ASN B C 1
ATOM 2860 O O . ASN B 1 4 ? 6.988 8.523 -9.094 1 51.59 4 ASN B O 1
ATOM 2864 N N . ILE B 1 5 ? 5.789 6.895 -8.07 1 45.09 5 ILE B N 1
ATOM 2865 C CA . ILE B 1 5 ? 4.773 7.836 -7.609 1 45.09 5 ILE B CA 1
ATOM 2866 C C . ILE B 1 5 ? 4.977 8.125 -6.121 1 45.09 5 ILE B C 1
ATOM 2868 O O . ILE B 1 5 ? 4.586 9.188 -5.633 1 45.09 5 ILE B O 1
ATOM 2872 N N . SER B 1 6 ? 5.746 7.172 -5.453 1 49.59 6 SER B N 1
ATOM 2873 C CA . SER B 1 6 ? 5.688 7.293 -4 1 49.59 6 SER B CA 1
ATOM 2874 C C . SER B 1 6 ? 7.086 7.34 -3.393 1 49.59 6 SER B C 1
ATOM 2876 O O . SER B 1 6 ? 7.254 7.754 -2.244 1 49.59 6 SER B O 1
ATOM 2878 N N . ALA B 1 7 ? 8.172 6.902 -4.105 1 51.94 7 ALA B N 1
ATOM 2879 C CA . ALA B 1 7 ? 9.461 6.625 -3.475 1 51.94 7 ALA B CA 1
ATOM 2880 C C . ALA B 1 7 ? 10.281 7.902 -3.316 1 51.94 7 ALA B C 1
ATOM 2882 O O . ALA B 1 7 ? 11.234 7.941 -2.539 1 51.94 7 ALA B O 1
ATOM 2883 N N . GLY B 1 8 ? 9.844 9.055 -3.754 1 58.44 8 GLY B N 1
ATOM 2884 C CA . GLY B 1 8 ? 10.734 10.203 -3.838 1 58.44 8 GLY B CA 1
ATOM 2885 C C . GLY B 1 8 ? 11.719 10.109 -4.992 1 58.44 8 GLY B C 1
ATOM 2886 O O . GLY B 1 8 ? 11.664 9.164 -5.781 1 58.44 8 GLY B O 1
ATOM 2887 N N . SER B 1 9 ? 12.695 11.023 -5.062 1 63.28 9 SER B N 1
ATOM 2888 C CA . SER B 1 9 ? 13.547 11.086 -6.246 1 63.28 9 SER B CA 1
ATOM 2889 C C . SER B 1 9 ? 14.977 10.656 -5.918 1 63.28 9 SER B C 1
ATOM 2891 O O . SER B 1 9 ? 15.812 10.539 -6.812 1 63.28 9 SER B O 1
ATOM 2893 N N . SER B 1 10 ? 15.195 10.375 -4.609 1 68.25 10 SER B N 1
ATOM 2894 C CA . SER B 1 10 ? 16.531 9.898 -4.277 1 68.25 10 SER B CA 1
ATOM 2895 C C . SER B 1 10 ? 16.688 8.414 -4.586 1 68.25 10 SER B C 1
ATOM 2897 O O . SER B 1 10 ? 15.719 7.656 -4.492 1 68.25 10 SER B O 1
ATOM 2899 N N . SER B 1 11 ? 17.859 8.086 -4.945 1 70.62 11 SER B N 1
ATOM 2900 C CA . SER B 1 11 ? 18.141 6.688 -5.25 1 70.62 11 SER B CA 1
ATOM 2901 C C . SER B 1 11 ? 17.875 5.793 -4.043 1 70.62 11 SER B C 1
ATOM 2903 O O . SER B 1 11 ? 17.328 4.699 -4.184 1 70.62 11 SER B O 1
ATOM 2905 N N . GLU B 1 12 ? 18.234 6.246 -2.936 1 70.06 12 GLU B N 1
ATOM 2906 C CA . GLU B 1 12 ? 18.031 5.48 -1.71 1 70.06 12 GLU B CA 1
ATOM 2907 C C . GLU B 1 12 ? 16.547 5.254 -1.442 1 70.06 12 GLU B C 1
ATOM 2909 O O . GLU B 1 12 ? 16.141 4.148 -1.084 1 70.06 12 GLU B O 1
ATOM 2914 N N . ALA B 1 13 ? 15.797 6.281 -1.62 1 69.69 13 ALA B N 1
ATOM 2915 C CA . ALA B 1 13 ? 14.359 6.184 -1.396 1 69.69 13 ALA B CA 1
ATOM 2916 C C . ALA B 1 13 ? 13.711 5.25 -2.414 1 69.69 13 ALA B C 1
ATOM 2918 O O . ALA B 1 13 ? 12.844 4.445 -2.062 1 69.69 13 ALA B O 1
ATOM 2919 N N . ILE B 1 14 ? 14.188 5.363 -3.604 1 74.31 14 ILE B N 1
ATOM 2920 C CA . ILE B 1 14 ? 13.648 4.547 -4.684 1 74.31 14 ILE B CA 1
ATOM 2921 C C . ILE B 1 14 ? 13.961 3.074 -4.426 1 74.31 14 ILE B C 1
ATOM 2923 O O . ILE B 1 14 ? 13.07 2.223 -4.488 1 74.31 14 ILE B O 1
ATOM 2927 N N . LEU B 1 15 ? 15.133 2.805 -4.082 1 73.94 15 LEU B N 1
ATOM 2928 C CA . LEU B 1 15 ? 15.562 1.428 -3.869 1 7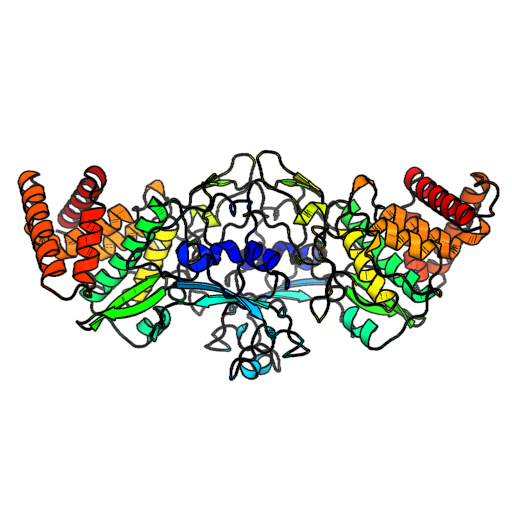3.94 15 LEU B CA 1
ATOM 2929 C C . LEU B 1 15 ? 14.891 0.835 -2.633 1 73.94 15 LEU B C 1
ATOM 2931 O O . LEU B 1 15 ? 14.523 -0.341 -2.625 1 73.94 15 LEU B O 1
ATOM 2935 N N . SER B 1 16 ? 14.703 1.645 -1.723 1 73.38 16 SER B N 1
ATOM 2936 C CA . SER B 1 16 ? 14.047 1.182 -0.506 1 73.38 16 SER B CA 1
ATOM 2937 C C . SER B 1 16 ? 12.578 0.844 -0.763 1 73.38 16 SER B C 1
ATOM 2939 O O . SER B 1 16 ? 12.07 -0.163 -0.263 1 73.38 16 SER B O 1
ATOM 2941 N N . THR B 1 17 ? 11.992 1.611 -1.601 1 72.31 17 THR B N 1
ATOM 2942 C CA . THR B 1 17 ? 10.562 1.468 -1.853 1 72.31 17 THR B CA 1
ATOM 2943 C C . THR B 1 17 ? 10.305 0.366 -2.877 1 72.31 17 THR B C 1
ATOM 2945 O O . THR B 1 17 ? 9.289 -0.332 -2.803 1 72.31 17 THR B O 1
ATOM 2948 N N . MET B 1 18 ? 11.273 0.196 -3.756 1 77.75 18 MET B N 1
ATOM 2949 C CA . MET B 1 18 ? 11.047 -0.721 -4.871 1 77.75 18 MET B CA 1
ATOM 2950 C C . MET B 1 18 ? 11.953 -1.942 -4.762 1 77.75 18 MET B C 1
ATOM 2952 O O . MET B 1 18 ? 12.234 -2.598 -5.766 1 77.75 18 MET B O 1
ATOM 2956 N N . ARG B 1 19 ? 12.359 -2.268 -3.627 1 80.56 19 ARG B N 1
ATOM 2957 C CA . ARG B 1 19 ? 13.336 -3.32 -3.369 1 80.56 19 ARG B CA 1
ATOM 2958 C C . ARG B 1 19 ? 12.812 -4.676 -3.826 1 80.56 19 ARG B C 1
ATOM 2960 O O . ARG B 1 19 ? 13.578 -5.512 -4.316 1 80.56 19 ARG B O 1
ATOM 2967 N N . GLN B 1 20 ? 11.562 -4.902 -3.754 1 86.06 20 GLN B N 1
ATOM 2968 C CA . GLN B 1 20 ? 10.984 -6.199 -4.094 1 86.06 20 GLN B CA 1
ATOM 2969 C C . GLN B 1 20 ? 11.156 -6.504 -5.578 1 86.06 20 GLN B C 1
ATOM 2971 O O . GLN B 1 20 ? 11.305 -7.664 -5.965 1 86.06 20 GLN B O 1
ATOM 2976 N N . GLU B 1 21 ? 11.156 -5.422 -6.352 1 85.88 21 GLU B N 1
ATOM 2977 C CA . GLU B 1 21 ? 11.305 -5.586 -7.793 1 85.88 21 GLU B CA 1
ATOM 2978 C C . GLU B 1 21 ? 12.656 -6.195 -8.141 1 85.88 21 GLU B C 1
ATOM 2980 O O . GLU B 1 21 ? 12.852 -6.691 -9.25 1 85.88 21 GLU B O 1
ATOM 2985 N N . LEU B 1 22 ? 13.547 -6.152 -7.203 1 86.38 22 LEU B N 1
ATOM 2986 C CA . LEU B 1 22 ? 14.922 -6.562 -7.473 1 86.38 22 LEU B CA 1
ATOM 2987 C C . LEU B 1 22 ? 15.148 -8.016 -7.055 1 86.38 22 LEU B C 1
ATOM 2989 O O . LEU B 1 22 ? 16.234 -8.555 -7.234 1 86.38 22 LEU B O 1
ATOM 2993 N N . ILE B 1 23 ? 14.133 -8.641 -6.617 1 90.38 23 ILE B N 1
ATOM 2994 C CA . ILE B 1 23 ? 14.25 -10 -6.098 1 90.38 23 ILE B CA 1
ATOM 2995 C C . ILE B 1 23 ? 14.742 -10.93 -7.203 1 90.38 23 ILE B C 1
ATOM 2997 O O . ILE B 1 23 ? 15.648 -11.742 -6.98 1 90.38 23 ILE B O 1
ATOM 3001 N N . PRO B 1 24 ? 14.242 -10.805 -8.445 1 90.5 24 PRO B N 1
ATOM 3002 C CA . PRO B 1 24 ? 14.734 -11.695 -9.508 1 90.5 24 PRO B CA 1
ATOM 3003 C C . PRO B 1 24 ? 16.047 -11.219 -10.125 1 90.5 24 PRO B C 1
ATOM 3005 O O . PRO B 1 24 ? 16.5 -11.781 -11.125 1 90.5 24 PRO B O 1
ATOM 3008 N N . ALA B 1 25 ? 16.609 -10.133 -9.57 1 86.5 25 ALA B N 1
ATOM 3009 C CA . ALA B 1 25 ? 17.844 -9.594 -10.117 1 86.5 25 ALA B CA 1
ATOM 3010 C C . ALA B 1 25 ? 19.047 -10.383 -9.609 1 86.5 25 ALA B C 1
ATOM 3012 O O . ALA B 1 25 ? 19.094 -10.781 -8.445 1 86.5 25 ALA B O 1
ATOM 3013 N N . SER B 1 26 ? 19.922 -10.656 -10.562 1 76.69 26 SER B N 1
ATOM 3014 C CA . SER B 1 26 ? 21.172 -11.273 -10.156 1 76.69 26 SER B CA 1
ATOM 3015 C C . SER B 1 26 ? 22.078 -10.273 -9.453 1 76.69 26 SER B C 1
ATOM 3017 O O . SER B 1 26 ? 21.844 -9.062 -9.523 1 76.69 26 SER B O 1
ATOM 3019 N N . GLY B 1 27 ? 23.094 -10.734 -8.695 1 72.12 27 GLY B N 1
ATOM 3020 C CA . GLY B 1 27 ? 24.062 -9.867 -8.055 1 72.12 27 GLY B CA 1
ATOM 3021 C C . GLY B 1 27 ? 24.734 -8.906 -9.031 1 72.12 27 GLY B C 1
ATOM 3022 O O . GLY B 1 27 ? 24.953 -7.742 -8.703 1 72.12 27 GLY B O 1
ATOM 3023 N N . ALA B 1 28 ? 24.953 -9.375 -10.219 1 68.81 28 ALA B N 1
ATOM 3024 C CA . ALA B 1 28 ? 25.609 -8.586 -11.25 1 68.81 28 ALA B CA 1
ATOM 3025 C C . ALA B 1 28 ? 24.719 -7.445 -11.727 1 68.81 28 ALA B C 1
ATOM 3027 O O . ALA B 1 28 ? 25.219 -6.414 -12.188 1 68.81 28 ALA B O 1
ATOM 3028 N N . ALA B 1 29 ? 23.5 -7.617 -11.602 1 74.94 29 ALA B N 1
ATOM 3029 C CA . ALA B 1 29 ? 22.547 -6.633 -12.094 1 74.94 29 ALA B CA 1
ATOM 3030 C C . ALA B 1 29 ? 22.609 -5.34 -11.289 1 74.94 29 ALA B C 1
ATOM 3032 O O . ALA B 1 29 ? 22.281 -4.266 -11.797 1 74.94 29 ALA B O 1
ATOM 3033 N N . LEU B 1 30 ? 23.156 -5.391 -10.125 1 69.69 30 LEU B N 1
ATOM 3034 C CA . LEU B 1 30 ? 23.141 -4.242 -9.227 1 69.69 30 LEU B CA 1
ATOM 3035 C C . LEU B 1 30 ? 24.469 -3.516 -9.234 1 69.69 30 LEU B C 1
ATOM 3037 O O . LEU B 1 30 ? 24.594 -2.404 -8.719 1 69.69 30 LEU B O 1
ATOM 3041 N N . SER B 1 31 ? 25.656 -4.055 -9.648 1 59.44 31 SER B N 1
ATOM 3042 C CA . SER B 1 31 ? 27.016 -3.527 -9.547 1 59.44 31 SER B CA 1
ATOM 3043 C C . SER B 1 31 ? 27.297 -2.527 -10.656 1 59.44 31 SER B C 1
ATOM 3045 O O . SER B 1 31 ? 28.219 -1.713 -10.547 1 59.44 31 SER B O 1
ATOM 3047 N N . GLY B 1 32 ? 26.672 -2.41 -11.672 1 51 32 GLY B N 1
ATOM 3048 C CA . GLY B 1 32 ? 27.188 -1.692 -12.82 1 51 32 GLY B CA 1
ATOM 3049 C C . GLY B 1 32 ? 27.297 -0.196 -12.594 1 51 32 GLY B C 1
ATOM 3050 O O . GLY B 1 32 ? 26.828 0.315 -11.578 1 51 32 GLY B O 1
ATOM 3051 N N . GLU B 1 33 ? 28.266 0.408 -13.477 1 45.31 33 GLU B N 1
ATOM 3052 C CA . GLU B 1 33 ? 28.688 1.798 -13.594 1 45.31 33 GLU B CA 1
ATOM 3053 C C . GLU B 1 33 ? 27.5 2.752 -13.516 1 45.31 33 GLU B C 1
ATOM 3055 O O . GLU B 1 33 ? 27.656 3.916 -13.141 1 45.31 33 GLU B O 1
ATOM 3060 N N . TYR B 1 34 ? 26.625 2.357 -14.312 1 35.88 34 TYR B N 1
ATOM 3061 C CA . TYR B 1 34 ? 25.531 3.312 -14.477 1 35.88 34 TYR B CA 1
ATOM 3062 C C . TYR B 1 34 ? 24.656 3.355 -13.227 1 35.88 34 TYR B C 1
ATOM 3064 O O . TYR B 1 34 ? 23.891 2.428 -12.969 1 35.88 34 TYR B O 1
ATOM 3072 N N . GLY B 1 35 ? 25 4.402 -12.281 1 42.78 35 GLY B N 1
ATOM 3073 C CA . GLY B 1 35 ? 24.391 4.816 -11.023 1 42.78 35 GLY B CA 1
ATOM 3074 C C . GLY B 1 35 ? 24.484 3.76 -9.938 1 42.78 35 GLY B C 1
ATOM 3075 O O . GLY B 1 35 ? 23.641 2.854 -9.883 1 42.78 35 GLY B O 1
ATOM 3076 N N . ALA B 1 36 ? 25.859 3.359 -9.75 1 39.69 36 ALA B N 1
ATOM 3077 C CA . ALA B 1 36 ? 26.094 2.584 -8.531 1 39.69 36 ALA B CA 1
ATOM 3078 C C . ALA B 1 36 ? 25.016 2.859 -7.488 1 39.69 36 ALA B C 1
ATOM 3080 O O . ALA B 1 36 ? 24.797 4.012 -7.102 1 39.69 36 ALA B O 1
ATOM 3081 N N . VAL B 1 37 ? 23.891 2.41 -7.766 1 43.66 37 VAL B N 1
ATOM 3082 C CA . VAL B 1 37 ? 23.125 2.354 -6.52 1 43.66 37 VAL B CA 1
ATOM 3083 C C . VAL B 1 37 ? 24.078 2.068 -5.352 1 43.66 37 VAL B C 1
ATOM 3085 O O . VAL B 1 37 ? 24.609 0.966 -5.238 1 43.66 37 VAL B O 1
ATOM 3088 N N . ALA B 1 38 ? 25.109 2.904 -5.246 1 38 38 ALA B N 1
ATOM 3089 C CA . ALA B 1 38 ? 25.906 2.789 -4.02 1 38 38 ALA B CA 1
ATOM 3090 C C . ALA B 1 38 ? 25.031 2.371 -2.842 1 38 38 ALA B C 1
ATOM 3092 O O . ALA B 1 38 ? 24.281 3.184 -2.299 1 38 38 ALA B O 1
ATOM 3093 N N . CYS B 1 39 ? 24.281 1.405 -3.105 1 37.81 39 CYS B N 1
ATOM 3094 C CA . CYS B 1 39 ? 23.75 0.898 -1.843 1 37.81 39 CYS B CA 1
ATOM 3095 C C . CYS B 1 39 ? 24.812 0.985 -0.744 1 37.81 39 CYS B C 1
ATOM 3097 O O . CYS B 1 39 ? 25.859 0.356 -0.838 1 37.81 39 CYS B O 1
ATOM 3099 N N . HIS B 1 40 ? 25.328 2.119 -0.363 1 36.47 40 HIS B N 1
ATOM 3100 C CA . HIS B 1 40 ? 26.109 1.888 0.849 1 36.47 40 HIS B CA 1
ATOM 3101 C C . HIS B 1 40 ? 25.828 0.502 1.424 1 36.47 40 HIS B C 1
ATOM 3103 O O . HIS B 1 40 ? 24.75 -0.066 1.2 1 36.47 40 HIS B O 1
ATOM 3109 N N . ARG B 1 41 ? 27.016 -0.036 2.131 1 35.44 41 ARG B N 1
ATOM 3110 C CA . ARG B 1 41 ? 27.281 -1.343 2.723 1 35.44 41 ARG B CA 1
ATOM 3111 C C . ARG B 1 41 ? 26.047 -1.893 3.42 1 35.44 41 ARG B C 1
ATOM 3113 O O . ARG B 1 41 ? 26.125 -2.879 4.156 1 35.44 41 ARG B O 1
ATOM 3120 N N . ARG B 1 42 ? 25.297 -0.967 3.918 1 37.53 42 ARG B N 1
ATOM 3121 C CA . ARG B 1 42 ? 24.484 -1.836 4.766 1 37.53 42 ARG B CA 1
ATOM 3122 C C . ARG B 1 42 ? 23.734 -2.875 3.934 1 37.53 42 ARG B C 1
ATOM 3124 O O . ARG B 1 42 ? 23.094 -2.533 2.945 1 37.53 42 ARG B O 1
ATOM 3131 N N . PRO B 1 43 ? 24.344 -4.035 3.857 1 38.31 43 PRO B N 1
ATOM 3132 C CA . PRO B 1 43 ? 23.625 -5.141 3.219 1 38.31 43 PRO B CA 1
ATOM 3133 C C . PRO B 1 43 ? 22.141 -4.871 3.07 1 38.31 43 PRO B C 1
ATOM 3135 O O . PRO B 1 43 ? 21.484 -4.43 4.023 1 38.31 43 PRO B O 1
ATOM 3138 N N . VAL B 1 44 ? 21.766 -4.188 2.021 1 42.62 44 VAL B N 1
ATOM 3139 C CA . VAL B 1 44 ? 20.312 -4.238 1.844 1 42.62 44 VAL B CA 1
ATOM 3140 C C . VAL B 1 44 ? 19.734 -5.371 2.68 1 42.62 44 VAL B C 1
ATOM 3142 O O . VAL B 1 44 ? 20.344 -6.434 2.818 1 42.62 44 VAL B O 1
ATOM 3145 N N . PHE B 1 45 ? 18.719 -5.055 3.361 1 45.06 45 PHE B N 1
ATOM 3146 C CA . PHE B 1 45 ? 18.047 -6.02 4.223 1 45.06 45 PHE B CA 1
ATOM 3147 C C . PHE B 1 45 ? 18.234 -7.438 3.699 1 45.06 45 PHE B C 1
ATOM 3149 O O . PHE B 1 45 ? 18.594 -7.637 2.535 1 45.06 45 PHE B O 1
ATOM 3156 N N . GLY B 1 46 ? 18.344 -8.43 4.5 1 52.16 46 GLY B N 1
ATOM 3157 C CA . GLY B 1 46 ? 18.156 -9.875 4.523 1 52.16 46 GLY B CA 1
ATOM 3158 C C . GLY B 1 46 ? 17.359 -10.391 3.338 1 52.16 46 GLY B C 1
ATOM 3159 O O . GLY B 1 46 ? 16.344 -11.062 3.51 1 52.16 46 GLY B O 1
ATOM 3160 N N . LYS B 1 47 ? 17.719 -9.641 2.258 1 56.72 47 LYS B N 1
ATOM 3161 C CA . LYS B 1 47 ? 17 -10.078 1.07 1 56.72 47 LYS B CA 1
ATOM 3162 C C . LYS B 1 47 ? 17.422 -11.477 0.643 1 56.72 47 LYS B C 1
ATOM 3164 O O . LYS B 1 47 ? 18.625 -11.773 0.575 1 56.72 47 LYS B O 1
ATOM 3169 N N . LYS B 1 48 ? 16.531 -12.336 0.504 1 65.31 48 LYS B N 1
ATOM 3170 C CA . LYS B 1 48 ? 16.703 -13.695 0.002 1 65.31 48 LYS B CA 1
ATOM 3171 C C . LYS B 1 48 ? 17.125 -13.688 -1.462 1 65.31 48 LYS B C 1
ATOM 3173 O O . LYS B 1 48 ? 16.609 -12.922 -2.268 1 65.31 48 LYS B O 1
ATOM 3178 N N . LYS B 1 49 ? 18.281 -14.273 -1.674 1 77.19 49 LYS B N 1
ATOM 3179 C CA . LYS B 1 49 ? 18.75 -14.461 -3.049 1 77.19 49 LYS B CA 1
ATOM 3180 C C . LYS B 1 49 ? 17.906 -15.516 -3.766 1 77.19 49 LYS B C 1
ATOM 3182 O O . LYS B 1 49 ? 17.656 -16.594 -3.223 1 77.19 49 LYS B O 1
ATOM 3187 N N . LEU B 1 50 ? 17.344 -15.094 -4.895 1 90.69 50 LEU B N 1
ATOM 3188 C CA . LEU B 1 50 ? 16.562 -16.016 -5.727 1 90.69 50 LEU B CA 1
ATOM 3189 C C . LEU B 1 50 ? 17.422 -16.547 -6.875 1 90.69 50 LEU B C 1
ATOM 3191 O O . LEU B 1 50 ? 17.875 -15.781 -7.723 1 90.69 50 LEU B O 1
ATOM 3195 N N . GLU B 1 51 ? 17.734 -17.875 -6.871 1 90.75 51 GLU B N 1
ATOM 3196 C CA . GLU B 1 51 ? 18.453 -18.484 -7.984 1 90.75 51 GLU B CA 1
ATOM 3197 C C . GLU B 1 51 ? 17.625 -18.422 -9.273 1 90.75 51 GLU B C 1
ATOM 3199 O O . GLU B 1 51 ? 16.406 -18.469 -9.234 1 90.75 51 GLU B O 1
ATOM 3204 N N . PRO B 1 52 ? 18.344 -18.344 -10.352 1 90.94 52 PRO B N 1
ATOM 3205 C CA . PRO B 1 52 ? 17.625 -18.281 -11.625 1 90.94 52 PRO B CA 1
ATOM 3206 C C . PRO B 1 52 ? 16.766 -19.516 -11.867 1 90.94 52 PRO B C 1
ATOM 3208 O O . PRO B 1 52 ? 17.094 -20.609 -11.398 1 90.94 52 PRO B O 1
ATOM 3211 N N . HIS B 1 53 ? 15.758 -19.391 -12.57 1 95 53 HIS B N 1
ATOM 3212 C CA . HIS B 1 53 ? 14.812 -20.422 -12.969 1 95 53 HIS B CA 1
ATOM 3213 C C . HIS B 1 53 ? 14.188 -20.109 -14.32 1 95 53 HIS B C 1
ATOM 3215 O O . HIS B 1 53 ? 13.891 -18.938 -14.617 1 95 53 HIS B O 1
ATOM 3221 N N . PRO B 1 54 ? 13.953 -21.125 -15.125 1 94.25 54 PRO B N 1
ATOM 3222 C CA . PRO B 1 54 ? 13.453 -20.859 -16.469 1 94.25 54 PRO B CA 1
ATOM 3223 C C . PRO B 1 54 ? 12.094 -20.172 -16.484 1 94.25 54 PRO B C 1
ATOM 3225 O O . PRO B 1 54 ? 11.75 -19.484 -17.453 1 94.2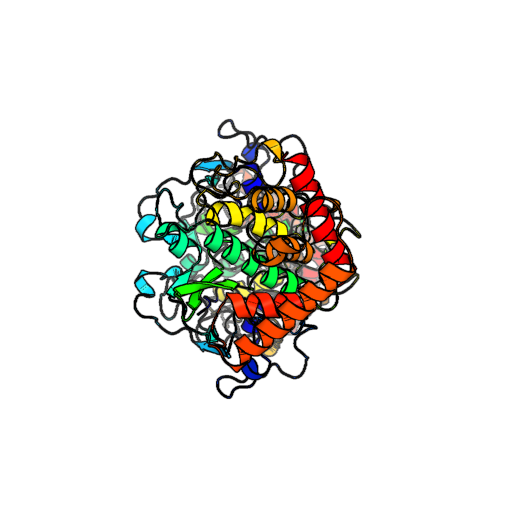5 54 PRO B O 1
ATOM 3228 N N . ASN B 1 55 ? 11.305 -20.297 -15.445 1 97.94 55 ASN B N 1
ATOM 3229 C CA . ASN B 1 55 ? 9.953 -19.75 -15.43 1 97.94 55 ASN B CA 1
ATOM 3230 C C . ASN B 1 55 ? 9.867 -18.5 -14.555 1 97.94 55 ASN B C 1
ATOM 3232 O O . ASN B 1 55 ? 8.773 -18.109 -14.125 1 97.94 55 ASN B O 1
ATOM 3236 N N . ILE B 1 56 ? 10.945 -17.938 -14.227 1 97 56 ILE B N 1
ATOM 3237 C CA . ILE B 1 56 ? 11.023 -16.688 -13.477 1 97 56 ILE B CA 1
ATOM 3238 C C . ILE B 1 56 ? 11.805 -15.648 -14.273 1 97 56 ILE B C 1
ATOM 3240 O O . ILE B 1 56 ? 12.852 -15.953 -14.844 1 97 56 ILE B O 1
ATOM 3244 N N . ILE B 1 57 ? 11.289 -14.445 -14.289 1 95.31 57 ILE B N 1
ATOM 3245 C CA . ILE B 1 57 ? 11.906 -13.367 -15.047 1 95.31 57 ILE B CA 1
ATOM 3246 C C . ILE B 1 57 ? 13.344 -13.156 -14.57 1 95.31 57 ILE B C 1
ATOM 3248 O O . ILE B 1 57 ? 13.633 -13.305 -13.383 1 95.31 57 ILE B O 1
ATOM 3252 N N . GLN B 1 58 ? 14.18 -12.883 -15.477 1 87.56 58 GLN B N 1
ATOM 3253 C CA . GLN B 1 58 ? 15.555 -12.516 -15.148 1 87.56 58 GLN B CA 1
ATOM 3254 C C . GLN B 1 58 ? 15.789 -11.023 -15.383 1 87.56 58 GLN B C 1
ATOM 3256 O O . GLN B 1 58 ? 15.578 -10.523 -16.484 1 87.56 58 GLN B O 1
ATOM 3261 N N . VAL B 1 59 ? 16.125 -10.352 -14.305 1 85.75 59 VAL B N 1
ATOM 3262 C CA . VAL B 1 59 ? 16.516 -8.945 -14.422 1 85.75 59 VAL B CA 1
ATOM 3263 C C . VAL B 1 59 ? 18.031 -8.852 -14.641 1 85.75 59 VAL B C 1
ATOM 3265 O O . VAL B 1 59 ? 18.812 -9.258 -13.781 1 85.75 59 VAL B O 1
ATOM 3268 N N . ILE B 1 60 ? 18.406 -8.312 -15.719 1 81.06 60 ILE B N 1
ATOM 3269 C CA . ILE B 1 60 ? 19.812 -8.312 -16.156 1 81.06 60 ILE B CA 1
ATOM 3270 C C . ILE B 1 60 ? 20.531 -7.121 -15.547 1 81.06 60 ILE B C 1
ATOM 3272 O O . ILE B 1 60 ? 21.719 -7.223 -15.188 1 81.06 60 ILE B O 1
ATOM 3276 N N . ARG B 1 61 ? 19.812 -6.008 -15.461 1 79.56 61 ARG B N 1
ATOM 3277 C CA . ARG B 1 61 ? 20.375 -4.777 -14.906 1 79.56 61 ARG B CA 1
ATOM 3278 C C . ARG B 1 61 ? 19.297 -3.939 -14.227 1 79.56 61 ARG B C 1
ATOM 3280 O O . ARG B 1 61 ? 18.125 -3.963 -14.641 1 79.56 61 ARG B O 1
ATOM 3287 N N . ALA B 1 62 ? 19.703 -3.332 -13.172 1 80.94 62 ALA B N 1
ATOM 3288 C CA . ALA B 1 62 ? 18.828 -2.406 -12.469 1 80.94 62 ALA B CA 1
ATOM 3289 C C . ALA B 1 62 ? 19.562 -1.12 -12.102 1 80.94 62 ALA B C 1
ATOM 3291 O O . ALA B 1 62 ? 20.719 -1.157 -11.695 1 80.94 62 ALA B O 1
ATOM 3292 N N . PHE B 1 63 ? 18.984 0.029 -12.359 1 76.31 63 PHE B N 1
ATOM 3293 C CA . PHE B 1 63 ? 19.594 1.306 -12.008 1 76.31 63 PHE B CA 1
ATOM 3294 C C . PHE B 1 63 ? 18.531 2.385 -11.828 1 76.31 63 PHE B C 1
ATOM 3296 O O . PHE B 1 63 ? 17.406 2.246 -12.32 1 76.31 63 PHE B O 1
ATOM 3303 N N . THR B 1 64 ? 18.828 3.377 -11.039 1 76.88 64 THR B N 1
ATOM 3304 C CA . THR B 1 64 ? 17.953 4.531 -10.906 1 76.88 64 THR B CA 1
ATOM 3305 C C . THR B 1 64 ? 18.375 5.641 -11.875 1 76.88 64 THR B C 1
ATOM 3307 O O . THR B 1 64 ? 19.562 5.844 -12.117 1 76.88 64 THR B O 1
ATOM 3310 N N . SER B 1 65 ? 17.484 6.223 -12.531 1 74.56 65 SER B N 1
ATOM 3311 C CA . SER B 1 65 ? 17.766 7.328 -13.445 1 74.56 65 SER B CA 1
ATOM 3312 C C . SER B 1 65 ? 16.547 8.234 -13.594 1 74.56 65 SER B C 1
ATOM 3314 O O . SER B 1 65 ? 15.461 7.914 -13.109 1 74.56 65 SER B O 1
ATOM 3316 N N . SER B 1 66 ? 16.781 9.391 -14.188 1 74.75 66 SER B N 1
ATOM 3317 C CA . SER B 1 66 ? 15.688 10.32 -14.461 1 74.75 66 SER B CA 1
ATOM 3318 C C . SER B 1 66 ? 14.68 9.719 -15.43 1 74.75 66 SER B C 1
ATOM 3320 O O . SER B 1 66 ? 15.055 9 -16.359 1 74.75 66 SER B O 1
ATOM 3322 N N . VAL B 1 67 ? 13.391 10.023 -15.141 1 71.38 67 VAL B N 1
ATOM 3323 C CA . VAL B 1 67 ? 12.328 9.547 -16.016 1 71.38 67 VAL B CA 1
ATOM 3324 C C . VAL B 1 67 ? 12.422 10.227 -17.375 1 71.38 67 VAL B C 1
ATOM 3326 O O . VAL B 1 67 ? 12.297 11.453 -17.469 1 71.38 67 VAL B O 1
ATOM 3329 N N . PRO B 1 68 ? 12.734 9.414 -18.406 1 71.06 68 PRO B N 1
ATOM 3330 C CA . PRO B 1 68 ? 12.75 10.008 -19.75 1 71.06 68 PRO B CA 1
ATOM 3331 C C . PRO B 1 68 ? 11.344 10.227 -20.312 1 71.06 68 PRO B C 1
ATOM 3333 O O . PRO B 1 68 ? 10.375 9.656 -19.797 1 71.06 68 PRO B O 1
ATOM 3336 N N . LEU B 1 69 ? 11.18 11.227 -21.188 1 69.56 69 LEU B N 1
ATOM 3337 C CA . LEU B 1 69 ? 9.914 11.289 -21.906 1 69.56 69 LEU B CA 1
ATOM 3338 C C . LEU B 1 69 ? 9.828 10.188 -22.953 1 69.56 69 LEU B C 1
ATOM 3340 O O . LEU B 1 69 ? 10.492 10.258 -23.984 1 69.56 69 LEU B O 1
ATOM 3344 N N . LEU B 1 70 ? 9.148 9.102 -22.547 1 64.94 70 LEU B N 1
ATOM 3345 C CA . LEU B 1 70 ? 8.977 7.992 -23.469 1 64.94 70 LEU B CA 1
ATOM 3346 C C . LEU B 1 70 ? 8 8.367 -24.594 1 64.94 70 LEU B C 1
ATOM 3348 O O . LEU B 1 70 ? 7.094 9.172 -24.375 1 64.94 70 LEU B O 1
ATOM 3352 N N . PRO B 1 71 ? 8.336 7.941 -25.828 1 62.03 71 PRO B N 1
ATOM 3353 C CA . PRO B 1 71 ? 7.371 8.219 -26.891 1 62.03 71 PRO B CA 1
ATOM 3354 C C . PRO B 1 71 ? 5.945 7.832 -26.5 1 62.03 71 PRO B C 1
ATOM 3356 O O . PRO B 1 71 ? 5.711 6.715 -26.031 1 62.03 71 PRO B O 1
ATOM 3359 N N . GLY B 1 72 ? 5.043 8.727 -26.578 1 65 72 GLY B N 1
ATOM 3360 C CA . GLY B 1 72 ? 3.635 8.469 -26.312 1 65 72 GLY B CA 1
ATOM 3361 C C . GLY B 1 72 ? 3.275 8.602 -24.844 1 65 72 GLY B C 1
ATOM 3362 O O . GLY B 1 72 ? 2.104 8.492 -24.469 1 65 72 GLY B O 1
ATOM 3363 N N . ALA B 1 73 ? 4.297 8.727 -24 1 64.62 73 ALA B N 1
ATOM 3364 C CA . ALA B 1 73 ? 4.039 8.727 -22.562 1 64.62 73 ALA B CA 1
ATOM 3365 C C . ALA B 1 73 ? 3.094 9.859 -22.188 1 64.62 73 ALA B C 1
ATOM 3367 O O . ALA B 1 73 ? 2.242 9.695 -21.297 1 64.62 73 ALA B O 1
ATOM 3368 N N . TYR B 1 74 ? 3.232 10.836 -22.875 1 65.25 74 TYR B N 1
ATOM 3369 C CA . TYR B 1 74 ? 2.404 11.992 -22.562 1 65.25 74 TYR B CA 1
ATOM 3370 C C . TYR B 1 74 ? 0.931 11.695 -22.828 1 65.25 74 TYR B C 1
ATOM 3372 O O . TYR B 1 74 ? 0.06 12.172 -22.094 1 65.25 74 TYR B O 1
ATOM 3380 N N . LEU B 1 75 ? 0.743 10.906 -23.812 1 61.22 75 LEU B N 1
ATOM 3381 C CA . LEU B 1 75 ? -0.625 10.562 -24.188 1 61.22 75 LEU B CA 1
ATOM 3382 C C . LEU B 1 75 ? -1.143 9.406 -23.344 1 61.22 75 LEU B C 1
ATOM 3384 O O . LEU B 1 75 ? -2.281 9.43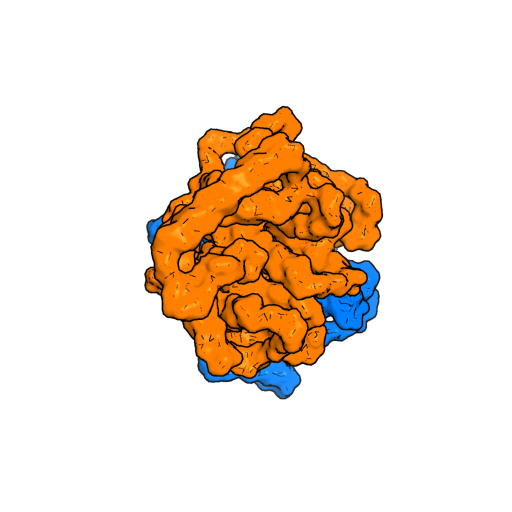8 -22.875 1 61.22 75 LEU B O 1
ATOM 3388 N N . ASP B 1 76 ? -0.225 8.57 -23.141 1 60.75 76 ASP B N 1
ATOM 3389 C CA . ASP B 1 76 ? -0.671 7.305 -22.562 1 60.75 76 ASP B CA 1
ATOM 3390 C C . ASP B 1 76 ? -0.669 7.371 -21.031 1 60.75 76 ASP B C 1
ATOM 3392 O O . ASP B 1 76 ? -1.513 6.754 -20.375 1 60.75 76 ASP B O 1
ATOM 3396 N N . TYR B 1 77 ? 0.29 8.023 -20.453 1 61.28 77 TYR B N 1
ATOM 3397 C CA . TYR B 1 77 ? 0.425 8.023 -19.016 1 61.28 77 TYR B CA 1
ATOM 3398 C C . TYR B 1 77 ? 0.768 9.414 -18.484 1 61.28 77 TYR B C 1
ATOM 3400 O O . TYR B 1 77 ? 1.718 9.578 -17.719 1 61.28 77 TYR B O 1
ATOM 3408 N N . PRO B 1 78 ? 0.028 10.406 -18.859 1 62.25 78 PRO B N 1
ATOM 3409 C CA . PRO B 1 78 ? 0.389 11.773 -18.484 1 62.25 78 PRO B CA 1
ATOM 3410 C C . PRO B 1 78 ? 0.44 11.961 -16.969 1 62.25 78 PRO B C 1
ATOM 3412 O O . PRO B 1 78 ? 1.312 12.672 -16.453 1 62.25 78 PRO B O 1
ATOM 3415 N N . ASP B 1 79 ? -0.293 11.203 -16.312 1 60.25 79 ASP B N 1
ATOM 3416 C CA . ASP B 1 79 ? -0.462 11.461 -14.891 1 60.25 79 ASP B CA 1
ATOM 3417 C C . ASP B 1 79 ? 0.747 10.969 -14.102 1 60.25 79 ASP B C 1
ATOM 3419 O O . ASP B 1 79 ? 1.044 11.492 -13.023 1 60.25 79 ASP B O 1
ATOM 3423 N N . VAL B 1 80 ? 1.376 9.984 -14.625 1 60.44 80 VAL B N 1
ATOM 3424 C CA . VAL B 1 80 ? 2.459 9.398 -13.844 1 60.44 80 VAL B CA 1
ATOM 3425 C C . VAL B 1 80 ? 3.789 10.031 -14.25 1 60.44 80 VAL B C 1
ATOM 3427 O O . VAL B 1 80 ? 4.84 9.695 -13.695 1 60.44 80 VAL B O 1
ATOM 3430 N N . LEU B 1 81 ? 3.662 10.977 -15.148 1 66.19 81 LEU B N 1
ATOM 3431 C CA . LEU B 1 81 ? 4.871 11.688 -15.555 1 66.19 81 LEU B CA 1
ATOM 3432 C C . LEU B 1 81 ? 5.297 12.688 -14.492 1 66.19 81 LEU B C 1
ATOM 3434 O O . LEU B 1 81 ? 4.461 13.219 -13.75 1 66.19 81 LEU B O 1
ATOM 3438 N N . PRO B 1 82 ? 6.648 12.797 -14.359 1 68.19 82 PRO B N 1
ATOM 3439 C CA . PRO B 1 82 ? 7.109 13.859 -13.469 1 68.19 82 PRO B CA 1
ATOM 3440 C C . PRO B 1 82 ? 6.633 15.242 -13.898 1 68.19 82 PRO B C 1
ATOM 3442 O O . PRO B 1 82 ? 6.324 15.453 -15.07 1 68.19 82 PRO B O 1
ATOM 3445 N N . SER B 1 83 ? 6.504 16.109 -12.922 1 65.12 83 SER B N 1
ATOM 3446 C CA . SER B 1 83 ? 6.035 17.469 -13.195 1 65.12 83 SER B CA 1
ATOM 3447 C C . SER B 1 83 ? 6.914 18.156 -14.234 1 65.12 83 SER B C 1
ATOM 3449 O O . SER B 1 83 ? 6.457 19.047 -14.945 1 65.12 83 SER B O 1
ATOM 3451 N N . SER B 1 84 ? 8.148 17.719 -14.336 1 68.88 84 SER B N 1
ATOM 3452 C CA . SER B 1 84 ? 9.055 18.297 -15.32 1 68.88 84 SER B CA 1
ATOM 3453 C C . SER B 1 84 ? 8.617 17.969 -16.734 1 68.88 84 SER B C 1
ATOM 3455 O O . SER B 1 84 ? 8.938 18.688 -17.688 1 68.88 84 SER B O 1
ATOM 3457 N N . LEU B 1 85 ? 7.965 16.891 -16.828 1 69.25 85 LEU B N 1
ATOM 3458 C CA . LEU B 1 85 ? 7.516 16.453 -18.156 1 69.25 85 LEU B CA 1
ATOM 3459 C C . LEU B 1 85 ? 6.043 16.781 -18.359 1 69.25 85 LEU B C 1
ATOM 3461 O O . LEU B 1 85 ? 5.625 17.078 -19.484 1 69.25 85 LEU B O 1
ATOM 3465 N N . ASN B 1 86 ? 5.25 16.656 -17.281 1 69 86 ASN B N 1
ATOM 3466 C CA . ASN B 1 86 ? 3.836 17.016 -17.234 1 69 86 ASN B CA 1
ATOM 3467 C C . ASN B 1 86 ? 3.492 17.766 -15.953 1 69 86 ASN B C 1
ATOM 3469 O O . ASN B 1 86 ? 3.434 17.172 -14.883 1 69 86 ASN B O 1
ATOM 3473 N N . PRO B 1 87 ? 3.26 18.984 -16.141 1 65.12 87 PRO B N 1
ATOM 3474 C CA . PRO B 1 87 ? 3.018 19.812 -14.945 1 65.12 87 PRO B CA 1
ATOM 3475 C C . PRO B 1 87 ? 1.941 19.219 -14.039 1 65.12 87 PRO B C 1
ATOM 3477 O O . PRO B 1 87 ? 1.969 19.453 -12.82 1 65.12 87 PRO B O 1
ATOM 3480 N N . SER B 1 88 ? 1.1 18.469 -14.664 1 60.72 88 SER B N 1
ATOM 3481 C CA . SER B 1 88 ? 0.022 17.891 -13.875 1 60.72 88 SER B CA 1
ATOM 3482 C C . SER B 1 88 ? 0.382 16.484 -13.414 1 60.72 88 SER B C 1
ATOM 3484 O O . SER B 1 88 ? -0.408 15.828 -12.727 1 60.72 88 SER B O 1
ATOM 3486 N N . GLY B 1 89 ? 1.513 16.109 -13.859 1 62.59 89 GLY B N 1
ATOM 3487 C CA . GLY B 1 89 ? 1.932 14.766 -13.492 1 62.59 89 GLY B CA 1
ATOM 3488 C C . GLY B 1 89 ? 2.307 14.641 -12.031 1 62.59 89 GLY B C 1
ATOM 3489 O O . GLY B 1 89 ? 2.809 15.586 -11.422 1 62.59 89 GLY B O 1
ATOM 3490 N N . ILE B 1 90 ? 2.008 13.445 -11.484 1 57.91 90 ILE B N 1
ATOM 3491 C CA . ILE B 1 90 ? 2.27 13.242 -10.062 1 57.91 90 ILE B CA 1
ATOM 3492 C C . ILE B 1 90 ? 3.502 12.359 -9.883 1 57.91 90 ILE B C 1
ATOM 3494 O O . ILE B 1 90 ? 3.848 11.984 -8.766 1 57.91 90 ILE B O 1
ATOM 3498 N N . GLY B 1 91 ? 4.191 12.07 -11 1 65.38 91 GLY B N 1
ATOM 3499 C CA . GLY B 1 91 ? 5.355 11.211 -10.898 1 65.38 91 GLY B CA 1
ATOM 3500 C C . GLY B 1 91 ? 6.609 11.945 -10.461 1 65.38 91 GLY B C 1
ATOM 3501 O O . GLY B 1 91 ? 6.73 13.156 -10.672 1 65.38 91 GLY B O 1
ATOM 3502 N N . HIS B 1 92 ? 7.48 11.203 -9.742 1 66.44 92 HIS B N 1
ATOM 3503 C CA . HIS B 1 92 ? 8.781 11.742 -9.367 1 66.44 92 HIS B CA 1
ATOM 3504 C C . HIS B 1 92 ? 9.742 11.75 -10.555 1 66.44 92 HIS B C 1
ATOM 3506 O O . HIS B 1 92 ? 9.516 11.039 -11.539 1 66.44 92 HIS B O 1
ATOM 3512 N N . SER B 1 93 ? 10.734 12.516 -10.453 1 71.38 93 SER B N 1
ATOM 3513 C CA . SER B 1 93 ? 11.625 12.789 -11.578 1 71.38 93 SER B CA 1
ATOM 3514 C C . SER B 1 93 ? 12.547 11.602 -11.852 1 71.38 93 SER B C 1
ATOM 3516 O O . SER B 1 93 ? 13.102 11.477 -12.945 1 71.38 93 SER B O 1
ATOM 3518 N N . ARG B 1 94 ? 12.781 10.805 -10.805 1 73.81 94 ARG B N 1
ATOM 3519 C CA . ARG B 1 94 ? 13.641 9.633 -10.969 1 73.81 94 ARG B CA 1
ATOM 3520 C C . ARG B 1 94 ? 12.883 8.352 -10.648 1 73.81 94 ARG B C 1
ATOM 3522 O O . ARG B 1 94 ? 11.883 8.375 -9.938 1 73.81 94 ARG B O 1
ATOM 3529 N N . THR B 1 95 ? 13.305 7.352 -11.305 1 76.69 95 THR B N 1
ATOM 3530 C CA . THR B 1 95 ? 12.664 6.07 -11.039 1 76.69 95 THR B CA 1
ATOM 3531 C C . THR B 1 95 ? 13.656 4.922 -11.211 1 76.69 95 THR B C 1
ATOM 3533 O O . THR B 1 95 ? 14.82 5.148 -11.531 1 76.69 95 THR B O 1
ATOM 3536 N N . LEU B 1 96 ? 13.242 3.732 -10.789 1 78.44 96 LEU B N 1
ATOM 3537 C CA . LEU B 1 96 ? 14 2.498 -10.953 1 78.44 96 LEU B CA 1
ATOM 3538 C C . LEU B 1 96 ? 13.812 1.926 -12.352 1 78.44 96 LEU B C 1
ATOM 3540 O O . LEU B 1 96 ? 12.68 1.822 -12.836 1 78.44 96 LEU B O 1
ATOM 3544 N N . PHE B 1 97 ? 14.938 1.663 -13.023 1 76 97 PHE B N 1
ATOM 3545 C CA . PHE B 1 97 ? 14.93 0.998 -14.32 1 76 97 PHE B CA 1
ATOM 3546 C C . PHE B 1 97 ? 15.398 -0.446 -14.188 1 76 97 PHE B C 1
ATOM 3548 O O . PHE B 1 97 ? 16.422 -0.716 -13.562 1 76 97 PHE B O 1
ATOM 3555 N N . LEU B 1 98 ? 14.578 -1.353 -14.695 1 83.12 98 LEU B N 1
ATOM 3556 C CA . LEU B 1 98 ? 14.938 -2.764 -14.789 1 83.12 98 LEU B CA 1
ATOM 3557 C C . LEU B 1 98 ? 15.133 -3.172 -16.25 1 83.12 98 LEU B C 1
ATOM 3559 O O . LEU B 1 98 ? 14.258 -2.945 -17.078 1 83.12 98 LEU B O 1
ATOM 3563 N N . VAL B 1 99 ? 16.297 -3.607 -16.562 1 80.88 99 VAL B N 1
ATOM 3564 C CA . VAL B 1 99 ? 16.594 -4.125 -17.906 1 80.88 99 VAL B CA 1
ATOM 3565 C C . VAL B 1 99 ? 16.359 -5.633 -17.938 1 80.88 99 VAL B C 1
ATOM 3567 O O . VAL B 1 99 ? 16.938 -6.367 -17.125 1 80.88 99 VAL B O 1
ATOM 3570 N N . MET B 1 100 ? 15.523 -6.062 -18.844 1 84.12 100 MET B N 1
ATOM 3571 C CA . MET B 1 100 ? 15.188 -7.477 -19 1 84.12 100 MET B CA 1
ATOM 3572 C C . MET B 1 100 ? 14.953 -7.824 -20.469 1 84.12 100 MET B C 1
ATOM 3574 O O . MET B 1 100 ? 14.984 -6.945 -21.328 1 84.12 100 MET B O 1
ATOM 3578 N N . LYS B 1 101 ? 14.914 -9.125 -20.766 1 85.31 101 LYS B N 1
ATOM 3579 C CA . LYS B 1 101 ? 14.562 -9.602 -22.094 1 85.31 101 LYS B CA 1
ATOM 3580 C C . LYS B 1 101 ? 13.18 -9.086 -22.516 1 85.31 101 LYS B C 1
ATOM 3582 O O . LYS B 1 101 ? 12.312 -8.883 -21.672 1 85.31 101 LYS B O 1
ATOM 3587 N N . ASN B 1 102 ? 13.094 -8.812 -23.812 1 85 102 ASN B N 1
ATOM 3588 C CA . ASN B 1 102 ? 11.797 -8.43 -24.359 1 85 102 ASN B CA 1
ATOM 3589 C C . ASN B 1 102 ? 10.914 -9.641 -24.609 1 85 102 ASN B C 1
ATOM 3591 O O . ASN B 1 102 ? 11.352 -10.625 -25.219 1 85 102 ASN B O 1
ATOM 3595 N N . TYR B 1 103 ? 9.727 -9.602 -24.125 1 90.69 103 TYR B N 1
ATOM 3596 C CA . TYR B 1 103 ? 8.742 -10.656 -24.328 1 90.69 103 TYR B CA 1
ATOM 3597 C C . TYR B 1 103 ? 7.59 -10.172 -25.188 1 90.69 103 TYR B C 1
ATOM 3599 O O . TYR B 1 103 ? 7.141 -9.031 -25.062 1 90.69 103 TYR B O 1
ATOM 3607 N N . PRO B 1 104 ? 7.125 -11.023 -26.062 1 91.44 104 PRO B N 1
ATOM 3608 C CA . PRO B 1 104 ? 6.133 -10.578 -27.047 1 91.44 104 PRO B CA 1
ATOM 3609 C C . PRO B 1 104 ? 4.789 -10.227 -26.422 1 91.44 104 PRO B C 1
ATOM 3611 O O . PRO B 1 104 ? 4.113 -9.305 -26.875 1 91.44 104 PRO B O 1
ATOM 3614 N N . CYS B 1 105 ? 4.363 -10.938 -25.375 1 93.06 105 CYS B N 1
ATOM 3615 C CA . CYS B 1 105 ? 3.049 -10.656 -24.812 1 93.06 105 CYS B CA 1
ATOM 3616 C C . CYS B 1 105 ? 2.922 -11.234 -23.406 1 93.06 105 CYS B C 1
ATOM 3618 O O . CYS B 1 105 ? 3.822 -11.93 -22.938 1 93.06 105 CYS B O 1
ATOM 3620 N N . THR B 1 106 ? 1.877 -10.812 -22.734 1 94.56 106 THR B N 1
ATOM 3621 C CA . THR B 1 106 ? 1.497 -11.43 -21.469 1 94.56 106 THR B CA 1
ATOM 3622 C C . THR B 1 106 ? 0.661 -12.68 -21.703 1 94.56 106 THR B C 1
ATOM 3624 O O . THR B 1 106 ? 0.156 -12.898 -22.812 1 94.56 106 THR B O 1
ATOM 3627 N N . LEU B 1 107 ? 0.606 -13.492 -20.688 1 96.88 107 LEU B N 1
ATOM 3628 C CA . LEU B 1 107 ? -0.26 -14.664 -20.781 1 96.88 107 LEU B CA 1
ATOM 3629 C C . LEU B 1 107 ? -1.705 -14.25 -21.047 1 96.88 107 LEU B C 1
ATOM 3631 O O . LEU B 1 107 ? -2.412 -14.906 -21.812 1 96.88 107 LEU B O 1
ATOM 3635 N N . ARG B 1 108 ? -2.15 -13.18 -20.406 1 93.12 108 ARG B N 1
ATOM 3636 C CA . ARG B 1 108 ? -3.5 -12.68 -20.641 1 93.12 108 ARG B CA 1
ATOM 3637 C C . ARG B 1 108 ? -3.738 -12.414 -22.125 1 93.12 108 ARG B C 1
ATOM 3639 O O . ARG B 1 108 ? -4.758 -12.828 -22.672 1 93.12 108 ARG B O 1
ATOM 3646 N N . GLN B 1 109 ? -2.828 -11.727 -22.734 1 90.88 109 GLN B N 1
ATOM 3647 C CA . GLN B 1 109 ? -2.92 -11.406 -24.156 1 90.88 109 GLN B CA 1
ATOM 3648 C C . GLN B 1 109 ? -2.869 -12.68 -25 1 90.88 109 GLN B C 1
ATOM 3650 O O . GLN B 1 109 ? -3.629 -12.82 -25.969 1 90.88 109 GLN B O 1
ATOM 3655 N N . TYR B 1 110 ? -1.99 -13.516 -24.703 1 95.81 110 TYR B N 1
ATOM 3656 C CA . TYR B 1 110 ? -1.843 -14.773 -25.422 1 95.81 110 TYR B CA 1
ATOM 3657 C C . TYR B 1 110 ? -3.15 -15.562 -25.422 1 95.81 110 TYR B C 1
ATOM 3659 O O . TYR B 1 110 ? -3.578 -16.062 -26.469 1 95.81 110 TYR B O 1
ATOM 3667 N N . LEU B 1 111 ? -3.783 -15.625 -24.266 1 94.62 111 LEU B N 1
ATOM 3668 C CA . LEU B 1 111 ? -4.973 -16.453 -24.094 1 94.62 111 LEU B CA 1
ATOM 3669 C C . LEU B 1 111 ? -6.176 -15.82 -24.781 1 94.62 111 LEU B C 1
ATOM 3671 O O . LEU B 1 111 ? -7.16 -16.5 -25.078 1 94.62 111 LEU B O 1
ATOM 3675 N N . ARG B 1 112 ? -6.156 -14.625 -25 1 91 112 ARG B N 1
ATOM 3676 C CA . ARG B 1 112 ? -7.227 -13.945 -25.719 1 91 112 ARG B CA 1
ATOM 3677 C C . ARG B 1 112 ? -7.191 -14.289 -27.203 1 91 112 ARG B C 1
ATOM 3679 O O . ARG B 1 112 ? -8.234 -14.336 -27.859 1 91 112 ARG B O 1
ATOM 3686 N N . GLU B 1 113 ? -6.105 -14.547 -27.734 1 89.94 113 GLU B N 1
ATOM 3687 C CA . GLU B 1 113 ? -5.918 -14.703 -29.172 1 89.94 113 GLU B CA 1
ATOM 3688 C C . GLU B 1 113 ? -5.836 -16.172 -29.547 1 89.94 113 GLU B C 1
ATOM 3690 O O . GLU B 1 113 ? -6.055 -16.531 -30.719 1 89.94 113 GLU B O 1
ATOM 3695 N N . ARG B 1 114 ? -5.539 -16.969 -28.625 1 83.06 114 ARG B N 1
ATOM 3696 C CA . ARG B 1 114 ? -5.234 -18.359 -29 1 83.06 114 ARG B CA 1
ATOM 3697 C C . ARG B 1 114 ? -5.961 -19.328 -28.078 1 83.06 114 ARG B C 1
ATOM 3699 O O . ARG B 1 114 ? -6.176 -19.047 -26.906 1 83.06 114 ARG B O 1
ATOM 3706 N N . THR B 1 115 ? -6.426 -20.297 -28.812 1 78.06 115 THR B N 1
ATOM 3707 C CA . THR B 1 115 ? -6.91 -21.438 -28.047 1 78.06 115 THR B CA 1
ATOM 3708 C C . THR B 1 115 ? -5.879 -22.562 -28.031 1 78.06 115 THR B C 1
ATOM 3710 O O . THR B 1 115 ? -5.305 -22.906 -29.078 1 78.06 115 THR B O 1
ATOM 3713 N N . SER B 1 116 ? -5.605 -23 -26.875 1 79.44 116 SER B N 1
ATOM 3714 C CA . SER B 1 116 ? -4.586 -24.047 -26.734 1 79.44 116 SER B CA 1
ATOM 3715 C C . SER B 1 116 ? -5.211 -25.422 -26.562 1 79.44 116 SER B C 1
ATOM 3717 O O . SER B 1 116 ? -6.32 -25.547 -26.031 1 79.44 116 SER B O 1
ATOM 3719 N N . ASP B 1 117 ? -4.504 -26.391 -27.141 1 89.62 117 ASP B N 1
ATOM 3720 C CA . ASP B 1 117 ? -4.953 -27.75 -26.859 1 89.62 117 ASP B CA 1
ATOM 3721 C C . ASP B 1 117 ? -4.641 -28.141 -25.422 1 89.62 117 ASP B C 1
ATOM 3723 O O . ASP B 1 117 ? -3.932 -27.422 -24.719 1 89.62 117 ASP B O 1
ATOM 3727 N N . THR B 1 118 ? -5.168 -29.234 -25.047 1 91.81 118 THR B N 1
ATOM 3728 C CA . THR B 1 118 ? -5.141 -29.641 -23.641 1 91.81 118 THR B CA 1
ATOM 3729 C C . THR B 1 118 ? -3.713 -29.953 -23.203 1 91.81 118 THR B C 1
ATOM 3731 O O . THR B 1 118 ? -3.342 -29.703 -22.047 1 91.81 118 THR B O 1
ATOM 3734 N N . ARG B 1 119 ? -2.949 -30.578 -24.031 1 93.88 119 ARG B N 1
ATOM 3735 C CA . ARG B 1 119 ? -1.569 -30.891 -23.672 1 93.88 119 ARG B CA 1
ATOM 3736 C C . ARG B 1 119 ? -0.759 -29.625 -23.438 1 93.88 119 ARG B C 1
ATOM 3738 O O . ARG B 1 119 ? -0.019 -29.531 -22.453 1 93.88 119 ARG B O 1
ATOM 3745 N N . LEU B 1 120 ? -0.911 -28.703 -24.375 1 95.25 120 LEU B N 1
ATOM 3746 C CA . LEU B 1 120 ? -0.23 -27.406 -24.25 1 95.25 120 LEU B CA 1
ATOM 3747 C C . LEU B 1 120 ? -0.683 -26.672 -22.984 1 95.25 120 LEU B C 1
ATOM 3749 O O . LEU B 1 120 ? 0.136 -26.078 -22.281 1 95.25 120 LEU B O 1
ATOM 3753 N N . SER B 1 121 ? -1.957 -26.688 -22.75 1 97.44 121 SER B N 1
ATOM 3754 C CA . SER B 1 121 ? -2.5 -26.062 -21.547 1 97.44 121 SER B CA 1
ATOM 3755 C C . SER B 1 121 ? -1.91 -26.688 -20.281 1 97.44 121 SER B C 1
ATOM 3757 O O . SER B 1 121 ? -1.525 -25.984 -19.359 1 97.44 121 SER B O 1
ATOM 3759 N N . THR B 1 122 ? -1.843 -28.031 -20.281 1 97.44 122 THR B N 1
ATOM 3760 C CA . THR B 1 122 ? -1.261 -28.734 -19.156 1 97.44 122 THR B CA 1
ATOM 3761 C C . THR B 1 122 ? 0.195 -28.328 -18.953 1 97.44 122 THR B C 1
ATOM 3763 O O . THR B 1 122 ? 0.629 -28.094 -17.812 1 97.44 122 THR B O 1
ATOM 3766 N N . MET B 1 123 ? 0.899 -28.172 -20.047 1 97.12 123 MET B N 1
ATOM 3767 C CA . MET B 1 123 ? 2.301 -27.766 -20 1 97.12 123 MET B CA 1
ATOM 3768 C C . MET B 1 123 ? 2.438 -26.359 -19.422 1 97.12 123 MET B C 1
ATOM 3770 O O . MET B 1 123 ? 3.365 -26.094 -18.656 1 97.12 123 MET B O 1
ATOM 3774 N N . MET B 1 124 ? 1.562 -25.469 -19.75 1 98.31 124 MET B N 1
ATOM 3775 C CA . MET B 1 124 ? 1.598 -24.109 -19.25 1 98.31 124 MET B CA 1
ATOM 3776 C C . MET B 1 124 ? 1.338 -24.078 -17.734 1 98.31 124 MET B C 1
ATOM 3778 O O . MET B 1 124 ? 2.035 -23.391 -17 1 98.31 124 MET B O 1
ATOM 3782 N N . ILE B 1 125 ? 0.369 -24.828 -17.297 1 98.75 125 ILE B N 1
ATOM 3783 C CA . ILE B 1 125 ? 0.072 -24.922 -15.875 1 98.75 125 ILE B CA 1
ATOM 3784 C C . ILE B 1 125 ? 1.277 -25.484 -15.133 1 98.75 125 ILE B C 1
ATOM 3786 O O . ILE B 1 125 ? 1.65 -24.984 -14.062 1 98.75 125 ILE B O 1
ATOM 3790 N N . LEU B 1 126 ? 1.865 -26.547 -15.703 1 98.75 126 LEU B N 1
ATOM 3791 C CA . LEU B 1 126 ? 3.041 -27.172 -15.109 1 98.75 126 LEU B CA 1
ATOM 3792 C C . LEU B 1 126 ? 4.172 -26.156 -14.938 1 98.75 126 LEU B C 1
ATOM 3794 O O . LEU B 1 126 ? 4.828 -26.125 -13.891 1 98.75 126 LEU B O 1
ATOM 3798 N N . GLN B 1 127 ? 4.43 -25.344 -15.914 1 98.69 127 GLN B N 1
ATOM 3799 C CA . GLN B 1 127 ? 5.473 -24.328 -15.852 1 98.69 127 GLN B CA 1
ATOM 3800 C C . GLN B 1 127 ? 5.238 -23.375 -14.68 1 98.69 127 GLN B C 1
ATOM 3802 O O . GLN B 1 127 ? 6.176 -23.031 -13.953 1 98.69 127 GLN B O 1
ATOM 3807 N N . LEU B 1 128 ? 3.992 -22.906 -14.5 1 98.88 128 LEU B N 1
ATOM 3808 C CA . LEU B 1 128 ? 3.666 -22.016 -13.398 1 98.88 128 LEU B CA 1
ATOM 3809 C C . LEU B 1 128 ? 3.922 -22.688 -12.055 1 98.88 128 LEU B C 1
ATOM 3811 O O . LEU B 1 128 ? 4.465 -22.078 -11.133 1 98.88 128 LEU B O 1
ATOM 3815 N N . LEU B 1 129 ? 3.523 -23.938 -11.984 1 98.88 129 LEU B N 1
ATOM 3816 C CA . LEU B 1 129 ? 3.721 -24.672 -10.742 1 98.88 129 LEU B CA 1
ATOM 3817 C C . LEU B 1 129 ? 5.207 -24.844 -10.438 1 98.88 129 LEU B C 1
ATOM 3819 O O . LEU B 1 129 ? 5.625 -24.719 -9.289 1 98.88 129 LEU B O 1
ATOM 3823 N N . GLU B 1 130 ? 6.02 -25.156 -11.438 1 98.62 130 GLU B N 1
ATOM 3824 C CA . GLU B 1 130 ? 7.461 -25.234 -11.242 1 98.62 130 GLU B CA 1
ATOM 3825 C C . GLU B 1 130 ? 8.039 -23.906 -10.766 1 98.62 130 GLU B C 1
ATOM 3827 O O . GLU B 1 130 ? 8.883 -23.875 -9.867 1 98.62 130 GLU B O 1
ATOM 3832 N N . GLY B 1 131 ? 7.598 -22.828 -11.375 1 98.62 131 GLY B N 1
ATOM 3833 C CA . GLY B 1 131 ? 8.031 -21.5 -10.938 1 98.62 131 GLY B CA 1
ATOM 3834 C C . GLY B 1 131 ? 7.652 -21.203 -9.5 1 98.62 131 GLY B C 1
ATOM 3835 O O . GLY B 1 131 ? 8.477 -20.719 -8.719 1 98.62 131 GLY B O 1
ATOM 3836 N N . VAL B 1 132 ? 6.406 -21.438 -9.188 1 98.81 132 VAL B N 1
ATOM 3837 C CA . VAL B 1 132 ? 5.906 -21.172 -7.84 1 98.81 132 VAL B CA 1
ATOM 3838 C C . VAL B 1 132 ? 6.648 -22.047 -6.828 1 98.81 132 VAL B C 1
ATOM 3840 O O . VAL B 1 132 ? 7.008 -21.578 -5.746 1 98.81 132 VAL B O 1
ATOM 3843 N N . ASP B 1 133 ? 6.824 -23.359 -7.172 1 98.5 133 ASP B N 1
ATOM 3844 C CA . ASP B 1 133 ? 7.586 -24.234 -6.285 1 98.5 133 ASP B CA 1
ATOM 3845 C C . ASP B 1 133 ? 8.984 -23.672 -6.027 1 98.5 133 ASP B C 1
ATOM 3847 O O . ASP B 1 133 ? 9.469 -23.703 -4.895 1 98.5 133 ASP B O 1
ATOM 3851 N N . HIS B 1 134 ? 9.625 -23.188 -7.039 1 97.81 134 HIS B N 1
ATOM 3852 C CA . HIS B 1 134 ? 10.953 -22.594 -6.906 1 97.81 134 HIS B CA 1
ATOM 3853 C C . HIS B 1 134 ? 10.938 -21.422 -5.934 1 97.81 134 HIS B C 1
ATOM 3855 O O . HIS B 1 134 ? 11.828 -21.297 -5.086 1 97.81 134 HIS B O 1
ATOM 3861 N N . LEU B 1 135 ? 9.969 -20.547 -6.082 1 98.06 135 LEU B N 1
ATOM 3862 C CA . LEU B 1 135 ? 9.836 -19.422 -5.176 1 98.06 135 LEU B CA 1
ATOM 3863 C C . LEU B 1 135 ? 9.656 -19.891 -3.734 1 98.06 135 LEU B C 1
ATOM 3865 O O . LEU B 1 135 ? 10.367 -19.438 -2.836 1 98.06 135 LEU B O 1
ATOM 3869 N N . VAL B 1 136 ? 8.797 -20.828 -3.525 1 97.88 136 VAL B N 1
ATOM 3870 C CA . VAL B 1 136 ? 8.492 -21.344 -2.193 1 97.88 136 VAL B CA 1
ATOM 3871 C C . VAL B 1 136 ? 9.742 -21.969 -1.573 1 97.88 136 VAL B C 1
ATOM 3873 O O . VAL B 1 136 ? 10.031 -21.75 -0.395 1 97.88 136 VAL B O 1
ATOM 3876 N N . GLN B 1 137 ? 10.469 -22.688 -2.338 1 96.12 137 GLN B N 1
ATOM 3877 C CA . GLN B 1 137 ? 11.688 -23.328 -1.859 1 96.12 137 GLN B CA 1
ATOM 3878 C C . GLN B 1 137 ? 12.711 -22.281 -1.41 1 96.12 137 GLN B C 1
ATOM 3880 O O . GLN B 1 137 ? 13.539 -22.547 -0.537 1 96.12 137 GLN B O 1
ATOM 3885 N N . HIS B 1 138 ? 12.625 -21.141 -1.948 1 95.75 138 HIS B N 1
ATOM 3886 C CA . HIS B 1 138 ? 13.547 -20.062 -1.592 1 95.75 138 HIS B CA 1
ATOM 3887 C C . HIS B 1 138 ? 12.938 -19.125 -0.557 1 95.75 138 HIS B C 1
ATOM 3889 O O . HIS B 1 138 ? 13.484 -18.062 -0.273 1 95.75 138 HIS B O 1
ATOM 3895 N N . GLY B 1 139 ? 11.781 -19.5 -0.089 1 96.25 139 GLY B N 1
ATOM 3896 C CA . GLY B 1 139 ? 11.133 -18.719 0.954 1 96.25 139 GLY B CA 1
ATOM 3897 C C . GLY B 1 139 ? 10.516 -17.422 0.439 1 96.25 139 GLY B C 1
ATOM 3898 O O . GLY B 1 139 ? 10.477 -16.422 1.149 1 96.25 139 GLY B O 1
ATOM 3899 N N . ILE B 1 140 ? 10.086 -17.406 -0.778 1 97.19 140 ILE B N 1
ATOM 3900 C CA . ILE B 1 140 ? 9.5 -16.234 -1.403 1 97.19 140 ILE B CA 1
ATOM 3901 C C . ILE B 1 140 ? 8.055 -16.516 -1.812 1 97.19 140 ILE B C 1
ATOM 3903 O O . ILE B 1 140 ? 7.766 -17.578 -2.369 1 97.19 140 ILE B O 1
ATOM 3907 N N . ALA B 1 141 ? 7.113 -15.719 -1.467 1 97.94 141 ALA B N 1
ATOM 3908 C CA . ALA B 1 141 ? 5.746 -15.727 -1.979 1 97.94 141 ALA B CA 1
ATOM 3909 C C . ALA B 1 141 ? 5.516 -14.57 -2.951 1 97.94 141 ALA B C 1
ATOM 3911 O O . ALA B 1 141 ? 5.82 -13.414 -2.639 1 97.94 141 ALA B O 1
ATOM 3912 N N . HIS B 1 142 ? 5.012 -14.789 -4.125 1 97.69 142 HIS B N 1
ATOM 3913 C CA . HIS B 1 142 ? 4.785 -13.75 -5.125 1 97.69 142 HIS B CA 1
ATOM 3914 C C . HIS B 1 142 ? 3.646 -12.828 -4.715 1 97.69 142 HIS B C 1
ATOM 3916 O O . HIS B 1 142 ? 3.787 -11.602 -4.766 1 97.69 142 HIS B O 1
ATOM 3922 N N . ARG B 1 143 ? 2.527 -13.43 -4.312 1 97.38 143 ARG B N 1
ATOM 3923 C CA . ARG B 1 143 ? 1.377 -12.805 -3.668 1 97.38 143 ARG B CA 1
ATOM 3924 C C . ARG B 1 143 ? 0.542 -12.023 -4.676 1 97.38 143 ARG B C 1
ATOM 3926 O O . ARG B 1 143 ? -0.508 -11.484 -4.332 1 97.38 143 ARG B O 1
ATOM 3933 N N . ASP B 1 144 ? 0.894 -11.977 -5.902 1 94.88 144 ASP B N 1
ATOM 3934 C CA . ASP B 1 144 ? 0.109 -11.273 -6.918 1 94.88 144 ASP B CA 1
ATOM 3935 C C . ASP B 1 144 ? 0.166 -12.008 -8.258 1 94.88 144 ASP B C 1
ATOM 3937 O O . ASP B 1 144 ? 0.37 -11.383 -9.297 1 94.88 144 ASP B O 1
ATOM 3941 N N . LEU B 1 145 ? 0.049 -13.242 -8.18 1 96.31 145 LEU B N 1
ATOM 3942 C CA . LEU B 1 145 ? 0.064 -14.047 -9.391 1 96.31 145 LEU B CA 1
ATOM 3943 C C . LEU B 1 145 ? -1.259 -13.93 -10.141 1 96.31 145 LEU B C 1
ATOM 3945 O O . LEU B 1 145 ? -2.324 -14.188 -9.578 1 96.31 145 LEU B O 1
ATOM 3949 N N . LYS B 1 146 ? -1.226 -13.453 -11.328 1 93.62 146 LYS B N 1
ATOM 3950 C CA . LYS B 1 146 ? -2.32 -13.344 -12.289 1 93.62 146 LYS B CA 1
ATOM 3951 C C . LYS B 1 146 ? -1.799 -13.383 -13.719 1 93.62 146 LYS B C 1
ATOM 3953 O O . LYS B 1 146 ? -0.591 -13.297 -13.953 1 93.62 146 LYS B O 1
ATOM 3958 N N . SER B 1 147 ? -2.662 -13.555 -14.664 1 94.75 147 SER B N 1
ATOM 3959 C CA . SER B 1 147 ? -2.25 -13.773 -16.047 1 94.75 147 SER B CA 1
ATOM 3960 C C . SER B 1 147 ? -1.52 -12.562 -16.609 1 94.75 147 SER B C 1
ATOM 3962 O O . SER B 1 147 ? -0.687 -12.695 -17.5 1 94.75 147 SER B O 1
ATOM 3964 N N . ASP B 1 148 ? -1.745 -11.328 -15.992 1 90.56 148 ASP B N 1
ATOM 3965 C CA . ASP B 1 148 ? -1.073 -10.102 -16.422 1 90.56 148 ASP B CA 1
ATOM 3966 C C . ASP B 1 148 ? 0.38 -10.086 -15.961 1 90.56 148 ASP B C 1
ATOM 3968 O O . ASP B 1 148 ? 1.206 -9.359 -16.516 1 90.56 148 ASP B O 1
ATOM 3972 N N . ASN B 1 149 ? 0.656 -10.844 -14.953 1 94.19 149 ASN B N 1
ATOM 3973 C CA . ASN B 1 149 ? 1.998 -10.859 -14.375 1 94.19 149 ASN B CA 1
ATOM 3974 C C . ASN B 1 149 ? 2.795 -12.07 -14.844 1 94.19 149 ASN B C 1
ATOM 3976 O O . ASN B 1 149 ? 3.693 -12.539 -14.148 1 94.19 149 ASN B O 1
ATOM 3980 N N . ILE B 1 150 ? 2.375 -12.656 -15.93 1 97.62 150 ILE B N 1
ATOM 3981 C CA . ILE B 1 150 ? 3.066 -13.75 -16.594 1 97.62 150 ILE B CA 1
ATOM 3982 C C . ILE B 1 150 ? 3.361 -13.375 -18.047 1 97.62 150 ILE B C 1
ATOM 3984 O O . ILE B 1 150 ? 2.459 -12.977 -18.781 1 97.62 150 ILE B O 1
ATOM 3988 N N . LEU B 1 151 ? 4.625 -13.438 -18.438 1 96.69 151 LEU B N 1
ATOM 3989 C CA . LEU B 1 151 ? 5.031 -13.148 -19.812 1 96.69 151 LEU B CA 1
ATOM 3990 C C . LEU B 1 151 ? 5.184 -14.438 -20.609 1 96.69 151 LEU B C 1
ATOM 3992 O O . LEU B 1 151 ? 5.43 -15.508 -20.047 1 96.69 151 LEU B O 1
ATOM 3996 N N . VAL B 1 152 ? 4.984 -14.328 -21.922 1 96.56 152 VAL B N 1
ATOM 3997 C CA . VAL B 1 152 ? 5.023 -15.492 -22.797 1 96.56 152 VAL B CA 1
ATOM 3998 C C . VAL B 1 152 ? 6.023 -15.25 -23.922 1 96.56 152 VAL B C 1
ATOM 4000 O O . VAL B 1 152 ? 6.047 -14.172 -24.516 1 96.56 152 VAL B O 1
ATOM 4003 N N . GLU B 1 153 ? 6.855 -16.203 -24.078 1 94.25 153 GLU B N 1
ATOM 4004 C CA . GLU B 1 153 ? 7.629 -16.344 -25.312 1 94.25 153 GLU B CA 1
ATOM 4005 C C . GLU B 1 153 ? 7.496 -17.766 -25.875 1 94.25 153 GLU B C 1
ATOM 4007 O O . GLU B 1 153 ? 6.664 -18.547 -25.406 1 94.25 153 GLU B O 1
ATOM 4012 N N . PHE B 1 154 ? 8.242 -18.078 -27 1 93.94 154 PHE B N 1
ATOM 4013 C CA . PHE B 1 154 ? 8.094 -19.375 -27.641 1 93.94 154 PHE B CA 1
ATOM 4014 C C . PHE B 1 154 ? 9.445 -20.062 -27.781 1 93.94 154 PHE B C 1
ATOM 4016 O O . PHE B 1 154 ? 10.445 -19.422 -28.094 1 93.94 154 PHE B O 1
ATOM 4023 N N . ASP B 1 155 ? 9.367 -21.328 -27.469 1 91.44 155 ASP B N 1
ATOM 4024 C CA . ASP B 1 155 ? 10.609 -22.062 -27.672 1 91.44 155 ASP B CA 1
ATOM 4025 C C . ASP B 1 155 ? 10.789 -22.438 -29.156 1 91.44 155 ASP B C 1
ATOM 4027 O O . ASP B 1 155 ? 10.055 -21.953 -30.016 1 91.44 155 ASP B O 1
ATOM 4031 N N . SER B 1 156 ? 11.82 -23.188 -29.484 1 86.62 156 SER B N 1
ATOM 4032 C CA . SER B 1 156 ? 12.188 -23.5 -30.859 1 86.62 156 SER B CA 1
ATOM 4033 C C . SER B 1 156 ? 11.109 -24.328 -31.547 1 86.62 156 SER B C 1
ATOM 4035 O O . SER B 1 156 ? 11 -24.328 -32.781 1 86.62 156 SER B O 1
ATOM 4037 N N . ALA B 1 157 ? 10.273 -25 -30.812 1 87.56 157 ALA B N 1
ATOM 4038 C CA . ALA B 1 157 ? 9.203 -25.828 -31.359 1 87.56 157 ALA B CA 1
ATOM 4039 C C . ALA B 1 157 ? 7.883 -25.078 -31.391 1 87.56 157 ALA B C 1
ATOM 4041 O O . ALA B 1 157 ? 6.852 -25.609 -31.797 1 87.56 157 ALA B O 1
ATOM 4042 N N . GLY B 1 158 ? 7.871 -23.812 -30.906 1 89.81 158 GLY B N 1
ATOM 4043 C CA . GLY B 1 158 ? 6.664 -23 -30.906 1 89.81 158 GLY B CA 1
ATOM 4044 C C . GLY B 1 158 ? 5.836 -23.156 -29.641 1 89.81 158 GLY B C 1
ATOM 4045 O O . GLY B 1 158 ? 4.723 -22.641 -29.562 1 89.81 158 GLY B O 1
ATOM 4046 N N . CYS B 1 159 ? 6.348 -23.875 -28.703 1 93.12 159 CYS B N 1
ATOM 4047 C CA . CYS B 1 159 ? 5.664 -24.047 -27.438 1 93.12 159 CYS B CA 1
ATOM 4048 C C . CYS B 1 159 ? 5.773 -22.797 -26.578 1 93.12 159 CYS B C 1
ATOM 4050 O O . CYS B 1 159 ? 6.859 -22.219 -26.438 1 93.12 159 CYS B O 1
ATOM 4052 N N . PRO B 1 160 ? 4.625 -22.328 -26.031 1 96.44 160 PRO B N 1
ATOM 4053 C CA . PRO B 1 160 ? 4.691 -21.156 -25.172 1 96.44 160 PRO B CA 1
ATOM 4054 C C . PRO B 1 160 ? 5.559 -21.391 -23.922 1 96.44 160 PRO B C 1
ATOM 4056 O O . PRO B 1 160 ? 5.41 -22.406 -23.25 1 96.44 160 PRO B O 1
ATOM 4059 N N . TRP B 1 161 ? 6.484 -20.5 -23.75 1 96.75 161 TRP B N 1
ATOM 4060 C CA . TRP B 1 161 ? 7.348 -20.453 -22.578 1 96.75 161 TRP B CA 1
ATOM 4061 C C . TRP B 1 161 ? 6.914 -19.359 -21.609 1 96.75 161 TRP B C 1
ATOM 4063 O O . TRP B 1 161 ? 7.004 -18.172 -21.938 1 96.75 161 TRP B O 1
ATOM 4073 N N . LEU B 1 162 ? 6.43 -19.734 -20.406 1 98.44 162 LEU B N 1
ATOM 4074 C CA . LEU B 1 162 ? 5.867 -18.797 -19.453 1 98.44 162 LEU B CA 1
ATOM 4075 C C . LEU B 1 162 ? 6.934 -18.312 -18.469 1 98.44 162 LEU B C 1
ATOM 4077 O O . LEU B 1 162 ? 7.738 -19.125 -17.984 1 98.44 162 LEU B O 1
ATOM 4081 N N . VAL B 1 163 ? 6.887 -17.031 -18.172 1 97.56 163 VAL B N 1
ATOM 4082 C CA . VAL B 1 163 ? 7.828 -16.422 -17.234 1 97.56 163 VAL B CA 1
ATOM 4083 C C . VAL B 1 163 ? 7.078 -15.539 -16.25 1 97.56 163 VAL B C 1
ATOM 4085 O O . VAL B 1 163 ? 6.406 -14.578 -16.641 1 97.56 163 VAL B O 1
ATOM 4088 N N . ILE B 1 164 ? 7.199 -15.883 -14.938 1 98.25 164 ILE B N 1
ATOM 4089 C CA . ILE B 1 164 ? 6.574 -15.094 -13.883 1 98.25 164 ILE B CA 1
ATOM 4090 C C . ILE B 1 164 ? 7.344 -13.789 -13.688 1 98.25 164 ILE B C 1
ATOM 4092 O O . ILE B 1 164 ? 8.57 -13.797 -13.586 1 98.25 164 ILE B O 1
ATOM 4096 N N . THR B 1 165 ? 6.613 -12.695 -13.672 1 95.81 165 THR B N 1
ATOM 4097 C CA . THR B 1 165 ? 7.23 -11.383 -13.508 1 95.81 165 THR B CA 1
ATOM 4098 C C . THR B 1 165 ? 6.457 -10.547 -12.484 1 95.81 165 THR B C 1
ATOM 4100 O O . THR B 1 165 ? 5.551 -11.055 -11.82 1 95.81 165 THR B O 1
ATOM 4103 N N . ASP B 1 166 ? 6.91 -9.258 -12.242 1 91.62 166 ASP B N 1
ATOM 4104 C CA . ASP B 1 166 ? 6.281 -8.273 -11.367 1 91.62 166 ASP B CA 1
ATOM 4105 C C . ASP B 1 166 ? 6.32 -8.734 -9.914 1 91.62 166 ASP B C 1
ATOM 4107 O O . ASP B 1 166 ? 5.289 -9.086 -9.336 1 91.62 166 ASP B O 1
ATOM 4111 N N . PHE B 1 167 ? 7.465 -8.648 -9.305 1 93.12 167 PHE B N 1
ATOM 4112 C CA . PHE B 1 167 ? 7.695 -9.094 -7.938 1 93.12 167 PHE B CA 1
ATOM 4113 C C . PHE B 1 167 ? 7.469 -7.953 -6.949 1 93.12 167 PHE B C 1
ATOM 4115 O O . PHE B 1 167 ? 7.91 -8.023 -5.801 1 93.12 167 PHE B O 1
ATOM 4122 N N . GLY B 1 168 ? 6.809 -6.945 -7.383 1 89.94 168 GLY B N 1
ATOM 4123 C CA . GLY B 1 168 ? 6.594 -5.754 -6.574 1 89.94 168 GLY B CA 1
ATOM 4124 C C . GLY B 1 168 ? 5.867 -6.039 -5.273 1 89.94 168 GLY B C 1
ATOM 4125 O O . GLY B 1 168 ? 6.074 -5.344 -4.277 1 89.94 168 GLY B O 1
ATOM 4126 N N . CYS B 1 169 ? 5.109 -7.102 -5.152 1 92.19 169 CYS B N 1
ATOM 4127 C CA . CYS B 1 169 ? 4.281 -7.41 -3.992 1 92.19 169 CYS B CA 1
ATOM 4128 C C . CYS B 1 169 ? 4.832 -8.617 -3.234 1 92.19 169 CYS B C 1
ATOM 4130 O O . CYS B 1 169 ? 4.258 -9.039 -2.23 1 92.19 169 CYS B O 1
ATOM 4132 N N . CYS B 1 170 ? 5.914 -9.133 -3.602 1 95.06 170 CYS B N 1
ATOM 4133 C CA . CYS B 1 170 ? 6.34 -10.422 -3.082 1 95.06 170 CYS B CA 1
ATOM 4134 C C . CYS B 1 170 ? 6.746 -10.32 -1.616 1 95.06 170 CYS B C 1
ATOM 4136 O O . CYS B 1 170 ? 7.082 -9.234 -1.139 1 95.06 170 CYS B O 1
ATOM 4138 N N . LEU B 1 171 ? 6.512 -11.32 -0.908 1 96.12 171 LEU B N 1
ATOM 4139 C CA . LEU B 1 171 ? 7.059 -11.531 0.428 1 96.12 171 LEU B CA 1
ATOM 4140 C C . LEU B 1 171 ? 8.414 -12.234 0.358 1 96.12 171 LEU B C 1
ATOM 4142 O O . LEU B 1 171 ? 8.484 -13.414 0.024 1 96.12 171 LEU B O 1
ATOM 4146 N N . ALA B 1 172 ? 9.43 -11.5 0.512 1 94.06 172 ALA B N 1
ATOM 4147 C CA . ALA B 1 172 ? 10.805 -12 0.466 1 94.06 172 ALA B CA 1
ATOM 4148 C C . ALA B 1 172 ? 11.633 -11.438 1.612 1 94.06 172 ALA B C 1
ATOM 4150 O O . ALA B 1 172 ? 12.203 -10.344 1.495 1 94.06 172 ALA B O 1
ATOM 4151 N N . ASP B 1 173 ? 11.617 -12.109 2.695 1 90.62 173 ASP B N 1
ATOM 4152 C CA . ASP B 1 173 ? 12.312 -11.688 3.906 1 90.62 173 ASP B CA 1
ATOM 4153 C C . ASP B 1 173 ? 13.016 -12.867 4.574 1 90.62 173 ASP B C 1
ATOM 4155 O O . ASP B 1 173 ? 12.391 -13.898 4.84 1 90.62 173 ASP B O 1
ATOM 4159 N N . GLU B 1 174 ? 14.242 -12.711 4.824 1 87.81 174 GLU B N 1
ATOM 4160 C CA . GLU B 1 174 ? 15.047 -13.805 5.359 1 87.81 174 GLU B CA 1
ATOM 4161 C C . GLU B 1 174 ? 14.594 -14.188 6.766 1 87.81 174 GLU B C 1
ATOM 4163 O O . GLU B 1 174 ? 14.695 -15.352 7.16 1 87.81 174 GLU B O 1
ATOM 4168 N N . ASN B 1 175 ? 14.062 -13.281 7.449 1 87.25 175 ASN B N 1
ATOM 4169 C CA . ASN B 1 175 ? 13.719 -13.523 8.852 1 87.25 175 ASN B CA 1
ATOM 4170 C C . ASN B 1 175 ? 12.32 -14.109 8.992 1 87.25 175 ASN B C 1
ATOM 4172 O O . ASN B 1 175 ? 12.062 -14.906 9.891 1 87.25 175 ASN B O 1
ATOM 4176 N N . ILE B 1 176 ? 11.438 -13.75 8.078 1 90.75 176 ILE B N 1
ATOM 4177 C CA . ILE B 1 176 ? 10.055 -14.172 8.273 1 90.75 176 ILE B CA 1
ATOM 4178 C C . ILE B 1 176 ? 9.711 -15.281 7.293 1 90.75 176 ILE B C 1
ATOM 4180 O O . ILE B 1 176 ? 8.797 -16.078 7.539 1 90.75 176 ILE B O 1
ATOM 4184 N N . GLY B 1 177 ? 10.445 -15.375 6.195 1 93.62 177 GLY B N 1
ATOM 4185 C CA . GLY B 1 177 ? 10.156 -16.406 5.203 1 93.62 177 GLY B CA 1
ATOM 4186 C C . GLY B 1 177 ? 8.766 -16.281 4.609 1 93.62 177 GLY B C 1
ATOM 4187 O O . GLY B 1 177 ? 8.367 -15.203 4.164 1 93.62 177 GLY B O 1
ATOM 4188 N N . LEU B 1 178 ? 8 -17.422 4.707 1 97.44 178 LEU B N 1
ATOM 4189 C CA . LEU B 1 178 ? 6.691 -17.469 4.066 1 97.44 178 LEU B CA 1
ATOM 4190 C C . LEU B 1 178 ? 5.582 -17.172 5.074 1 97.44 178 LEU B C 1
ATOM 4192 O O . LEU B 1 178 ? 4.398 -17.25 4.742 1 97.44 178 LEU B O 1
ATOM 4196 N N . ARG B 1 179 ? 5.938 -16.891 6.266 1 97.31 179 ARG B N 1
ATOM 4197 C CA . ARG B 1 179 ? 4.969 -16.625 7.324 1 97.31 179 ARG B CA 1
ATOM 4198 C C . ARG B 1 179 ? 5.039 -15.18 7.789 1 97.31 179 ARG B C 1
ATOM 4200 O O . ARG B 1 179 ? 5.953 -14.805 8.523 1 97.31 179 ARG B O 1
ATOM 4207 N N . LEU B 1 180 ? 4.035 -14.398 7.426 1 96.94 180 LEU B N 1
ATOM 4208 C CA . LEU B 1 180 ? 3.998 -12.961 7.691 1 96.94 180 LEU B CA 1
ATOM 4209 C C . LEU B 1 180 ? 3.293 -12.672 9.008 1 96.94 180 LEU B C 1
ATOM 4211 O O . LEU B 1 180 ? 2.119 -13 9.18 1 96.94 180 LEU B O 1
ATOM 4215 N N . PRO B 1 181 ? 4.039 -12.078 10.016 1 95.5 181 PRO B N 1
ATOM 4216 C CA . PRO B 1 181 ? 3.32 -11.625 11.203 1 95.5 181 PRO B CA 1
ATOM 4217 C C . PRO B 1 181 ? 2.213 -10.625 10.883 1 95.5 181 PRO B C 1
ATOM 4219 O O . PRO B 1 181 ? 2.461 -9.617 10.211 1 95.5 181 PRO B O 1
ATOM 4222 N N . PHE B 1 182 ? 0.989 -10.922 11.242 1 96 182 PHE B N 1
ATOM 4223 C CA . PHE B 1 182 ? -0.183 -10.094 10.977 1 96 182 PHE B CA 1
ATOM 4224 C C . PHE B 1 182 ? -0.69 -9.438 12.258 1 96 182 PHE B C 1
ATOM 4226 O O . PHE B 1 182 ? -1.731 -9.828 12.789 1 96 182 PHE B O 1
ATOM 4233 N N . THR B 1 183 ? -0.057 -8.406 12.672 1 92.75 183 THR B N 1
ATOM 4234 C CA . THR B 1 183 ? -0.264 -7.82 13.992 1 92.75 183 THR B CA 1
ATOM 4235 C C . THR B 1 183 ? -1.38 -6.781 13.953 1 92.75 183 THR B C 1
ATOM 4237 O O . THR B 1 183 ? -1.982 -6.473 14.977 1 92.75 183 THR B O 1
ATOM 4240 N N . SER B 1 184 ? -1.592 -6.172 12.812 1 91.56 184 SER B N 1
ATOM 4241 C CA . SER B 1 184 ? -2.615 -5.148 12.633 1 91.56 184 SER B CA 1
ATOM 4242 C C . SER B 1 184 ? -3.078 -5.078 11.18 1 91.56 184 SER B C 1
ATOM 4244 O O . SER B 1 184 ? -2.477 -5.699 10.297 1 91.56 184 SER B O 1
ATOM 4246 N N . TRP B 1 185 ? -4.109 -4.293 10.898 1 89.69 185 TRP B N 1
ATOM 4247 C CA . TRP B 1 185 ? -4.656 -4.156 9.555 1 89.69 185 TRP B CA 1
ATOM 4248 C C . TRP B 1 185 ? -3.736 -3.32 8.672 1 89.69 185 TRP B C 1
ATOM 4250 O O . TRP B 1 185 ? -3.955 -3.209 7.465 1 89.69 185 TRP B O 1
ATOM 4260 N N . TYR B 1 186 ? -2.701 -2.814 9.273 1 92.44 186 TYR B N 1
ATOM 4261 C CA . TYR B 1 186 ? -1.776 -1.969 8.523 1 92.44 186 TYR B CA 1
ATOM 4262 C C . TYR B 1 186 ? -0.632 -2.793 7.945 1 92.44 186 TYR B C 1
ATOM 4264 O O . TYR B 1 186 ? 0.249 -2.254 7.27 1 92.44 186 TYR B O 1
ATOM 4272 N N . VAL B 1 187 ? -0.654 -4.113 8.195 1 94.19 187 VAL B N 1
ATOM 4273 C CA . VAL B 1 187 ? 0.284 -5.023 7.555 1 94.19 187 VAL B CA 1
ATOM 4274 C C . VAL B 1 187 ? -0.18 -5.324 6.129 1 94.19 187 VAL B C 1
ATOM 4276 O O . VAL B 1 187 ? -1.343 -5.668 5.91 1 94.19 187 VAL B O 1
ATOM 4279 N N . ASP B 1 188 ? 0.741 -5.172 5.215 1 92.44 188 ASP B N 1
ATOM 4280 C CA . ASP B 1 188 ? 0.434 -5.414 3.811 1 92.44 188 ASP B CA 1
ATOM 4281 C C . ASP B 1 188 ? 0.394 -6.91 3.504 1 92.44 188 ASP B C 1
ATOM 4283 O O . ASP B 1 188 ? 1.431 -7.578 3.506 1 92.44 188 ASP B O 1
ATOM 4287 N N . 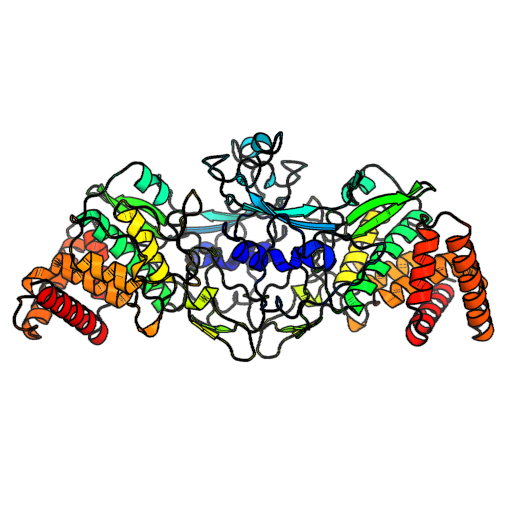ARG B 1 189 ? -0.765 -7.379 3.172 1 93.44 189 ARG B N 1
ATOM 4288 C CA . ARG B 1 189 ? -0.931 -8.797 2.863 1 93.44 189 ARG B CA 1
ATOM 4289 C C . ARG B 1 189 ? -0.59 -9.078 1.405 1 93.44 189 ARG B C 1
ATOM 4291 O O . ARG B 1 189 ? -0.434 -10.242 1.016 1 93.44 189 ARG B O 1
ATOM 4298 N N . GLY B 1 190 ? -0.413 -8.055 0.648 1 86.94 190 GLY B N 1
ATOM 4299 C CA . GLY B 1 190 ? 0.038 -8.172 -0.729 1 86.94 190 GLY B CA 1
ATOM 4300 C C . GLY B 1 190 ? -1.084 -8.484 -1.7 1 86.94 190 GLY B C 1
ATOM 4301 O O . GLY B 1 190 ? -2.15 -8.953 -1.295 1 86.94 190 GLY B O 1
ATOM 4302 N N . GLY B 1 191 ? -0.789 -8.188 -2.953 1 77.81 191 GLY B N 1
ATOM 4303 C CA . GLY B 1 191 ? -1.497 -8.75 -4.09 1 77.81 191 GLY B CA 1
ATOM 4304 C C . GLY B 1 191 ? -2.855 -8.117 -4.324 1 77.81 191 GLY B C 1
ATOM 4305 O O . GLY B 1 191 ? -3.201 -7.125 -3.68 1 77.81 191 GLY B O 1
ATOM 4306 N N . ASN B 1 192 ? -3.504 -8.664 -5.352 1 74.69 192 ASN B N 1
ATOM 4307 C CA . ASN B 1 192 ? -4.883 -8.367 -5.73 1 74.69 192 ASN B CA 1
ATOM 4308 C C . ASN B 1 192 ? -5.879 -9.094 -4.828 1 74.69 192 ASN B C 1
ATOM 4310 O O . ASN B 1 192 ? -5.793 -10.312 -4.66 1 74.69 192 ASN B O 1
ATOM 4314 N N . SER B 1 193 ? -6.789 -8.359 -4.266 1 77.88 193 SER B N 1
ATOM 4315 C CA . SER B 1 193 ? -7.715 -8.922 -3.291 1 77.88 193 SER B CA 1
ATOM 4316 C C . SER B 1 193 ? -8.531 -10.062 -3.895 1 77.88 193 SER B C 1
ATOM 4318 O O . SER B 1 193 ? -8.836 -11.039 -3.211 1 77.88 193 SER B O 1
ATOM 4320 N N . CYS B 1 194 ? -8.773 -10.047 -5.176 1 79.31 194 CYS B N 1
ATOM 4321 C CA . CYS B 1 194 ? -9.617 -11.055 -5.812 1 79.31 194 CYS B CA 1
ATOM 4322 C C . CYS B 1 194 ? -8.891 -12.398 -5.895 1 79.31 194 CYS B C 1
ATOM 4324 O O . CYS B 1 194 ? -9.523 -13.453 -5.957 1 79.31 194 CYS B O 1
ATOM 4326 N N . LEU B 1 195 ? -7.621 -12.375 -5.91 1 89 195 LEU B N 1
ATOM 4327 C CA . LEU B 1 195 ? -6.859 -13.609 -6.066 1 89 195 LEU B CA 1
ATOM 4328 C C . LEU B 1 195 ? -6.031 -13.898 -4.824 1 89 195 LEU B C 1
ATOM 4330 O O . LEU B 1 195 ? -5.02 -14.602 -4.895 1 89 195 LEU B O 1
ATOM 4334 N N . MET B 1 196 ? -6.473 -13.242 -3.729 1 92.81 196 MET B N 1
ATOM 4335 C CA . MET B 1 196 ? -5.898 -13.641 -2.447 1 92.81 196 MET B CA 1
ATOM 4336 C C . MET B 1 196 ? -6.488 -14.969 -1.978 1 92.81 196 MET B C 1
ATOM 4338 O O . MET B 1 196 ? -7.707 -15.141 -1.957 1 92.81 196 MET B O 1
ATOM 4342 N N . ALA B 1 197 ? -5.625 -15.898 -1.703 1 97.44 197 ALA B N 1
ATOM 4343 C CA . ALA B 1 197 ? -6.09 -17.188 -1.214 1 97.44 197 ALA B CA 1
ATOM 4344 C C . ALA B 1 197 ? -7 -17.031 0.002 1 97.44 197 ALA B C 1
ATOM 4346 O O . ALA B 1 197 ? -6.887 -16.047 0.736 1 97.44 197 ALA B O 1
ATOM 4347 N N . PRO B 1 198 ? -7.867 -18.016 0.227 1 96.94 198 PRO B N 1
ATOM 4348 C CA . PRO B 1 198 ? -8.852 -17.922 1.306 1 96.94 198 PRO B CA 1
ATOM 4349 C C . PRO B 1 198 ? -8.211 -17.656 2.666 1 96.94 198 PRO B C 1
ATOM 4351 O O . PRO B 1 198 ? -8.695 -16.812 3.426 1 96.94 198 PRO B O 1
ATOM 4354 N N . GLU B 1 199 ? -7.086 -18.328 3.037 1 97.69 199 GLU B N 1
ATOM 4355 C CA . GLU B 1 199 ? -6.473 -18.188 4.352 1 97.69 199 GLU B CA 1
ATOM 4356 C C . GLU B 1 199 ? -5.84 -16.797 4.508 1 97.69 199 GLU B C 1
ATOM 4358 O O . GLU B 1 199 ? -5.645 -16.328 5.625 1 97.69 199 GLU B O 1
ATOM 4363 N N . VAL B 1 200 ? -5.508 -16.156 3.393 1 97.06 200 VAL B N 1
ATOM 4364 C CA . VAL B 1 200 ? -4.887 -14.828 3.43 1 97.06 200 VAL B CA 1
ATOM 4365 C C . VAL B 1 200 ? -5.961 -13.758 3.596 1 97.06 200 VAL B C 1
ATOM 4367 O O . VAL B 1 200 ? -5.875 -12.922 4.496 1 97.06 200 VAL B O 1
ATOM 4370 N N . VAL B 1 201 ? -7.016 -13.812 2.77 1 92.38 201 VAL B N 1
ATOM 4371 C CA . VAL B 1 201 ? -8.031 -12.766 2.723 1 92.38 201 VAL B CA 1
ATOM 4372 C C . VAL B 1 201 ? -8.875 -12.805 3.992 1 92.38 201 VAL B C 1
ATOM 4374 O O . VAL B 1 201 ? -9.391 -11.773 4.441 1 92.38 201 VAL B O 1
ATOM 4377 N N . THR B 1 202 ? -9.016 -13.961 4.66 1 93.5 202 THR B N 1
ATOM 4378 C CA . THR B 1 202 ? -9.883 -14.094 5.828 1 93.5 202 THR B CA 1
ATOM 4379 C C . THR B 1 202 ? -9.078 -13.93 7.117 1 93.5 202 THR B C 1
ATOM 4381 O O . THR B 1 202 ? -9.633 -13.984 8.211 1 93.5 202 THR B O 1
ATOM 4384 N N . ALA B 1 203 ? -7.805 -13.742 6.953 1 94.88 203 ALA B N 1
ATOM 4385 C CA . ALA B 1 203 ? -6.969 -13.609 8.141 1 94.88 203 ALA B CA 1
ATOM 4386 C C . ALA B 1 203 ? -7.398 -12.406 8.984 1 94.88 203 ALA B C 1
ATOM 4388 O O . ALA B 1 203 ? -7.758 -11.359 8.438 1 94.88 203 ALA B O 1
ATOM 4389 N N . ILE B 1 204 ? -7.434 -12.562 10.289 1 93.25 204 ILE B N 1
ATOM 4390 C CA . ILE B 1 204 ? -7.727 -11.492 11.242 1 93.25 204 ILE B CA 1
ATOM 4391 C C . ILE B 1 204 ? -6.48 -11.188 12.07 1 93.25 204 ILE B C 1
ATOM 4393 O O . ILE B 1 204 ? -5.867 -12.094 12.641 1 93.25 204 ILE B O 1
ATOM 4397 N N . PRO B 1 205 ? -6.082 -9.898 12.109 1 92.75 205 PRO B N 1
ATOM 4398 C CA . PRO B 1 205 ? -4.84 -9.57 12.805 1 92.75 205 PRO B CA 1
ATOM 4399 C C . PRO B 1 205 ? -4.957 -9.719 14.32 1 92.75 205 PRO B C 1
ATOM 4401 O O . PRO B 1 205 ? -6.066 -9.703 14.867 1 92.75 205 PRO B O 1
ATOM 4404 N N . GLY B 1 206 ? -3.842 -9.883 14.969 1 91.12 206 GLY B N 1
ATOM 4405 C CA . GLY B 1 206 ? -3.707 -10.016 16.406 1 91.12 206 GLY B CA 1
ATOM 4406 C C . GLY B 1 206 ? -2.303 -10.383 16.844 1 91.12 206 GLY B C 1
ATOM 4407 O O . GLY B 1 206 ? -1.43 -10.625 16 1 91.12 206 GLY B O 1
ATOM 4408 N N . PRO B 1 207 ? -2.1 -10.281 18.188 1 87.69 207 PRO B N 1
ATOM 4409 C CA . PRO B 1 207 ? -0.784 -10.68 18.688 1 87.69 207 PRO B CA 1
ATOM 4410 C C . PRO B 1 207 ? -0.426 -12.117 18.344 1 87.69 207 PRO B C 1
ATOM 4412 O O . PRO B 1 207 ? -1.209 -13.039 18.594 1 87.69 207 PRO B O 1
ATOM 4415 N N . GLY B 1 208 ? 0.64 -12.383 17.688 1 91.56 208 GLY B N 1
ATOM 4416 C CA . GLY B 1 208 ? 1.153 -13.711 17.391 1 91.56 208 GLY B CA 1
ATOM 4417 C C . GLY B 1 208 ? 0.537 -14.328 16.141 1 91.56 208 GLY B C 1
ATOM 4418 O O . GLY B 1 208 ? 0.87 -15.453 15.766 1 91.56 208 GLY B O 1
ATOM 4419 N N . VAL B 1 209 ? -0.399 -13.633 15.578 1 95.56 209 VAL B N 1
ATOM 4420 C CA . VAL B 1 209 ? -1.058 -14.156 14.383 1 95.56 209 VAL B CA 1
ATOM 4421 C C . VAL B 1 209 ? -0.086 -14.141 13.203 1 95.56 209 VAL B C 1
ATOM 4423 O O . VAL B 1 209 ? 0.646 -13.172 13.008 1 95.56 209 VAL B O 1
ATOM 4426 N N . LEU B 1 210 ? -0.041 -15.305 12.477 1 97.12 210 LEU B N 1
ATOM 4427 C CA . LEU B 1 210 ? 0.791 -15.445 11.281 1 97.12 210 LEU B CA 1
ATOM 4428 C C . LEU B 1 210 ? -0.053 -15.82 10.07 1 97.12 210 LEU B C 1
ATOM 4430 O O . LEU B 1 210 ? -0.975 -16.625 10.18 1 97.12 210 LEU B O 1
ATOM 4434 N N . ILE B 1 211 ? 0.182 -15.156 8.938 1 97.88 211 ILE B N 1
ATOM 4435 C CA . ILE B 1 211 ? -0.393 -15.602 7.672 1 97.88 211 ILE B CA 1
ATOM 4436 C C . ILE B 1 211 ? 0.607 -16.484 6.934 1 97.88 211 ILE B C 1
ATOM 4438 O O . ILE B 1 211 ? 1.741 -16.078 6.68 1 97.88 211 ILE B O 1
ATOM 4442 N N . ASP B 1 212 ? 0.215 -17.672 6.613 1 98.19 212 ASP B N 1
ATOM 4443 C CA . ASP B 1 212 ? 1.071 -18.625 5.922 1 98.19 212 ASP B CA 1
ATOM 4444 C C . ASP B 1 212 ? 0.837 -18.594 4.414 1 98.19 212 ASP B C 1
ATOM 4446 O O . ASP B 1 212 ? -0.256 -18.906 3.941 1 98.19 212 ASP B O 1
ATOM 4450 N N . TYR B 1 213 ? 1.853 -18.203 3.645 1 98.38 213 TYR B N 1
ATOM 4451 C CA . TYR B 1 213 ? 1.732 -18.047 2.201 1 98.38 213 TYR B CA 1
ATOM 4452 C C . TYR B 1 213 ? 2.289 -19.25 1.463 1 98.38 213 TYR B C 1
ATOM 4454 O O . TYR B 1 213 ? 2.402 -19.234 0.235 1 98.38 213 TYR B O 1
ATOM 4462 N N . SER B 1 214 ? 2.588 -20.359 2.1 1 98.31 214 SER B N 1
ATOM 4463 C CA . SER B 1 214 ? 3.293 -21.5 1.516 1 98.31 214 SER B CA 1
ATOM 4464 C C . SER B 1 214 ? 2.508 -22.094 0.355 1 98.31 214 SER B C 1
ATOM 4466 O O . SER B 1 214 ? 3.092 -22.688 -0.56 1 98.31 214 SER B O 1
ATOM 4468 N N . LYS B 1 215 ? 1.232 -21.953 0.366 1 98.62 215 LYS B N 1
ATOM 4469 C CA . LYS B 1 215 ? 0.439 -22.562 -0.697 1 98.62 215 LYS B CA 1
ATOM 4470 C C . LYS B 1 215 ? -0.485 -21.531 -1.35 1 98.62 215 LYS B C 1
ATOM 4472 O O . LYS B 1 215 ? -1.393 -21.891 -2.1 1 98.62 215 LYS B O 1
ATOM 4477 N N . ALA B 1 216 ? -0.302 -20.266 -0.987 1 98.62 216 ALA B N 1
ATOM 4478 C CA . ALA B 1 216 ? -1.189 -19.219 -1.485 1 98.62 216 ALA B CA 1
ATOM 4479 C C . ALA B 1 216 ? -1.019 -19.016 -2.99 1 98.62 216 ALA B C 1
ATOM 4481 O O . ALA B 1 216 ? -2.004 -18.891 -3.721 1 98.62 216 ALA B O 1
ATOM 4482 N N . ASP B 1 217 ? 0.244 -19 -3.445 1 98.62 217 ASP B N 1
ATOM 4483 C CA . ASP B 1 217 ? 0.491 -18.812 -4.875 1 98.62 217 ASP B CA 1
ATOM 4484 C C . ASP B 1 217 ? 0.035 -20.047 -5.664 1 98.62 217 ASP B C 1
ATOM 4486 O O . ASP B 1 217 ? -0.404 -19.922 -6.812 1 98.62 217 ASP B O 1
ATOM 4490 N N . ALA B 1 218 ? 0.157 -21.234 -5.078 1 98.81 218 ALA B N 1
ATOM 4491 C CA . ALA B 1 218 ? -0.373 -22.422 -5.73 1 98.81 218 ALA B CA 1
ATOM 4492 C C . ALA B 1 218 ? -1.877 -22.312 -5.961 1 98.81 218 ALA B C 1
ATOM 4494 O O . ALA B 1 218 ? -2.385 -22.703 -7.012 1 98.81 218 ALA B O 1
ATOM 4495 N N . TRP B 1 219 ? -2.572 -21.781 -5.004 1 98.69 219 TRP B N 1
ATOM 4496 C CA . TRP B 1 219 ? -3.998 -21.5 -5.152 1 98.69 219 TRP B CA 1
ATOM 4497 C C . TRP B 1 219 ? -4.258 -20.594 -6.344 1 98.69 219 TRP B C 1
ATOM 4499 O O . TRP B 1 219 ? -5.148 -20.859 -7.156 1 98.69 219 TRP B O 1
ATOM 4509 N N . ALA B 1 220 ? -3.506 -19.531 -6.449 1 98.06 220 ALA B N 1
ATOM 4510 C CA . ALA B 1 220 ? -3.65 -18.594 -7.559 1 98.06 220 ALA B CA 1
ATOM 4511 C C . ALA B 1 220 ? -3.434 -19.297 -8.898 1 98.06 220 ALA B C 1
ATOM 4513 O O . ALA B 1 220 ? -4.109 -18.984 -9.883 1 98.06 220 ALA B O 1
ATOM 4514 N N . VAL B 1 221 ? -2.49 -20.219 -8.938 1 98.75 221 VAL B N 1
ATOM 4515 C CA . VAL B 1 221 ? -2.262 -20.984 -10.156 1 98.75 221 VAL B CA 1
ATOM 4516 C C . VAL B 1 221 ? -3.525 -21.75 -10.523 1 98.75 221 VAL B C 1
ATOM 4518 O O . VAL B 1 221 ? -3.873 -21.859 -11.703 1 98.75 221 VAL B O 1
ATOM 4521 N N . GLY B 1 222 ? -4.18 -22.344 -9.516 1 98.62 222 GLY B N 1
ATOM 4522 C CA . GLY B 1 222 ? -5.445 -23.016 -9.773 1 98.62 222 GLY B CA 1
ATOM 4523 C C . GLY B 1 222 ? -6.461 -22.125 -10.469 1 98.62 222 GLY B C 1
ATOM 4524 O O . GLY B 1 222 ? -7.137 -22.547 -11.398 1 98.62 222 GLY B O 1
ATOM 4525 N N . ALA B 1 223 ? -6.535 -20.922 -10.008 1 97.19 223 ALA B N 1
ATOM 4526 C CA . ALA B 1 223 ? -7.457 -19.953 -10.609 1 97.19 223 ALA B CA 1
ATOM 4527 C C . ALA B 1 223 ? -7.051 -19.625 -12.039 1 97.19 223 ALA B C 1
ATOM 4529 O O . ALA B 1 223 ? -7.891 -19.594 -12.945 1 97.19 223 ALA B O 1
ATOM 4530 N N . ILE B 1 224 ? -5.812 -19.422 -12.305 1 97.38 224 ILE B N 1
ATOM 4531 C CA . ILE B 1 224 ? -5.293 -19.094 -13.625 1 97.38 224 ILE B CA 1
ATOM 4532 C C . ILE B 1 224 ? -5.48 -20.266 -14.57 1 97.38 224 ILE B C 1
ATOM 4534 O O . ILE B 1 224 ? -5.668 -20.094 -15.773 1 97.38 224 ILE B O 1
ATOM 4538 N N . ALA B 1 225 ? -5.426 -21.453 -14.016 1 98.19 225 ALA B N 1
ATOM 4539 C CA . ALA B 1 225 ? -5.59 -22.672 -14.82 1 98.19 225 ALA B CA 1
ATOM 4540 C C . ALA B 1 225 ? -6.91 -22.641 -15.586 1 98.19 225 ALA B C 1
ATOM 4542 O O . ALA B 1 225 ? -6.988 -23.141 -16.719 1 98.19 225 ALA B O 1
ATOM 4543 N N . TYR B 1 226 ? -7.965 -22.094 -14.969 1 96.31 226 TYR B N 1
ATOM 4544 C CA . TYR B 1 226 ? -9.227 -21.953 -15.68 1 96.31 226 TYR B CA 1
ATOM 4545 C C . TYR B 1 226 ? -9.047 -21.156 -16.969 1 96.31 226 TYR B C 1
ATOM 4547 O O . TYR B 1 226 ? -9.547 -21.547 -18.031 1 96.31 226 TYR B O 1
ATOM 4555 N N . GLU B 1 227 ? -8.297 -20.094 -16.891 1 95 227 GLU B N 1
ATOM 4556 C CA . GLU B 1 227 ? -8.047 -19.266 -18.062 1 95 227 GLU B CA 1
ATOM 4557 C C . GLU B 1 227 ? -7.246 -20.047 -19.109 1 95 227 GLU B C 1
ATOM 4559 O O . GLU B 1 227 ? -7.566 -19.984 -20.312 1 95 227 GLU B O 1
ATOM 4564 N N . ILE B 1 228 ? -6.27 -20.703 -18.672 1 97.19 228 ILE B N 1
ATOM 4565 C CA . ILE B 1 228 ? -5.395 -21.453 -19.562 1 97.19 228 ILE B CA 1
ATOM 4566 C C . ILE B 1 228 ? -6.195 -22.547 -20.266 1 97.19 228 ILE B C 1
ATOM 4568 O O . ILE B 1 228 ? -5.957 -22.844 -21.438 1 97.19 228 ILE B O 1
ATOM 4572 N N . LEU B 1 229 ? -7.176 -23.094 -19.609 1 96.62 229 LEU B N 1
ATOM 4573 C CA . LEU B 1 229 ? -7.98 -24.203 -20.125 1 96.62 229 LEU B CA 1
ATOM 4574 C C . LEU B 1 229 ? -9.18 -23.672 -20.906 1 96.62 229 LEU B C 1
ATOM 4576 O O . LEU B 1 229 ? -10.078 -24.422 -21.266 1 96.62 229 LEU B O 1
ATOM 4580 N N . GLY B 1 230 ? -9.211 -22.391 -21.078 1 92.75 230 GLY B N 1
ATOM 4581 C CA . GLY B 1 230 ? -10.156 -21.797 -22.016 1 92.75 230 GLY B CA 1
ATOM 4582 C C . GLY B 1 230 ? -11.398 -21.266 -21.344 1 92.75 230 GLY B C 1
ATOM 4583 O O . GLY B 1 230 ? -12.383 -20.953 -22.016 1 92.75 230 GLY B O 1
ATOM 4584 N N . LEU B 1 231 ? -11.445 -21.188 -20.078 1 92.94 231 LEU B N 1
ATOM 4585 C CA . LEU B 1 231 ? -12.57 -20.641 -19.344 1 92.94 231 LEU B CA 1
ATOM 4586 C C . LEU B 1 231 ? -12.203 -19.312 -18.688 1 92.94 231 LEU B C 1
ATOM 4588 O O . LEU B 1 231 ? -11.039 -18.906 -18.719 1 92.94 231 LEU B O 1
ATOM 4592 N N . GLY B 1 232 ? -13.203 -18.641 -18.172 1 90.44 232 GLY B N 1
ATOM 4593 C CA . GLY B 1 232 ? -12.93 -17.469 -17.359 1 90.44 232 GLY B CA 1
ATOM 4594 C C . GLY B 1 232 ? -12.422 -17.812 -15.977 1 90.44 232 GLY B C 1
ATOM 4595 O O . GLY B 1 232 ? -12.773 -18.859 -15.422 1 90.44 232 GLY B O 1
ATOM 4596 N N . ASN B 1 233 ? -11.602 -16.875 -15.469 1 92.19 233 ASN B N 1
ATOM 4597 C CA . ASN B 1 233 ? -11.188 -17.031 -14.078 1 92.19 233 ASN B CA 1
ATOM 4598 C C . ASN B 1 233 ? -12.383 -17.016 -13.125 1 92.19 233 ASN B C 1
ATOM 4600 O O . ASN B 1 233 ? -13.234 -16.125 -13.211 1 92.19 233 ASN B O 1
ATOM 4604 N N . PRO B 1 234 ? -12.523 -17.984 -12.289 1 93.88 234 PRO B N 1
ATOM 4605 C CA . PRO B 1 234 ? -13.711 -18.031 -11.43 1 93.88 234 PRO B CA 1
ATOM 4606 C C . PRO B 1 234 ? -13.797 -16.859 -10.461 1 93.88 234 PRO B C 1
ATOM 4608 O O . PRO B 1 234 ? -14.867 -16.578 -9.93 1 93.88 234 PRO B O 1
ATOM 4611 N N . PHE B 1 235 ? -12.727 -16.203 -10.172 1 90.12 235 PHE B N 1
ATOM 4612 C CA . PHE B 1 235 ? -12.703 -15.219 -9.086 1 90.12 235 PHE B CA 1
ATOM 4613 C C . PHE B 1 235 ? -12.594 -13.805 -9.633 1 90.12 235 PHE B C 1
ATOM 4615 O O . PHE B 1 235 ? -12.625 -12.836 -8.875 1 90.12 235 PHE B O 1
ATOM 4622 N N . TYR B 1 236 ? -12.258 -13.656 -10.797 1 74.19 236 TYR B N 1
ATOM 4623 C CA . TYR B 1 236 ? -12.227 -12.289 -11.312 1 74.19 236 TYR B CA 1
ATOM 4624 C C . TYR B 1 236 ? -12.812 -12.227 -12.719 1 74.19 236 TYR B C 1
ATOM 4626 O O . TYR B 1 236 ? -12.766 -13.211 -13.461 1 74.19 236 TYR B O 1
ATOM 4634 N N . GLY B 1 237 ? -13.641 -11.367 -13.07 1 62.38 237 GLY B N 1
ATOM 4635 C CA . GLY B 1 237 ? -14.227 -11.195 -14.391 1 62.38 237 GLY B CA 1
ATOM 4636 C C . GLY B 1 237 ? -15.375 -10.203 -14.406 1 62.38 237 GLY B C 1
ATOM 4637 O O . GLY B 1 237 ? -15.805 -9.719 -13.352 1 62.38 237 GLY B O 1
ATOM 4638 N N . PRO B 1 238 ? -15.578 -9.891 -15.711 1 52.44 238 PRO B N 1
ATOM 4639 C CA . PRO B 1 238 ? -16.625 -8.891 -15.914 1 52.44 238 PRO B CA 1
ATOM 4640 C C . PRO B 1 238 ? -18 -9.367 -15.414 1 52.44 238 PRO B C 1
ATOM 4642 O O . PRO B 1 238 ? -18.281 -10.57 -15.453 1 52.44 238 PRO B O 1
ATOM 4645 N N . GLY B 1 239 ? -18.844 -8.594 -14.672 1 48.09 239 GLY B N 1
ATOM 4646 C CA . GLY B 1 239 ? -20.281 -8.781 -14.578 1 48.09 239 GLY B CA 1
ATOM 4647 C C . GLY B 1 239 ? -20.734 -9.391 -13.266 1 48.09 239 GLY B C 1
ATOM 4648 O O . GLY B 1 239 ? -21.797 -9.992 -13.18 1 48.09 239 GLY B O 1
ATOM 4649 N N . GLY B 1 240 ? -20.172 -9.102 -12.148 1 54.28 240 GLY B N 1
ATOM 4650 C CA . GLY B 1 240 ? -20.766 -9.391 -10.852 1 54.28 240 GLY B CA 1
ATOM 4651 C C . GLY B 1 240 ? -20.812 -10.875 -10.531 1 54.28 240 GLY B C 1
ATOM 4652 O O . GLY B 1 240 ? -21.141 -11.266 -9.414 1 54.28 240 GLY B O 1
ATOM 4653 N N . SER B 1 241 ? -20.562 -11.844 -11.469 1 63.81 241 SER B N 1
ATOM 4654 C CA . SER B 1 241 ? -20.828 -13.25 -11.18 1 63.81 241 SER B CA 1
ATOM 4655 C C . SER B 1 241 ? -19.547 -13.961 -10.719 1 63.81 241 SER B C 1
ATOM 4657 O O . SER B 1 241 ? -19.516 -15.188 -10.641 1 63.81 241 SER B O 1
ATOM 4659 N N . SER B 1 242 ? -18.594 -13.242 -10.219 1 81.44 242 SER B N 1
ATOM 4660 C CA . SER B 1 242 ? -17.359 -13.883 -9.797 1 81.44 242 SER B CA 1
ATOM 4661 C C . SER B 1 242 ? -17.438 -14.344 -8.352 1 81.44 242 SER B C 1
ATOM 4663 O O . SER B 1 242 ? -18.141 -13.75 -7.535 1 81.44 242 SER B O 1
ATOM 4665 N N . LEU B 1 243 ? -16.875 -15.555 -8.125 1 88.62 243 LEU B N 1
ATOM 4666 C CA . LEU B 1 243 ? -16.75 -16.062 -6.766 1 88.62 243 LEU B CA 1
ATOM 4667 C C . LEU B 1 243 ? -15.836 -15.18 -5.93 1 88.62 243 LEU B C 1
ATOM 4669 O O . LEU B 1 243 ? -15.016 -14.438 -6.473 1 88.62 243 LEU B O 1
ATOM 4673 N N . GLU B 1 244 ? -16.078 -15.18 -4.664 1 86.25 244 GLU B N 1
ATOM 4674 C CA . GLU B 1 244 ? -15.203 -14.5 -3.721 1 86.25 244 GLU B CA 1
ATOM 4675 C C . GLU B 1 244 ? -14.312 -15.492 -2.977 1 86.25 244 GLU B C 1
ATOM 4677 O O . GLU B 1 244 ? -14.82 -16.406 -2.311 1 86.25 244 GLU B O 1
ATOM 4682 N N . SER B 1 245 ? -13.031 -15.258 -3.113 1 91.62 245 SER B N 1
ATOM 4683 C CA . SER B 1 245 ? -12.094 -16.172 -2.461 1 91.62 245 SER B CA 1
ATOM 4684 C C . SER B 1 245 ? -12.367 -16.266 -0.964 1 91.62 245 SER B C 1
ATOM 4686 O O . SER B 1 245 ? -12.07 -17.281 -0.338 1 91.62 245 SER B O 1
ATOM 4688 N N . ARG B 1 246 ? -12.977 -15.289 -0.394 1 89.06 246 ARG B N 1
ATOM 4689 C CA . ARG B 1 246 ? -13.25 -15.203 1.039 1 89.06 246 ARG B CA 1
ATOM 4690 C C . ARG B 1 246 ? -14.234 -16.281 1.478 1 89.06 246 ARG B C 1
ATOM 4692 O O . ARG B 1 246 ? -14.141 -16.797 2.596 1 89.06 246 ARG B O 1
ATOM 4699 N N . HIS B 1 247 ? -15.203 -16.625 0.607 1 89.44 247 HIS B N 1
ATOM 4700 C CA . HIS B 1 247 ? -16.25 -17.469 1.162 1 89.44 247 HIS B CA 1
ATOM 4701 C C . HIS B 1 247 ? -16.781 -18.438 0.118 1 89.44 247 HIS B C 1
ATOM 4703 O O . HIS B 1 247 ? -17.781 -19.125 0.35 1 89.44 247 HIS B O 1
ATOM 4709 N N . TYR B 1 248 ? -16.156 -18.594 -1.037 1 94 248 TYR B N 1
ATOM 4710 C CA . TYR B 1 248 ? -16.672 -19.531 -2.029 1 94 248 TYR B CA 1
ATOM 4711 C C . TYR B 1 248 ? -16.688 -20.953 -1.485 1 94 248 TYR B C 1
ATOM 4713 O O . TYR B 1 248 ? -15.969 -21.266 -0.533 1 94 248 TYR B O 1
ATOM 4721 N N . GLN B 1 249 ? -17.609 -21.734 -2.062 1 95.81 249 GLN B N 1
ATOM 4722 C CA . GLN B 1 249 ? -17.609 -23.188 -1.852 1 95.81 249 GLN B CA 1
ATOM 4723 C C . GLN B 1 249 ? -17.031 -23.922 -3.062 1 95.81 249 GLN B C 1
ATOM 4725 O O . GLN B 1 249 ? -17.281 -23.531 -4.203 1 95.81 249 GLN B O 1
ATOM 4730 N N . GLU B 1 250 ? -16.281 -24.938 -2.781 1 95.94 250 GLU B N 1
ATOM 4731 C CA . GLU B 1 250 ? -15.547 -25.625 -3.844 1 95.94 250 GLU B CA 1
ATOM 4732 C C . GLU B 1 250 ? -16.5 -26.156 -4.914 1 95.94 250 GLU B C 1
ATOM 4734 O O . GLU B 1 250 ? -16.141 -26.219 -6.09 1 95.94 250 GLU B O 1
ATOM 4739 N N . ASP B 1 251 ? -17.703 -26.5 -4.547 1 95.88 251 ASP B N 1
ATOM 4740 C CA . ASP B 1 251 ? -18.641 -27.062 -5.508 1 95.88 251 ASP B CA 1
ATOM 4741 C C . ASP B 1 251 ? -19.234 -25.969 -6.398 1 95.88 251 ASP B C 1
ATOM 4743 O O . ASP B 1 251 ? -19.938 -26.266 -7.367 1 95.88 251 ASP B O 1
ATOM 4747 N N . GLN B 1 252 ? -18.953 -24.703 -6.066 1 95.38 252 GLN B N 1
ATOM 4748 C CA . GLN B 1 252 ? -19.422 -23.578 -6.883 1 95.38 252 GLN B CA 1
ATOM 4749 C C . GLN B 1 252 ? -18.484 -23.344 -8.062 1 95.38 252 GLN B C 1
ATOM 4751 O O . GLN B 1 252 ? -18.812 -22.578 -8.977 1 95.38 252 GLN B O 1
ATOM 4756 N N . LEU B 1 253 ? -17.328 -23.953 -7.996 1 96.88 253 LEU B N 1
ATOM 4757 C CA . LEU B 1 253 ? -16.375 -23.781 -9.086 1 96.88 253 LEU B CA 1
ATOM 4758 C C . LEU B 1 253 ? -16.938 -24.312 -10.398 1 96.88 253 LEU B C 1
ATOM 4760 O O . LEU B 1 253 ? -17.547 -25.391 -10.422 1 96.88 253 LEU B O 1
ATOM 4764 N N . PRO B 1 254 ? -16.797 -23.531 -11.422 1 95.5 254 PRO B N 1
ATOM 4765 C CA . PRO B 1 254 ? -17.297 -24.016 -12.711 1 95.5 254 PRO B CA 1
ATOM 4766 C C . PRO B 1 254 ? -16.672 -25.344 -13.133 1 95.5 254 PRO B C 1
ATOM 4768 O O . PRO B 1 254 ? -15.484 -25.578 -12.875 1 95.5 254 PRO B O 1
ATOM 4771 N N . ALA B 1 255 ? -17.438 -26.156 -13.852 1 96.06 255 ALA B N 1
ATOM 4772 C CA . ALA B 1 255 ? -16.906 -27.406 -14.383 1 96.06 255 ALA B CA 1
ATOM 4773 C C . ALA B 1 255 ? -15.961 -27.156 -15.547 1 96.06 255 ALA B C 1
ATOM 4775 O O . ALA B 1 255 ? -16.219 -26.281 -16.391 1 96.06 255 ALA B O 1
ATOM 4776 N N . LEU B 1 256 ? -14.891 -27.906 -15.508 1 96.25 256 LEU B N 1
ATOM 4777 C CA . LEU B 1 256 ? -13.969 -27.828 -16.641 1 96.25 256 LEU B CA 1
ATOM 4778 C C . LEU B 1 256 ? -14.484 -28.641 -17.812 1 96.25 256 LEU B C 1
ATOM 4780 O O . LEU B 1 256 ? -15.266 -29.578 -17.625 1 96.25 256 LEU B O 1
ATOM 4784 N N . PRO B 1 257 ? -14.094 -28.266 -19.016 1 93.88 257 PRO B N 1
ATOM 4785 C CA . PRO B 1 257 ? -14.562 -28.984 -20.203 1 93.88 257 PRO B CA 1
ATOM 4786 C C . PRO B 1 257 ? -14.203 -30.469 -20.188 1 93.88 257 PRO B C 1
ATOM 4788 O O . PRO B 1 257 ? -13.188 -30.859 -19.594 1 93.88 257 PRO B O 1
ATOM 4791 N N . ASP B 1 258 ? -14.93 -31.297 -20.953 1 93.31 258 ASP B N 1
ATOM 4792 C CA . ASP B 1 258 ? -14.734 -32.75 -21 1 93.31 258 ASP B CA 1
ATOM 4793 C C . ASP B 1 258 ? -13.422 -33.094 -21.688 1 93.31 258 ASP B C 1
ATOM 4795 O O . ASP B 1 258 ? -12.875 -34.188 -21.469 1 93.31 258 ASP B O 1
ATOM 4799 N N . THR B 1 259 ? -12.914 -32.188 -22.453 1 93 259 THR B N 1
ATOM 4800 C CA . THR B 1 259 ? -11.68 -32.438 -23.188 1 93 259 THR B CA 1
ATOM 4801 C C . THR B 1 259 ? -10.477 -32.406 -22.25 1 93 259 THR B C 1
ATOM 4803 O O . THR B 1 259 ? -9.398 -32.906 -22.609 1 93 259 THR B O 1
ATOM 4806 N N . VAL B 1 260 ? -10.656 -31.875 -21.078 1 95.75 260 VAL B N 1
ATOM 4807 C CA . VAL B 1 260 ? -9.562 -31.797 -20.125 1 95.75 260 VAL B CA 1
ATOM 4808 C C . VAL B 1 260 ? -9.391 -33.156 -19.438 1 95.75 260 VAL B C 1
ATOM 4810 O O . VAL B 1 260 ? -10.359 -33.719 -18.938 1 95.75 260 VAL B O 1
ATOM 4813 N N . PRO B 1 261 ? -8.141 -33.656 -19.5 1 93.06 261 PRO B N 1
ATOM 4814 C CA . PRO B 1 261 ? -7.898 -34.938 -18.828 1 93.06 261 PRO B CA 1
ATOM 4815 C C . PRO B 1 261 ? -8.305 -34.906 -17.359 1 93.06 261 PRO B C 1
ATOM 4817 O O . PRO B 1 261 ? -8.133 -33.906 -16.688 1 93.06 261 PRO B O 1
ATOM 4820 N N . PHE B 1 262 ? -8.734 -36 -16.875 1 93.88 262 PHE B N 1
ATOM 4821 C CA . PHE B 1 262 ? -9.266 -36.156 -15.523 1 93.88 262 PHE B CA 1
ATOM 4822 C C . PHE B 1 262 ? -8.227 -35.75 -14.492 1 93.88 262 PHE B C 1
ATOM 4824 O O . PHE B 1 262 ? -8.539 -35.094 -13.5 1 93.88 262 PHE B O 1
ATOM 4831 N N . ASP B 1 263 ? -6.973 -36.188 -14.68 1 92.75 263 ASP B N 1
ATOM 4832 C CA . ASP B 1 263 ? -5.906 -35.906 -13.734 1 92.75 263 ASP B CA 1
ATOM 4833 C C . ASP B 1 263 ? -5.695 -34.375 -13.609 1 92.75 263 ASP B C 1
ATOM 4835 O O . ASP B 1 263 ? -5.449 -33.875 -12.516 1 92.75 263 ASP B O 1
ATOM 4839 N N . VAL B 1 264 ? -5.777 -33.688 -14.734 1 96.81 264 VAL B N 1
ATOM 4840 C CA . VAL B 1 264 ? -5.602 -32.219 -14.734 1 96.81 264 VAL B CA 1
ATOM 4841 C C . VAL B 1 264 ? -6.766 -31.562 -13.992 1 96.81 264 VAL B C 1
ATOM 4843 O O . VAL B 1 264 ? -6.559 -30.641 -13.203 1 96.81 264 VAL B O 1
ATOM 4846 N N . LYS B 1 265 ? -7.996 -32.062 -14.219 1 97.38 265 LYS B N 1
ATOM 4847 C CA . LYS B 1 265 ? -9.164 -31.562 -13.508 1 97.38 265 LYS B CA 1
ATOM 4848 C C . LYS B 1 265 ? -8.992 -31.703 -12 1 97.38 265 LYS B C 1
ATOM 4850 O O . LYS B 1 265 ? -9.305 -30.781 -11.242 1 97.38 265 LYS B O 1
ATOM 4855 N N . GLN B 1 266 ? -8.516 -32.875 -11.609 1 97 266 GLN B N 1
ATOM 4856 C CA . GLN B 1 266 ? -8.336 -33.125 -10.188 1 97 266 GLN B CA 1
ATOM 4857 C C . GLN B 1 266 ? -7.273 -32.219 -9.586 1 97 266 GLN B C 1
ATOM 4859 O O . GLN B 1 266 ? -7.426 -31.734 -8.461 1 97 266 GLN B O 1
ATOM 4864 N N . VAL B 1 267 ? -6.195 -32 -10.312 1 98.25 267 VAL B N 1
ATOM 4865 C CA . VAL B 1 267 ? -5.137 -31.125 -9.828 1 98.25 267 VAL B CA 1
ATOM 4866 C C . VAL B 1 267 ? -5.703 -29.734 -9.594 1 98.25 267 VAL B C 1
ATOM 4868 O O . VAL B 1 267 ? -5.484 -29.141 -8.539 1 98.25 267 VAL B O 1
ATOM 4871 N N . VAL B 1 268 ? -6.445 -29.172 -10.555 1 98.62 268 VAL B N 1
ATOM 4872 C CA . VAL B 1 268 ? -7.02 -27.844 -10.453 1 98.62 268 VAL B CA 1
ATOM 4873 C C . VAL B 1 268 ? -7.961 -27.781 -9.25 1 98.62 268 VAL B C 1
ATOM 4875 O O . VAL B 1 268 ? -7.902 -26.828 -8.461 1 98.62 268 VAL B O 1
ATOM 4878 N N . LYS B 1 269 ? -8.773 -28.781 -9.133 1 98.12 269 LYS B N 1
ATOM 4879 C CA . LYS B 1 269 ? -9.703 -28.859 -8.008 1 98.12 269 LYS B CA 1
ATOM 4880 C C . LYS B 1 269 ? -8.953 -28.828 -6.676 1 98.12 269 LYS B C 1
ATOM 4882 O O . LYS B 1 269 ? -9.336 -28.109 -5.758 1 98.12 269 LYS B O 1
ATOM 4887 N N . MET B 1 270 ? -7.898 -29.594 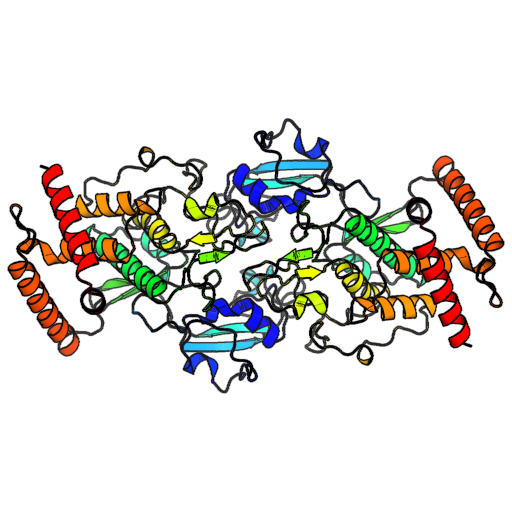-6.574 1 98.25 270 MET B N 1
ATOM 4888 C CA . MET B 1 270 ? -7.152 -29.703 -5.328 1 98.25 270 MET B CA 1
ATOM 4889 C C . MET B 1 270 ? -6.371 -28.422 -5.043 1 98.25 270 MET B C 1
ATOM 4891 O O . MET B 1 270 ? -6.184 -28.047 -3.883 1 98.25 270 MET B O 1
ATOM 4895 N N . LEU B 1 271 ? -5.906 -27.734 -6.074 1 98.75 271 LEU B N 1
ATOM 4896 C CA . LEU B 1 271 ? -5.223 -26.453 -5.906 1 98.75 271 LEU B CA 1
ATOM 4897 C C . LEU B 1 271 ? -6.168 -25.406 -5.34 1 98.75 271 LEU B C 1
ATOM 4899 O O . LEU B 1 271 ? -5.734 -24.484 -4.645 1 98.75 271 LEU B O 1
ATOM 4903 N N . LEU B 1 272 ? -7.461 -25.531 -5.578 1 98.62 272 LEU B N 1
ATOM 4904 C CA . LEU B 1 272 ? -8.43 -24.516 -5.215 1 98.62 272 LEU B CA 1
ATOM 4905 C C . LEU B 1 272 ? -9.195 -24.906 -3.953 1 98.62 272 LEU B C 1
ATOM 4907 O O . LEU B 1 272 ? -10.227 -24.312 -3.637 1 98.62 272 LEU B O 1
ATOM 4911 N N . GLN B 1 273 ? -8.664 -25.953 -3.291 1 98.44 273 GLN B N 1
ATOM 4912 C CA . GLN B 1 273 ? -9.203 -26.234 -1.963 1 98.44 273 GLN B CA 1
ATOM 4913 C C . GLN B 1 273 ? -9.086 -25.016 -1.057 1 98.44 273 GLN B C 1
ATOM 4915 O O . GLN B 1 273 ? -8.047 -24.359 -1.022 1 98.44 273 GLN B O 1
ATOM 4920 N N . ARG B 1 274 ? -10.125 -24.703 -0.31 1 98 274 ARG B N 1
ATOM 4921 C CA . ARG B 1 274 ? -10.125 -23.531 0.557 1 98 274 ARG B CA 1
ATOM 4922 C C . ARG B 1 274 ? -9.148 -23.703 1.717 1 98 274 ARG B C 1
ATOM 4924 O O . ARG B 1 274 ? -8.438 -22.766 2.078 1 98 274 ARG B O 1
ATOM 4931 N N . ASP B 1 275 ? -9.219 -24.891 2.295 1 97.88 275 ASP B N 1
ATOM 4932 C CA . ASP B 1 275 ? -8.312 -25.219 3.393 1 97.88 275 ASP B CA 1
ATOM 4933 C C . ASP B 1 275 ? -6.902 -25.5 2.879 1 97.88 275 ASP B C 1
ATOM 4935 O O . ASP B 1 275 ? -6.688 -26.5 2.17 1 97.88 275 ASP B O 1
ATOM 4939 N N . PRO B 1 276 ? -5.969 -24.719 3.254 1 98 276 PRO B N 1
ATOM 4940 C CA . PRO B 1 276 ? -4.613 -24.922 2.736 1 98 276 PRO B CA 1
ATOM 4941 C C . PRO B 1 276 ? -4.023 -26.281 3.139 1 98 276 PRO B C 1
ATOM 4943 O O . PRO B 1 276 ? -3.141 -26.797 2.453 1 98 276 PRO B O 1
ATOM 4946 N N . ASN B 1 277 ? -4.504 -26.859 4.211 1 97.44 277 ASN B N 1
ATOM 4947 C CA . ASN B 1 277 ? -4.008 -28.156 4.637 1 97.44 277 ASN B CA 1
ATOM 4948 C C . ASN B 1 277 ? -4.488 -29.281 3.705 1 97.44 277 ASN B C 1
ATOM 4950 O O . ASN B 1 277 ? -3.902 -30.359 3.672 1 97.44 277 ASN B O 1
ATOM 4954 N N . LYS B 1 278 ? -5.527 -29 2.979 1 97.44 278 LYS B N 1
ATOM 4955 C CA . LYS B 1 278 ? -6.074 -29.969 2.027 1 97.44 278 LYS B CA 1
ATOM 4956 C C . LYS B 1 278 ? -5.645 -29.641 0.601 1 97.44 278 LYS B C 1
ATOM 4958 O O . LYS B 1 278 ? -5.914 -30.391 -0.328 1 97.44 278 LYS B O 1
ATOM 4963 N N . ARG B 1 279 ? -4.988 -28.531 0.443 1 98.25 279 ARG B N 1
ATOM 4964 C CA . ARG B 1 279 ? -4.57 -28.047 -0.867 1 98.25 279 ARG B CA 1
ATOM 4965 C C . ARG B 1 279 ? -3.256 -28.688 -1.298 1 98.25 279 ARG B C 1
ATOM 4967 O O . ARG B 1 279 ? -2.357 -28.875 -0.477 1 98.25 279 ARG B O 1
ATOM 4974 N N . LEU B 1 280 ? -3.111 -28.969 -2.533 1 97.75 280 LEU B N 1
ATOM 4975 C CA . LEU B 1 280 ? -1.834 -29.453 -3.045 1 97.75 280 LEU B CA 1
ATOM 4976 C C . LEU B 1 280 ? -0.765 -28.375 -2.953 1 97.75 280 LEU B C 1
ATOM 4978 O O . LEU B 1 280 ? -1.043 -27.203 -3.203 1 97.75 280 LEU B O 1
ATOM 4982 N N . SER B 1 281 ? 0.424 -28.797 -2.568 1 98.19 281 SER B N 1
ATOM 4983 C CA . SER B 1 281 ? 1.562 -27.906 -2.773 1 98.19 281 SER B CA 1
ATOM 4984 C C . SER B 1 281 ? 1.906 -27.781 -4.254 1 98.19 281 SER B C 1
ATOM 4986 O O . SER B 1 281 ? 1.521 -28.641 -5.059 1 98.19 281 SER B O 1
ATOM 4988 N N . ALA B 1 282 ? 2.584 -26.688 -4.578 1 98.69 282 ALA B N 1
ATOM 4989 C CA . ALA B 1 282 ? 3.033 -26.531 -5.957 1 98.69 282 ALA B CA 1
ATOM 4990 C C . ALA B 1 282 ? 3.887 -27.719 -6.398 1 98.69 282 ALA B C 1
ATOM 4992 O O . ALA B 1 282 ? 3.758 -28.188 -7.527 1 98.69 282 ALA B O 1
ATOM 4993 N N . ARG B 1 283 ? 4.734 -28.219 -5.539 1 98.19 283 ARG B N 1
ATOM 4994 C CA . ARG B 1 283 ? 5.625 -29.344 -5.855 1 98.19 283 ARG B CA 1
ATOM 4995 C C . ARG B 1 283 ? 4.828 -30.594 -6.176 1 98.19 283 ARG B C 1
ATOM 4997 O O . ARG B 1 283 ? 5.055 -31.234 -7.207 1 98.19 283 ARG B O 1
ATOM 5004 N N . VAL B 1 284 ? 3.934 -30.969 -5.309 1 97.31 284 VAL B N 1
ATOM 5005 C CA . VAL B 1 284 ? 3.162 -32.188 -5.508 1 97.31 284 VAL B CA 1
ATOM 5006 C C . VAL B 1 284 ? 2.295 -32.062 -6.758 1 97.31 284 VAL B C 1
ATOM 5008 O O . VAL B 1 284 ? 2.201 -32.969 -7.562 1 97.31 284 VAL B O 1
ATOM 5011 N N . ALA B 1 285 ? 1.658 -30.891 -6.902 1 98.56 285 ALA B N 1
ATOM 5012 C CA . ALA B 1 285 ? 0.854 -30.656 -8.102 1 98.56 285 ALA B CA 1
ATOM 5013 C C . ALA B 1 285 ? 1.696 -30.797 -9.367 1 98.56 285 ALA B C 1
ATOM 5015 O O . ALA B 1 285 ? 1.272 -31.438 -10.336 1 98.56 285 ALA B O 1
ATOM 5016 N N . ALA B 1 286 ? 2.891 -30.188 -9.328 1 98.38 286 ALA B N 1
ATOM 5017 C CA . ALA B 1 286 ? 3.799 -30.297 -10.461 1 98.38 286 ALA B CA 1
ATOM 5018 C C . ALA B 1 286 ? 4.16 -31.75 -10.734 1 98.38 286 ALA B C 1
ATOM 5020 O O . ALA B 1 286 ? 4.16 -32.188 -11.883 1 98.38 286 ALA B O 1
ATOM 5021 N N . ASN B 1 287 ? 4.473 -32.5 -9.703 1 95.38 287 ASN B N 1
ATOM 5022 C CA . ASN B 1 287 ? 4.82 -33.938 -9.844 1 95.38 287 ASN B CA 1
ATOM 5023 C C . ASN B 1 287 ? 3.688 -34.719 -10.484 1 95.38 287 ASN B C 1
ATOM 5025 O O . ASN B 1 287 ? 3.93 -35.562 -11.344 1 95.38 287 ASN B O 1
ATOM 5029 N N . VAL B 1 288 ? 2.473 -34.469 -10.078 1 94.88 288 VAL B N 1
ATOM 5030 C CA . VAL B 1 288 ? 1.325 -35.156 -10.656 1 94.88 288 VAL B CA 1
ATOM 5031 C C . VAL B 1 288 ? 1.256 -34.875 -12.156 1 94.88 288 VAL B C 1
ATOM 5033 O O . VAL B 1 288 ? 1.053 -35.812 -12.953 1 94.88 288 VAL B O 1
ATOM 5036 N N . LEU B 1 289 ? 1.446 -33.625 -12.523 1 97.12 289 LEU B N 1
ATOM 5037 C CA . LEU B 1 289 ? 1.355 -33.281 -13.938 1 97.12 289 LEU B CA 1
ATOM 5038 C C . LEU B 1 289 ? 2.52 -33.875 -14.719 1 97.12 289 LEU B C 1
ATOM 5040 O O . LEU B 1 289 ? 2.352 -34.281 -15.867 1 97.12 289 LEU B O 1
ATOM 5044 N N . HIS B 1 290 ? 3.758 -33.938 -14.125 1 94.31 290 HIS B N 1
ATOM 5045 C CA . HIS B 1 290 ? 4.883 -34.594 -14.75 1 94.31 290 HIS B CA 1
ATOM 5046 C C . HIS B 1 290 ? 4.555 -36.062 -15.047 1 94.31 290 HIS B C 1
ATOM 5048 O O . HIS B 1 290 ? 4.809 -36.562 -16.156 1 94.31 290 HIS B O 1
ATOM 5054 N N . LEU B 1 291 ? 3.99 -36.719 -14.07 1 91.06 291 LEU B N 1
ATOM 5055 C CA . LEU B 1 291 ? 3.633 -38.125 -14.211 1 91.06 291 LEU B CA 1
ATOM 5056 C C . LEU B 1 291 ? 2.523 -38.281 -15.242 1 91.06 291 LEU B C 1
ATOM 5058 O O . LEU B 1 291 ? 2.533 -39.25 -16.016 1 91.06 291 LEU B O 1
ATOM 5062 N N . SER B 1 292 ? 1.598 -37.375 -15.234 1 91.06 292 SER B N 1
ATOM 5063 C CA . SER B 1 292 ? 0.49 -37.438 -16.188 1 91.06 292 SER B CA 1
ATOM 5064 C C . SER B 1 292 ? 0.978 -37.25 -17.625 1 91.06 292 SER B C 1
ATOM 5066 O O . SER B 1 292 ? 0.475 -37.906 -18.547 1 91.06 292 SER B O 1
ATOM 5068 N N . LEU B 1 293 ? 1.935 -36.406 -17.812 1 92.44 293 LEU B N 1
ATOM 5069 C CA . LEU B 1 293 ? 2.418 -36.062 -19.141 1 92.44 293 LEU B CA 1
ATOM 5070 C C . LEU B 1 293 ? 3.395 -37.125 -19.656 1 92.44 293 LEU B C 1
ATOM 5072 O O . LEU B 1 293 ? 3.387 -37.438 -20.844 1 92.44 293 LEU B O 1
ATOM 5076 N N . TRP B 1 294 ? 4.18 -37.719 -18.734 1 88.94 294 TRP B N 1
ATOM 5077 C CA . TRP B 1 294 ? 5.297 -38.5 -19.25 1 88.94 294 TRP B CA 1
ATOM 5078 C C . TRP B 1 294 ? 5.422 -39.812 -18.5 1 88.94 294 TRP B C 1
ATOM 5080 O O . TRP B 1 294 ? 6.246 -40.656 -18.859 1 88.94 294 TRP B O 1
ATOM 5090 N N . GLY B 1 295 ? 4.668 -40.031 -17.484 1 83 295 GLY B N 1
ATOM 5091 C CA . GLY B 1 295 ? 4.84 -41.219 -16.656 1 83 295 GLY B CA 1
ATOM 5092 C C . GLY B 1 295 ? 3.713 -42.219 -16.812 1 83 295 GLY B C 1
ATOM 5093 O O . GLY B 1 295 ? 3.436 -43 -15.898 1 83 295 GLY B O 1
ATOM 5094 N N . GLU B 1 296 ? 2.998 -42.188 -17.844 1 78.12 296 GLU B N 1
ATOM 5095 C CA . GLU B 1 296 ? 1.841 -43.031 -18.031 1 78.12 296 GLU B CA 1
ATOM 5096 C C . GLU B 1 296 ? 2.236 -44.5 -17.938 1 78.12 296 GLU B C 1
ATOM 5098 O O . GLU B 1 296 ? 1.478 -45.344 -17.406 1 78.12 296 GLU B O 1
ATOM 5103 N N . ASN B 1 297 ? 3.363 -44.781 -18.359 1 73 297 ASN B N 1
ATOM 5104 C CA . ASN B 1 297 ? 3.789 -46.188 -18.422 1 73 297 ASN B CA 1
ATOM 5105 C C . ASN B 1 297 ? 4.07 -46.75 -17.031 1 73 297 ASN B C 1
ATOM 5107 O O . ASN B 1 297 ? 4.074 -47.969 -16.844 1 73 297 ASN B O 1
ATOM 5111 N N . ILE B 1 298 ? 4.41 -45.938 -16.141 1 70.75 298 ILE B N 1
ATOM 5112 C CA . ILE B 1 298 ? 4.746 -46.438 -14.812 1 70.75 298 ILE B CA 1
ATOM 5113 C C . ILE B 1 298 ? 3.492 -46.469 -13.938 1 70.75 298 ILE B C 1
ATOM 5115 O O . ILE B 1 298 ? 3.512 -47.031 -12.836 1 70.75 298 ILE B O 1
ATOM 5119 N N . LEU B 1 299 ? 2.469 -45.875 -14.352 1 68.12 299 LEU B N 1
ATOM 5120 C CA . LEU B 1 299 ? 1.243 -45.781 -13.562 1 68.12 299 LEU B CA 1
ATOM 5121 C C . LEU B 1 299 ? 0.309 -46.938 -13.891 1 68.12 299 LEU B C 1
ATOM 5123 O O . LEU B 1 299 ? -0.857 -46.938 -13.492 1 68.12 299 LEU B O 1
ATOM 5127 N N . ALA B 1 300 ? 0.754 -48.031 -14.57 1 60.78 300 ALA B N 1
ATOM 5128 C CA . ALA B 1 300 ? -0.108 -49.188 -14.844 1 60.78 300 ALA B CA 1
ATOM 5129 C C . ALA B 1 300 ? -0.84 -49.625 -13.578 1 60.78 300 ALA B C 1
ATOM 5131 O O . ALA B 1 300 ? -0.285 -49.562 -12.484 1 60.78 300 ALA B O 1
ATOM 5132 N N . PRO B 1 301 ? -2.227 -49.625 -13.688 1 55.94 301 PRO B N 1
ATOM 5133 C CA . PRO B 1 301 ? -3.275 -49.656 -12.664 1 55.94 301 PRO B CA 1
ATOM 5134 C C . PRO B 1 301 ? -2.932 -50.562 -11.477 1 55.94 301 PRO B C 1
ATOM 5136 O O . PRO B 1 301 ? -3.424 -50.344 -10.367 1 55.94 301 PRO B O 1
ATOM 5139 N N . LYS B 1 302 ? -2.354 -51.656 -11.414 1 58.88 302 LYS B N 1
ATOM 5140 C CA . LYS B 1 302 ? -2.521 -52.531 -10.266 1 58.88 302 LYS B CA 1
ATOM 5141 C C . LYS B 1 302 ? -1.612 -52.094 -9.109 1 58.88 302 LYS B C 1
ATOM 5143 O O . LYS B 1 302 ? -1.996 -52.188 -7.945 1 58.88 302 LYS B O 1
ATOM 5148 N N . SER B 1 303 ? -0.363 -51.781 -9.188 1 61.94 303 SER B N 1
ATOM 5149 C CA . SER B 1 303 ? 0.506 -51.406 -8.078 1 61.94 303 SER B CA 1
ATOM 5150 C C . SER B 1 303 ? 1.726 -50.625 -8.578 1 61.94 303 SER B C 1
ATOM 5152 O O . SER B 1 303 ? 2.238 -50.906 -9.664 1 61.94 303 SER B O 1
ATOM 5154 N N . LEU B 1 304 ? 1.889 -49.375 -7.871 1 69.06 304 LEU B N 1
ATOM 5155 C CA . LEU B 1 304 ? 3.131 -48.656 -8.094 1 69.06 304 LEU B CA 1
ATOM 5156 C C . LEU B 1 304 ? 4.324 -49.406 -7.543 1 69.06 304 LEU B C 1
ATOM 5158 O O . LEU B 1 304 ? 4.418 -49.656 -6.336 1 69.06 304 LEU B O 1
ATOM 5162 N N . LYS B 1 305 ? 5.004 -50.031 -8.422 1 75.94 305 LYS B N 1
ATOM 5163 C CA . LYS B 1 305 ? 6.195 -50.75 -7.988 1 75.94 305 LYS B CA 1
ATOM 5164 C C . LYS B 1 305 ? 7.422 -49.844 -8.008 1 75.94 305 LYS B C 1
ATOM 5166 O O . LYS B 1 305 ? 7.668 -49.125 -8.984 1 75.94 305 LYS B O 1
ATOM 5171 N N . LEU B 1 306 ? 8.062 -49.781 -6.887 1 75.88 306 LEU B N 1
ATOM 5172 C CA . LEU B 1 306 ? 9.227 -48.938 -6.68 1 75.88 306 LEU B CA 1
ATOM 5173 C C . LEU B 1 306 ? 10.242 -49.125 -7.805 1 75.88 306 LEU B C 1
ATOM 5175 O O . LEU B 1 306 ? 10.844 -48.156 -8.281 1 75.88 306 LEU B O 1
ATOM 5179 N N . ASP B 1 307 ? 10.453 -50.312 -8.164 1 77.5 307 ASP B N 1
ATOM 5180 C CA . ASP B 1 307 ? 11.445 -50.625 -9.195 1 77.5 307 ASP B CA 1
ATOM 5181 C C . ASP B 1 307 ? 11.047 -49.969 -10.531 1 77.5 307 ASP B C 1
ATOM 5183 O O . ASP B 1 307 ? 11.906 -49.5 -11.281 1 77.5 307 ASP B O 1
ATOM 5187 N N . LYS B 1 308 ? 9.836 -49.906 -10.844 1 78.56 308 LYS B N 1
ATOM 5188 C CA . LYS B 1 308 ? 9.359 -49.312 -12.078 1 78.56 308 LYS B CA 1
ATOM 5189 C C . LYS B 1 308 ? 9.539 -47.781 -12.039 1 78.56 308 LYS B C 1
ATOM 5191 O O . LYS B 1 308 ? 9.898 -47.188 -13.047 1 78.56 308 LYS B O 1
ATOM 5196 N N . VAL B 1 309 ? 9.234 -47.344 -10.852 1 78.5 309 VAL B N 1
ATOM 5197 C CA . VAL B 1 309 ? 9.383 -45.875 -10.688 1 78.5 309 VAL B CA 1
ATOM 5198 C C . VAL B 1 309 ? 10.844 -45.5 -10.867 1 78.5 309 VAL B C 1
ATOM 5200 O O . VAL B 1 309 ? 11.156 -44.531 -11.57 1 78.5 309 VAL B O 1
ATOM 5203 N N . ILE B 1 310 ? 11.672 -46.25 -10.258 1 78.62 310 ILE B N 1
ATOM 5204 C CA . ILE B 1 310 ? 13.102 -45.969 -10.344 1 78.62 310 ILE B CA 1
ATOM 5205 C C . ILE B 1 310 ? 13.562 -46.094 -11.797 1 78.62 310 ILE B C 1
ATOM 5207 O O . ILE B 1 310 ? 14.305 -45.219 -12.281 1 78.62 310 ILE B O 1
ATOM 5211 N N . GLY B 1 311 ? 13.219 -47.188 -12.414 1 80 311 GLY B N 1
ATOM 5212 C CA . GLY B 1 311 ? 13.547 -47.344 -13.82 1 80 311 GLY B CA 1
ATOM 5213 C C . GLY B 1 311 ? 13.078 -46.188 -14.68 1 80 311 GLY B C 1
ATOM 5214 O O . GLY B 1 311 ? 13.82 -45.719 -15.531 1 80 311 GLY B O 1
ATOM 5215 N N . TRP B 1 312 ? 11.93 -45.812 -14.422 1 83.19 312 TRP B N 1
ATOM 5216 C CA . TRP B 1 312 ? 11.367 -44.688 -15.164 1 83.19 312 TRP B CA 1
ATOM 5217 C C . TRP B 1 312 ? 12.164 -43.438 -14.906 1 83.19 312 TRP B C 1
ATOM 5219 O O . TRP B 1 312 ? 12.453 -42.656 -15.836 1 83.19 312 TRP B O 1
ATOM 5229 N N . LEU B 1 313 ? 12.484 -43.188 -13.695 1 81.44 313 LEU B N 1
ATOM 5230 C CA . LEU B 1 313 ? 13.266 -42 -13.328 1 81.44 313 LEU B CA 1
ATOM 5231 C C . LEU B 1 313 ? 14.617 -42 -14.031 1 81.44 313 LEU B C 1
ATOM 5233 O O . LEU B 1 313 ? 15.078 -40.969 -14.516 1 81.44 313 LEU B O 1
ATOM 5237 N N . LEU B 1 314 ? 15.219 -43.156 -14.039 1 77.94 314 LEU B N 1
ATOM 5238 C CA . LEU B 1 314 ? 16.516 -43.281 -14.695 1 77.94 314 LEU B CA 1
ATOM 5239 C C . LEU B 1 314 ? 16.391 -43 -16.188 1 77.94 314 LEU B C 1
ATOM 5241 O O . LEU B 1 314 ? 17.25 -42.344 -16.781 1 77.94 314 LEU B O 1
ATOM 5245 N N . HIS B 1 315 ? 15.414 -43.562 -16.75 1 81.69 315 HIS B N 1
ATOM 5246 C CA . HIS B 1 315 ? 15.164 -43.312 -18.172 1 81.69 315 HIS B CA 1
ATOM 5247 C C . HIS B 1 315 ? 14.945 -41.844 -18.453 1 81.69 315 HIS B C 1
ATOM 5249 O O . HIS B 1 315 ? 15.461 -41.312 -19.422 1 81.69 315 HIS B O 1
ATOM 5255 N N . GLN B 1 316 ? 14.141 -41.219 -17.594 1 82 316 GLN B N 1
ATOM 5256 C CA . GLN B 1 316 ? 13.867 -39.812 -17.75 1 82 316 GLN B CA 1
ATOM 5257 C C . GLN B 1 316 ? 15.148 -38.969 -17.609 1 82 316 GLN B C 1
ATOM 5259 O O . GLN B 1 316 ? 15.352 -38 -18.344 1 82 316 GLN B O 1
ATOM 5264 N N . SER B 1 317 ? 15.922 -39.312 -16.656 1 80.56 317 SER B N 1
ATOM 5265 C CA . SER B 1 317 ? 17.188 -38.625 -16.438 1 80.56 317 SER B CA 1
ATOM 5266 C C . SER B 1 317 ? 18.094 -38.719 -17.672 1 80.56 317 SER B C 1
ATOM 5268 O O . SER B 1 317 ? 18.672 -37.719 -18.109 1 80.56 317 SER B O 1
ATOM 5270 N N . ALA B 1 318 ? 18.203 -39.875 -18.156 1 78 318 ALA B N 1
ATOM 5271 C CA . ALA B 1 318 ? 19.031 -40.094 -19.328 1 78 318 ALA B CA 1
ATOM 5272 C C . ALA B 1 318 ? 18.5 -39.344 -20.531 1 78 318 ALA B C 1
ATOM 5274 O O . ALA B 1 318 ? 19.281 -38.688 -21.25 1 78 318 ALA B O 1
ATOM 5275 N N . ALA B 1 319 ? 17.266 -39.438 -20.75 1 77.88 319 ALA B N 1
ATOM 5276 C CA . ALA B 1 319 ? 16.641 -38.75 -21.875 1 77.88 319 ALA B CA 1
ATOM 5277 C C . ALA B 1 319 ? 16.844 -37.219 -21.766 1 77.88 319 ALA B C 1
ATOM 5279 O O . ALA B 1 319 ? 17.125 -36.562 -22.766 1 77.88 319 ALA B O 1
ATOM 5280 N N . THR B 1 320 ? 16.703 -36.75 -20.609 1 78.81 320 THR B N 1
ATOM 5281 C CA . THR B 1 320 ? 16.812 -35.312 -20.391 1 78.81 320 THR B CA 1
ATOM 5282 C C . THR B 1 320 ? 18.25 -34.844 -20.609 1 78.81 320 THR B C 1
ATOM 5284 O O . THR B 1 320 ? 18.484 -33.781 -21.219 1 78.81 320 THR B O 1
ATOM 5287 N N . LEU B 1 321 ? 19.203 -35.594 -20.125 1 71.62 321 LEU B N 1
ATOM 5288 C CA . LEU B 1 321 ? 20.609 -35.25 -20.328 1 71.62 321 LEU B CA 1
ATOM 5289 C C . LEU B 1 321 ? 20.969 -35.25 -21.797 1 71.62 321 LEU B C 1
ATOM 5291 O O . LEU B 1 321 ? 21.703 -34.375 -22.266 1 71.62 321 LEU B O 1
ATOM 5295 N N . LEU B 1 322 ? 20.438 -36.188 -22.469 1 69.75 322 LEU B N 1
ATOM 5296 C CA . LEU B 1 322 ? 20.703 -36.312 -23.906 1 69.75 322 LEU B CA 1
ATOM 5297 C C . LEU B 1 322 ? 20.094 -35.125 -24.656 1 69.75 322 LEU B C 1
ATOM 5299 O O . LEU B 1 322 ? 20.703 -34.594 -25.578 1 69.75 322 LEU B O 1
ATOM 5303 N N . MET B 1 323 ? 18.922 -34.844 -24.281 1 70.31 323 MET B N 1
ATOM 5304 C CA . MET B 1 323 ? 18.219 -33.75 -24.938 1 70.31 323 MET B CA 1
ATOM 5305 C C . MET B 1 323 ? 18.891 -32.406 -24.641 1 70.31 323 MET B C 1
ATOM 5307 O O . MET B 1 323 ? 18.953 -31.531 -25.5 1 70.31 323 MET B O 1
ATOM 5311 N N . ASP B 1 324 ? 19.312 -32.219 -23.5 1 70.5 324 ASP B N 1
ATOM 5312 C CA . ASP B 1 324 ? 20 -30.984 -23.094 1 70.5 324 ASP B CA 1
ATOM 5313 C C . ASP B 1 324 ? 21.312 -30.812 -23.859 1 70.5 324 ASP B C 1
ATOM 5315 O O . ASP B 1 324 ? 21.688 -29.703 -24.219 1 70.5 324 ASP B O 1
ATOM 5319 N N . GLY B 1 325 ? 22.031 -31.875 -24 1 61.56 325 GLY B N 1
ATOM 5320 C CA . GLY B 1 325 ? 23.297 -31.875 -24.719 1 61.56 325 GLY B CA 1
ATOM 5321 C C . GLY B 1 325 ? 23.125 -31.828 -26.219 1 61.56 325 GLY B C 1
ATOM 5322 O O . GLY B 1 325 ? 23.875 -31.125 -26.922 1 61.56 325 GLY B O 1
ATOM 5323 N N . LEU B 1 326 ? 22.375 -32.688 -26.578 1 54.72 326 LEU B N 1
ATOM 5324 C CA . LEU B 1 326 ? 22.281 -32.875 -28.016 1 54.72 326 LEU B CA 1
ATOM 5325 C C . LEU B 1 326 ? 21.312 -31.891 -28.641 1 54.72 326 LEU B C 1
ATOM 5327 O O . LEU B 1 326 ? 21.5 -31.469 -29.781 1 54.72 326 LEU B O 1
ATOM 5331 N N . VAL B 1 327 ? 20.172 -31.812 -27.953 1 56.44 327 VAL B N 1
ATOM 5332 C CA . VAL B 1 327 ? 19.109 -31.016 -28.547 1 56.44 327 VAL B CA 1
ATOM 5333 C C . VAL B 1 327 ? 19.156 -29.594 -27.969 1 56.44 327 VAL B C 1
ATOM 5335 O O . VAL B 1 327 ? 19.906 -29.312 -27.047 1 56.44 327 VAL B O 1
ATOM 5338 N N . ASP B 1 328 ? 18.234 -28.766 -28.609 1 59.41 328 ASP B N 1
ATOM 5339 C CA . ASP B 1 328 ? 18.062 -27.328 -28.406 1 59.41 328 ASP B CA 1
ATOM 5340 C C . ASP B 1 328 ? 17.672 -27.031 -26.953 1 59.41 328 ASP B C 1
ATOM 5342 O O . ASP B 1 328 ? 16.609 -27.453 -26.5 1 59.41 328 ASP B O 1
ATOM 5346 N N . LYS B 1 329 ? 18.641 -26.734 -26.031 1 63.91 329 LYS B N 1
ATOM 5347 C CA . LYS B 1 329 ? 18.469 -26.25 -24.656 1 63.91 329 LYS B CA 1
ATOM 5348 C C . LYS B 1 329 ? 17.312 -25.266 -24.562 1 63.91 329 LYS B C 1
ATOM 5350 O O . LYS B 1 329 ? 16.984 -24.797 -23.469 1 63.91 329 LYS B O 1
ATOM 5355 N N . SER B 1 330 ? 16.672 -25.266 -25.641 1 75.94 330 SER B N 1
ATOM 5356 C CA . SER B 1 330 ? 15.727 -24.156 -25.688 1 75.94 330 SER B CA 1
ATOM 5357 C C . SER B 1 330 ? 14.281 -24.656 -25.719 1 75.94 330 SER B C 1
ATOM 5359 O O . SER B 1 330 ? 13.367 -23.891 -26 1 75.94 330 SER B O 1
ATOM 5361 N N . ARG B 1 331 ? 14.195 -26.047 -25.375 1 87.69 331 ARG B N 1
ATOM 5362 C CA . ARG B 1 331 ? 12.82 -26.531 -25.406 1 87.69 331 ARG B CA 1
ATOM 5363 C C . ARG B 1 331 ? 12.203 -26.5 -24.016 1 87.69 331 ARG B C 1
ATOM 5365 O O . ARG B 1 331 ? 12.844 -26.875 -23.031 1 87.69 331 ARG B O 1
ATOM 5372 N N . VAL B 1 332 ? 10.953 -26.078 -23.938 1 93 332 VAL B N 1
ATOM 5373 C CA . VAL B 1 332 ? 10.219 -25.969 -22.688 1 93 332 VAL B CA 1
ATOM 5374 C C . VAL B 1 332 ? 10.117 -27.359 -22.031 1 93 332 VAL B C 1
ATOM 5376 O O . VAL B 1 332 ? 10.359 -27.5 -20.828 1 93 332 VAL B O 1
ATOM 5379 N N . GLU B 1 333 ? 9.805 -28.422 -22.844 1 91.44 333 GLU B N 1
ATOM 5380 C CA . GLU B 1 333 ? 9.664 -29.781 -22.328 1 91.44 333 GLU B CA 1
ATOM 5381 C C . GLU B 1 333 ? 10.938 -30.25 -21.625 1 91.44 333 GLU B C 1
ATOM 5383 O O . GLU B 1 333 ? 10.883 -30.828 -20.531 1 91.44 333 GLU B O 1
ATOM 5388 N N . THR B 1 334 ? 12.062 -30.031 -22.266 1 88.62 334 THR B N 1
ATOM 5389 C CA . THR B 1 334 ? 13.344 -30.422 -21.688 1 88.62 334 THR B CA 1
ATOM 5390 C C . THR B 1 334 ? 13.586 -29.703 -20.375 1 88.62 334 THR B C 1
ATOM 5392 O O . THR B 1 334 ? 14.023 -30.312 -19.391 1 88.62 334 THR B O 1
ATOM 5395 N N . LYS B 1 335 ? 13.281 -28.391 -20.328 1 91.69 335 LYS B N 1
ATOM 5396 C CA . LYS B 1 335 ? 13.492 -27.625 -19.109 1 91.69 335 LYS B CA 1
ATOM 5397 C C . LYS B 1 335 ? 12.578 -28.109 -17.984 1 91.69 335 LYS B C 1
ATOM 5399 O O . LYS B 1 335 ? 12.984 -28.141 -16.828 1 91.69 335 LYS B O 1
ATOM 5404 N N . MET B 1 336 ? 11.328 -28.438 -18.328 1 93.31 336 MET B N 1
ATOM 5405 C CA . MET B 1 336 ? 10.398 -28.953 -17.328 1 93.31 336 MET B CA 1
ATOM 5406 C C . MET B 1 336 ? 10.891 -30.281 -16.766 1 93.31 336 MET B C 1
ATOM 5408 O O . MET B 1 336 ? 10.82 -30.516 -15.555 1 93.31 336 MET B O 1
ATOM 5412 N N . LYS B 1 337 ? 11.367 -31.172 -17.641 1 90.19 337 LYS B N 1
ATOM 5413 C CA . LYS B 1 337 ? 11.898 -32.438 -17.188 1 90.19 337 LYS B CA 1
ATOM 5414 C C . LYS B 1 337 ? 13.133 -32.25 -16.312 1 90.19 337 LYS B C 1
ATOM 5416 O O . LYS B 1 337 ? 13.312 -32.969 -15.32 1 90.19 337 LYS B O 1
ATOM 5421 N N . MET B 1 338 ? 13.93 -31.312 -16.688 1 89.25 338 MET B N 1
ATOM 5422 C CA . MET B 1 338 ? 15.102 -31 -15.867 1 89.25 338 MET B CA 1
ATOM 5423 C C . MET B 1 338 ? 14.68 -30.5 -14.492 1 89.25 338 MET B C 1
ATOM 5425 O O . MET B 1 338 ? 15.266 -30.891 -13.484 1 89.25 338 MET B O 1
ATOM 5429 N N . CYS B 1 339 ? 13.688 -29.609 -14.477 1 91.44 339 CYS B N 1
ATOM 5430 C CA . CYS B 1 339 ? 13.164 -29.109 -13.203 1 91.44 339 CYS B CA 1
ATOM 5431 C C . CYS B 1 339 ? 12.641 -30.266 -12.352 1 91.44 339 CYS B C 1
ATOM 5433 O O . CYS B 1 339 ? 12.883 -30.312 -11.141 1 91.44 339 CYS B O 1
ATOM 5435 N N . PHE B 1 340 ? 11.953 -31.172 -12.977 1 92.12 340 PHE B N 1
ATOM 5436 C CA . PHE B 1 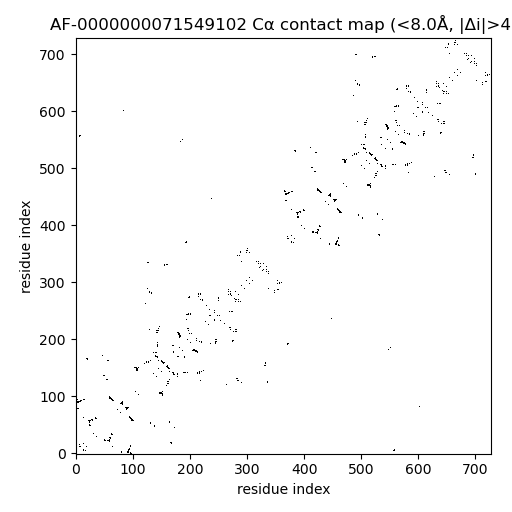340 ? 11.406 -32.344 -12.289 1 92.12 340 PHE B CA 1
ATOM 5437 C C . PHE B 1 340 ? 12.516 -33.125 -11.617 1 92.12 340 PHE B C 1
ATOM 5439 O O . PHE B 1 340 ? 12.43 -33.438 -10.422 1 92.12 340 PHE B O 1
ATOM 5446 N N . LEU B 1 341 ? 13.531 -33.406 -12.359 1 87.94 341 LEU B N 1
ATOM 5447 C CA . LEU B 1 341 ? 14.625 -34.219 -11.875 1 87.94 341 LEU B CA 1
ATOM 5448 C C . LEU B 1 341 ? 15.43 -33.5 -10.805 1 87.94 341 LEU B C 1
ATOM 5450 O O . LEU B 1 341 ? 15.914 -34.094 -9.859 1 87.94 341 LEU B O 1
ATOM 5454 N N . ALA B 1 342 ? 15.547 -32.188 -10.961 1 88.25 342 ALA B N 1
ATOM 5455 C CA . ALA B 1 342 ? 16.312 -31.375 -10.016 1 88.25 342 ALA B CA 1
ATOM 5456 C C . ALA B 1 342 ? 15.602 -31.266 -8.672 1 88.25 342 ALA B C 1
ATOM 5458 O O . ALA B 1 342 ? 16.234 -31.047 -7.641 1 88.25 342 ALA B O 1
ATOM 5459 N N . ASN B 1 343 ? 14.281 -31.484 -8.648 1 89.81 343 ASN B N 1
ATOM 5460 C CA . ASN B 1 343 ? 13.5 -31.266 -7.438 1 89.81 343 ASN B CA 1
ATOM 5461 C C . ASN B 1 343 ? 12.883 -32.562 -6.934 1 89.81 343 ASN B C 1
ATOM 5463 O O . ASN B 1 343 ? 11.898 -32.562 -6.195 1 89.81 343 ASN B O 1
ATOM 5467 N N . LEU B 1 344 ? 13.477 -33.625 -7.332 1 87.5 344 LEU B N 1
ATOM 5468 C CA . LEU B 1 344 ? 12.938 -34.938 -6.98 1 87.5 344 LEU B CA 1
ATOM 5469 C C . LEU B 1 344 ? 13.125 -35.219 -5.496 1 87.5 344 LEU B C 1
ATOM 5471 O O . LEU B 1 344 ? 14.25 -35.219 -4.996 1 87.5 344 LEU B O 1
ATOM 5475 N N . GLU B 1 345 ? 12.102 -35.312 -4.816 1 87.94 345 GLU B N 1
ATOM 5476 C CA . GLU B 1 345 ? 12.047 -35.781 -3.434 1 87.94 345 GLU B CA 1
ATOM 5477 C C . GLU B 1 345 ? 11.109 -36.969 -3.287 1 87.94 345 GLU B C 1
ATOM 5479 O O . GLU B 1 345 ? 9.969 -36.938 -3.758 1 87.94 345 GLU B O 1
ATOM 5484 N N . TYR B 1 346 ? 11.562 -37.906 -2.619 1 83.25 346 TYR B N 1
ATOM 5485 C CA . TYR B 1 346 ? 10.859 -39.188 -2.531 1 83.25 346 TYR B CA 1
ATOM 5486 C C . TYR B 1 346 ? 9.445 -39 -1.994 1 83.25 346 TYR B C 1
ATOM 5488 O O . TYR B 1 346 ? 8.477 -39.469 -2.605 1 83.25 346 TYR B O 1
ATOM 5496 N N . GLU B 1 347 ? 9.305 -38.344 -0.925 1 87.12 347 GLU B N 1
ATOM 5497 C CA . GLU B 1 347 ? 8.008 -38.188 -0.266 1 87.12 347 GLU B CA 1
ATOM 5498 C C . GLU B 1 347 ? 7.004 -37.469 -1.169 1 87.12 347 GLU B C 1
ATOM 5500 O O . GLU B 1 347 ? 5.859 -37.906 -1.299 1 87.12 347 GLU B O 1
ATOM 5505 N N . ASP B 1 348 ? 7.449 -36.438 -1.836 1 91.56 348 ASP B N 1
ATOM 5506 C CA . ASP B 1 348 ? 6.562 -35.688 -2.695 1 91.56 348 ASP B CA 1
ATOM 5507 C C . ASP B 1 348 ? 6.18 -36.469 -3.947 1 91.56 348 ASP B C 1
ATOM 5509 O O . ASP B 1 348 ? 5.039 -36.375 -4.414 1 91.56 348 ASP B O 1
ATOM 5513 N N . LEU B 1 349 ? 7.125 -37.188 -4.52 1 87.75 349 LEU B N 1
ATOM 5514 C CA . LEU B 1 349 ? 6.848 -38 -5.707 1 87.75 349 LEU B CA 1
ATOM 5515 C C . LEU B 1 349 ? 5.859 -39.125 -5.391 1 87.75 349 LEU B C 1
ATOM 5517 O O . LEU B 1 349 ? 4.934 -39.375 -6.164 1 87.75 349 LEU B O 1
ATOM 5521 N N . TRP B 1 350 ? 6.109 -39.719 -4.246 1 86 350 TRP B N 1
ATOM 5522 C CA . TRP B 1 350 ? 5.219 -40.812 -3.846 1 86 350 TRP B CA 1
ATOM 5523 C C . TRP B 1 350 ? 3.807 -40.281 -3.596 1 86 350 TRP B C 1
ATOM 5525 O O . TRP B 1 350 ? 2.822 -40.938 -3.945 1 86 350 TRP B O 1
ATOM 5535 N N . GLU B 1 351 ? 3.727 -39.156 -2.99 1 89.94 351 GLU B N 1
ATOM 5536 C CA . GLU B 1 351 ? 2.416 -38.562 -2.777 1 89.94 351 GLU B CA 1
ATOM 5537 C C . GLU B 1 351 ? 1.711 -38.281 -4.105 1 89.94 351 GLU B C 1
ATOM 5539 O O . GLU B 1 351 ? 0.524 -38.594 -4.254 1 89.94 351 GLU B O 1
ATOM 5544 N N . ALA B 1 352 ? 2.373 -37.75 -5.012 1 91.81 352 ALA B N 1
ATOM 5545 C CA . ALA B 1 352 ? 1.812 -37.469 -6.328 1 91.81 352 ALA B CA 1
ATOM 5546 C C . ALA B 1 352 ? 1.351 -38.75 -7.023 1 91.81 352 ALA B C 1
ATOM 5548 O O . ALA B 1 352 ? 0.258 -38.781 -7.594 1 91.81 352 ALA B O 1
ATOM 5549 N N . ALA B 1 353 ? 2.193 -39.781 -6.969 1 86.56 353 ALA B N 1
ATOM 5550 C CA . ALA B 1 353 ? 1.868 -41.062 -7.598 1 86.56 353 ALA B CA 1
ATOM 5551 C C . ALA B 1 353 ? 0.628 -41.688 -6.965 1 86.56 353 ALA B C 1
ATOM 5553 O O . ALA B 1 353 ? -0.246 -42.188 -7.668 1 86.56 353 ALA B O 1
ATOM 5554 N N . PHE B 1 354 ? 0.626 -41.625 -5.68 1 85.81 354 PHE B N 1
ATOM 5555 C CA . PHE B 1 354 ? -0.513 -42.156 -4.953 1 85.81 354 PHE B CA 1
ATOM 5556 C C . PHE B 1 354 ? -1.799 -41.438 -5.336 1 85.81 354 PHE B C 1
ATOM 5558 O O . PHE B 1 354 ? -2.84 -42.062 -5.527 1 85.81 354 PHE B O 1
ATOM 5565 N N . LEU B 1 355 ? -1.751 -40.156 -5.359 1 89.81 355 LEU B N 1
ATOM 5566 C CA . LEU B 1 355 ? -2.912 -39.375 -5.742 1 89.81 355 LEU B CA 1
ATOM 5567 C C . LEU B 1 355 ? -3.391 -39.75 -7.141 1 89.81 355 LEU B C 1
ATOM 5569 O O . LEU B 1 355 ? -4.586 -39.969 -7.352 1 89.81 355 LEU B O 1
ATOM 5573 N N . LEU B 1 356 ? -2.479 -39.812 -8.062 1 88.06 356 LEU B N 1
ATOM 5574 C CA . LEU B 1 356 ? -2.822 -40.125 -9.445 1 88.06 356 LEU B CA 1
ATOM 5575 C C . LEU B 1 356 ? -3.48 -41.5 -9.539 1 88.06 356 LEU B C 1
ATOM 5577 O O . LEU B 1 356 ? -4.492 -41.656 -10.219 1 88.06 356 LEU B O 1
ATOM 5581 N N . LEU B 1 357 ? -2.951 -42.438 -8.836 1 84.69 357 LEU B N 1
ATOM 5582 C CA . LEU B 1 357 ? -3.504 -43.812 -8.844 1 84.69 357 LEU B CA 1
ATOM 5583 C C . LEU B 1 357 ? -4.891 -43.812 -8.211 1 84.69 357 LEU B C 1
ATOM 5585 O O . LEU B 1 357 ? -5.797 -44.5 -8.711 1 84.69 357 LEU B O 1
ATOM 5589 N N . SER B 1 358 ? -4.98 -43.125 -7.137 1 85.75 358 SER B N 1
ATOM 5590 C CA . SER B 1 358 ? -6.266 -43.062 -6.453 1 85.75 358 SER B CA 1
ATOM 5591 C C . SER B 1 358 ? -7.34 -42.469 -7.352 1 85.75 358 SER B C 1
ATOM 5593 O O . SER B 1 358 ? -8.484 -42.906 -7.363 1 85.75 358 SER B O 1
ATOM 5595 N N . TRP B 1 359 ? -7.035 -41.438 -8.086 1 87.94 359 TRP B N 1
ATOM 5596 C CA . TRP B 1 359 ? -7.984 -40.75 -8.969 1 87.94 359 TRP B CA 1
ATOM 5597 C C . TRP B 1 359 ? -8.375 -41.656 -10.141 1 87.94 359 TRP B C 1
ATOM 5599 O O . TRP B 1 359 ? -9.539 -41.688 -10.547 1 87.94 359 TRP B O 1
ATOM 5609 N N . ARG B 1 360 ? -7.484 -42.344 -10.68 1 83.06 360 ARG B N 1
ATOM 5610 C CA . ARG B 1 360 ? -7.73 -43.188 -11.852 1 83.06 360 ARG B CA 1
ATOM 5611 C C . ARG B 1 360 ? -8.539 -44.406 -11.477 1 83.06 360 ARG B C 1
ATOM 5613 O O . ARG B 1 360 ? -9.305 -44.938 -12.289 1 83.06 360 ARG B O 1
ATOM 5620 N N . ASN B 1 361 ? -8.336 -44.844 -10.32 1 79.81 361 ASN B N 1
ATOM 5621 C CA . ASN B 1 361 ? -9.102 -46 -9.852 1 79.81 361 ASN B CA 1
ATOM 5622 C C . ASN B 1 361 ? -10.547 -45.625 -9.547 1 79.81 361 ASN B C 1
ATOM 5624 O O . ASN B 1 361 ? -11.445 -46.469 -9.609 1 79.81 361 ASN B O 1
ATOM 5628 N N . HIS B 1 362 ? -10.75 -44.438 -9.156 1 72.5 362 HIS B N 1
ATOM 5629 C CA . HIS B 1 362 ? -12.109 -43.969 -8.844 1 72.5 362 HIS B CA 1
ATOM 5630 C C . HIS B 1 362 ? -12.82 -43.469 -10.094 1 72.5 362 HIS B C 1
ATOM 5632 O O . HIS B 1 362 ? -14.039 -43.281 -10.094 1 72.5 362 HIS B O 1
ATOM 5638 N N . SER B 1 363 ? -12.125 -43 -11.078 1 62.72 363 SER B N 1
ATOM 5639 C CA . SER B 1 363 ? -12.734 -42.562 -12.32 1 62.72 363 SER B CA 1
ATOM 5640 C C . SER B 1 363 ? -13.266 -43.719 -13.148 1 62.72 363 SER B C 1
ATOM 5642 O O . SER B 1 363 ? -13.984 -43.5 -14.125 1 62.72 363 SER B O 1
ATOM 5644 N N . VAL B 1 364 ? -12.93 -45.125 -12.836 1 46.31 364 VAL B N 1
ATOM 5645 C CA . VAL B 1 364 ? -13.523 -46.312 -13.477 1 46.31 364 VAL B CA 1
ATOM 5646 C C . VAL B 1 364 ? -14.773 -46.719 -12.711 1 46.31 364 VAL B C 1
ATOM 5648 O O . VAL B 1 364 ? -14.773 -46.75 -11.477 1 46.31 364 VAL B O 1
#

InterPro domains:
  IPR000719 Protein kinase domain [PF00069] (48-285)
  IPR000719 Protein kinase domain [PS50011] (1-293)
  IPR000719 Protein kinase domain [SM00220] (31-293)
  IPR008271 Serine/threonine-protein kinase, active site [PS00108] (140-152)
  IPR011009 Protein kinase-like domain superfamily [SSF56112] (48-287)
  IPR040110 PINK1, protein kinase domain [cd14018] (1-294)
  IPR051511 Mitochondrial Quality Control and Scaffold Kinases [PTHR22972] (1-356)

Secondary structure (DSSP, 8-state):
----SSS-SSHHHHHHHSGGGGTTB-HHHHH-STT-----SS--TTPPP----TTB--EEEEEEEE----TTHHHH-GGGSBTTT-TT--B-SEEEEEEE---SEEHHHHHHH-PPPHHHHHHHHHHHHHHHHHHHHTTEE-----GGGEEEEE-TTS-EEEEE---TT-EE-TTTTTEEE--STTB---S-GGG--HHHHT----TT-EEE-TTHHHHHHHHHHHHHTTS--TTS-SSS-PPPTTT--GGGSPPPPTTS-HHHHHHHHHHT-SSTTTSPPHHHHHHHHHHHHH-GGG--TT---HHHHHHHHHHHHHHHHHHHHHS-TT-HHHHHHHHHHHT--HHHHHHHHHHHHHHHHH--/----SSS-SSHHHHHHHSGGGGTTB-HHHHH-STT-----SS--TTPPP----TTB--EEEEEEEE----TTHHHH-GGGSBTTT-TT--B-SEEEEEEE---SEEHHHHHHH-PPPHHHHHHHHHHHHHHHHHHHHTTEE-----GGGEEEEE-TTS-EEEEE---TT-EE-TTTTTEEE--STTB---S-GGG--HHHHT----TT-EEE-TTHHHHHHHHHHHHHTTS--TTS-SSS-PPPTTT--GGGSPPPPTTS-HHHHHHHHHHT-SSTTTSPPHHHHHHHHHHHHH-GGG--TT---HHHHHHHHHHHHHHHHHHHHHS-TT-HHHHHHHHHHHT--HHHHHHHHHHHHHHHHH--

pLDDT: mean 83.44, std 15.7, range [35.44, 98.88]

Radius of gyration: 29.89 Å; Cα contacts (8 Å, |Δi|>4): 1296; chains: 2; bounding box: 60×95×68 Å

Solvent-accessible surface area (backbone atoms only — not comparable to full-atom values): 39421 Å² total; per-residue (Å²): 115,51,78,28,68,53,33,42,60,46,63,68,38,31,48,66,66,48,45,43,57,47,41,48,32,46,78,70,13,50,64,44,82,70,46,50,62,64,65,60,81,64,68,68,68,61,58,51,79,53,78,89,48,90,26,39,47,58,34,63,32,47,30,55,46,68,63,72,88,52,91,58,32,68,77,73,42,36,54,53,27,18,43,90,80,26,78,80,14,60,12,33,54,19,25,53,36,65,41,57,82,88,62,86,40,31,39,48,59,48,54,72,76,44,87,65,55,58,69,59,30,50,50,50,48,38,46,51,24,51,32,50,31,55,34,46,75,59,28,32,31,52,48,48,69,47,48,78,34,21,34,29,44,63,28,86,86,63,48,75,37,58,24,42,46,78,36,68,41,34,41,58,34,63,86,50,33,42,41,46,75,26,61,43,90,51,39,60,81,47,45,46,58,46,57,30,33,31,67,59,65,62,57,71,58,30,90,89,30,66,41,72,39,77,44,33,56,34,25,28,47,27,42,48,42,35,39,54,71,72,42,71,38,56,38,52,63,88,79,82,75,42,45,45,47,71,71,60,53,76,86,69,54,78,83,76,64,85,80,50,54,67,70,58,52,51,47,39,54,32,22,49,36,66,52,67,89,71,24,46,42,25,56,34,47,29,43,35,49,50,36,67,76,72,34,61,82,54,60,52,88,86,61,82,46,66,67,49,50,50,51,48,50,51,52,50,50,52,51,42,52,46,40,52,69,72,38,71,78,51,36,59,69,55,53,51,52,46,52,49,65,75,65,67,43,70,70,47,48,50,50,18,51,50,51,53,51,54,51,56,60,64,75,102,115,50,80,26,68,54,33,42,59,47,61,67,39,32,47,66,66,48,46,40,57,46,41,48,34,48,78,71,13,50,64,45,83,69,47,50,61,67,62,60,77,62,69,68,70,61,58,50,77,54,76,89,48,90,27,40,48,58,34,62,33,46,31,55,43,69,63,71,88,50,89,60,33,68,77,73,43,36,52,53,26,18,43,90,79,24,78,80,15,60,11,33,54,20,25,54,37,65,42,57,80,88,61,87,38,32,41,49,59,50,53,72,76,44,86,66,54,60,68,58,28,49,50,49,49,39,44,53,24,51,33,51,30,53,35,45,75,56,28,31,31,52,47,49,69,47,48,79,33,20,34,28,44,63,28,87,84,63,48,75,38,58,23,42,47,77,37,69,42,35,41,58,35,62,86,50,32,43,40,46,76,26,60,42,92,51,39,61,81,48,45,45,55,48,56,31,33,31,65,61,64,61,57,71,58,30,90,87,32,65,40,73,39,78,43,33,56,33,25,28,48,26,42,48,41,34,38,54,72,72,42,70,39,56,38,54,64,89,79,83,76,43,45,47,46,70,71,61,53,76,86,71,55,79,81,75,64,87,81,49,55,66,69,59,54,50,46,38,53,31,20,51,38,66,53,68,89,70,25,43,43,26,57,33,47,30,41,35,48,49,35,67,76,72,32,60,81,54,58,53,83,87,60,84,46,68,68,48,50,50,53,49,50,53,51,50,51,52,52,41,54,47,38,51,70,73,37,71,78,51,35,59,67,54,51,50,50,48,50,50,64,73,65,67,43,69,70,47,48,50,50,19,51,50,50,53,51,54,50,58,60,65,74,103

Foldseek 3Di:
DDQAQDQAQDLVSQCVLQVQQCQLEDPQQQCDPAANPCPDPPPPAQFQRQDDAQQAFYFDHKHKDFDDDDVCCCVPPVQSDPCVVPVNHSTHGMHMDTDGDDFDAFQVVVLVVDADAQLLLLLVLLSLLLVQLSCLVRLKFQQADDRRQWTWDAFPVRRTRIHGHDSRFMDGHNVQRQKAQQADPPDRLGYDQLLFAQQSNQDDHHVPDIRGRQLSSLLSSLQNSCSSLPHHRQRDDPDPRHDGNNDDDLVPDDDRDPSHDQLLSVLSSLSNPNDVVSHDGSLLSSLLSVCVSQVPPQLPQPDNDPVSVVVSLVVLVVVLVCCCVPHDVRHSVSSSSVSCNVPDDDVSNVSSSVVNNVSVVVVD/DDQAQDQAQDLVSQCVLQVQQCQLEDPQQQCDPAANSCPPPPPPAQFQRQDDAQQAFYFDHKHKDFDDPDVCCCVPPVQSDPCVVPVNHSTHGMHMDTDGDDFDAFQVVVLVVDADAQLLLLLVLLSLLLVQVSCLVSLKFQQADDRRQWTWDAFPVRRTRIHGHDSRFMDGHNVQRQKDQQADPPDRLGYDQLLFAQQSNQDDHHVPDIRGRQLSSLLSSLQNSCSSLPHHRQRDDPDPRHDGNNDDDLVPDDDRDPSHDQLLRVLSSLSNDNDVVSHDGSLLSSLLSVCVNQVPPQLPQDDNDPVSVVVSLVVLVVVLVCCCVPHDVRHSVSSSSVSCNVPDDDVSNVSSSVVNNVSVVVVD